Protein AF-0000000084335730 (afdb_homodimer)

Structure (mmCIF, N/CA/C/O backbone):
data_AF-0000000084335730-model_v1
#
loop_
_entity.id
_entity.type
_entity.pdbx_description
1 polymer 'Outer membrane protein beta-barrel domain-containing protein'
#
loop_
_atom_site.group_PDB
_atom_site.id
_atom_site.type_symbol
_atom_site.label_atom_id
_atom_site.label_alt_id
_atom_site.label_comp_id
_atom_site.label_asym_id
_atom_site.label_entity_id
_atom_site.label_seq_id
_atom_site.pdbx_PDB_ins_code
_atom_site.Cartn_x
_atom_site.Cartn_y
_atom_site.Cartn_z
_atom_site.occupancy
_atom_site.B_iso_or_equiv
_atom_site.auth_seq_id
_atom_site.auth_comp_id
_atom_site.auth_asym_id
_atom_site.auth_atom_id
_atom_site.pdbx_PDB_model_num
ATOM 1 N N . MET A 1 1 ? -25.422 23.359 -17.438 1 23.25 1 MET A N 1
ATOM 2 C CA . MET A 1 1 ? -24.594 24.031 -16.438 1 23.25 1 MET A CA 1
ATOM 3 C C . MET A 1 1 ? -23.891 23.031 -15.531 1 23.25 1 MET A C 1
ATOM 5 O O . MET A 1 1 ? -23.109 23.406 -14.672 1 23.25 1 MET A O 1
ATOM 9 N N . LYS A 1 2 ? -24.469 21.953 -15.359 1 28.05 2 LYS A N 1
ATOM 10 C CA . LYS A 1 2 ? -24.516 21 -14.266 1 28.05 2 LYS A CA 1
ATOM 11 C C . LYS A 1 2 ? -23.312 20.047 -14.312 1 28.05 2 LYS A C 1
ATOM 13 O O . LYS A 1 2 ? -23.297 19.031 -13.617 1 28.05 2 LYS A O 1
ATOM 18 N N . LYS A 1 3 ? -22.594 20.156 -15.352 1 28.02 3 LYS A N 1
ATOM 19 C CA . LYS A 1 3 ? -21.766 19.109 -15.922 1 28.02 3 LYS A CA 1
ATOM 20 C C . LYS A 1 3 ? -20.625 18.719 -14.977 1 28.02 3 LYS A C 1
ATOM 22 O O . LYS A 1 3 ? -20.031 17.656 -15.125 1 28.02 3 LYS A O 1
ATOM 27 N N . TYR A 1 4 ? -19.938 19.844 -14.398 1 32.12 4 TYR A N 1
ATOM 28 C CA . TYR A 1 4 ? -18.531 19.875 -13.969 1 32.12 4 TYR A CA 1
ATOM 29 C C . TYR A 1 4 ? -18.359 19.172 -12.633 1 32.12 4 TYR A C 1
ATOM 31 O O . TYR A 1 4 ? -17.312 19.281 -12 1 32.12 4 TYR A O 1
ATOM 39 N N . LEU A 1 5 ? -19.359 18.594 -12.062 1 28.55 5 LEU A N 1
ATOM 40 C CA . LEU A 1 5 ? -19.484 18.25 -10.648 1 28.55 5 LEU A CA 1
ATOM 41 C C . LEU A 1 5 ? -18.5 17.156 -10.273 1 28.55 5 LEU A C 1
ATOM 43 O O . LEU A 1 5 ? -18.141 17.016 -9.102 1 28.55 5 LEU A O 1
ATOM 47 N N . ILE A 1 6 ? -18.312 16.266 -11.156 1 31.94 6 ILE A N 1
ATOM 48 C CA . ILE A 1 6 ? -17.891 14.953 -10.688 1 31.94 6 ILE A CA 1
ATOM 49 C C . ILE A 1 6 ? -16.453 15.047 -10.141 1 31.94 6 ILE A C 1
ATOM 51 O O . ILE A 1 6 ? -16.094 14.32 -9.219 1 31.94 6 ILE A O 1
ATOM 55 N N . PHE A 1 7 ? -15.586 15.672 -10.914 1 32.69 7 PHE A N 1
ATOM 56 C CA . PHE A 1 7 ? -14.141 15.516 -10.766 1 32.69 7 PHE A CA 1
ATOM 57 C C . PHE A 1 7 ? -13.641 16.25 -9.539 1 32.69 7 PHE A C 1
ATOM 59 O O . PHE A 1 7 ? -12.43 16.391 -9.344 1 32.69 7 PHE A O 1
ATOM 66 N N . SER A 1 8 ? -14.43 17.047 -8.844 1 30.47 8 SER A N 1
ATOM 67 C CA . SER A 1 8 ? -14.031 18.172 -7.992 1 30.47 8 SER A CA 1
ATOM 68 C C . SER A 1 8 ? -13.43 17.672 -6.68 1 30.47 8 SER A C 1
ATOM 70 O O . SER A 1 8 ? -13.211 18.453 -5.758 1 30.47 8 SER A O 1
ATOM 72 N N . ILE A 1 9 ? -13.609 16.453 -6.391 1 32.69 9 ILE A N 1
ATOM 73 C CA . ILE A 1 9 ? -13.484 16.047 -4.992 1 32.69 9 ILE A CA 1
ATOM 74 C C . ILE A 1 9 ? -12.031 16.172 -4.551 1 32.69 9 ILE A C 1
ATOM 76 O O . ILE A 1 9 ? -11.719 16.031 -3.365 1 32.69 9 ILE A O 1
ATOM 80 N N . MET A 1 10 ? -11.094 15.945 -5.422 1 32.59 10 MET A N 1
ATOM 81 C CA . MET A 1 10 ? -9.734 15.883 -4.902 1 32.59 10 MET A CA 1
ATOM 82 C C . MET A 1 10 ? -9.266 17.25 -4.41 1 32.59 10 MET A C 1
ATOM 84 O O . MET A 1 10 ? -8.625 18 -5.152 1 32.59 10 MET A O 1
ATOM 88 N N . GLY A 1 11 ? -10.117 18.109 -3.977 1 31.58 11 GLY A N 1
ATOM 89 C CA . GLY A 1 11 ? -9.734 19.484 -3.727 1 31.58 11 GLY A CA 1
ATOM 90 C C . GLY A 1 11 ? -8.562 19.609 -2.766 1 31.58 11 GLY A C 1
ATOM 91 O O . GLY A 1 11 ? -8.609 19.078 -1.656 1 31.58 11 GLY A O 1
ATOM 92 N N . LEU A 1 12 ? -7.312 19.875 -3.254 1 33.28 12 LEU A N 1
ATOM 93 C CA . LEU A 1 12 ? -5.977 20.156 -2.746 1 33.28 12 LEU A CA 1
ATOM 94 C C . LEU A 1 12 ? -6.02 21.312 -1.737 1 33.28 12 LEU A C 1
ATOM 96 O O . LEU A 1 12 ? -6.352 22.438 -2.09 1 33.28 12 LEU A O 1
ATOM 100 N N . ILE A 1 13 ? -6.66 21.312 -0.661 1 31.61 13 ILE A N 1
ATOM 101 C CA . ILE A 1 13 ? -6.418 22.312 0.378 1 31.61 13 ILE A CA 1
ATOM 102 C C . ILE A 1 13 ? -4.938 22.688 0.398 1 31.61 13 ILE A C 1
ATOM 104 O O . ILE A 1 13 ? -4.09 21.859 0.761 1 31.61 13 ILE A O 1
ATOM 108 N N . VAL A 1 14 ? -4.508 23.516 -0.573 1 32.84 14 VAL A N 1
ATOM 109 C CA . VAL A 1 14 ? -3.172 24.094 -0.65 1 32.84 14 VAL A CA 1
ATOM 110 C C . VAL A 1 14 ? -2.898 24.938 0.593 1 32.84 14 VAL A C 1
ATOM 112 O O . VAL A 1 14 ? -3.43 26.047 0.73 1 32.84 14 VAL A O 1
ATOM 115 N N . LEU A 1 15 ? -3.023 24.516 1.845 1 35.03 15 LEU A N 1
ATOM 116 C CA . LEU A 1 15 ? -2.232 25.312 2.781 1 35.03 15 LEU A CA 1
ATOM 117 C C . LEU A 1 15 ? -0.916 25.75 2.146 1 35.03 15 LEU A C 1
ATOM 119 O O . LEU A 1 15 ? -0.239 24.953 1.497 1 35.03 15 LEU A O 1
ATOM 123 N N . SER A 1 16 ? -0.871 27 1.642 1 40.34 16 SER A N 1
ATOM 124 C CA . SER A 1 16 ? 0.352 27.625 1.132 1 40.34 16 SER A CA 1
ATOM 125 C C . SER A 1 16 ? 1.579 27.109 1.884 1 40.34 16 SER A C 1
ATOM 127 O O . SER A 1 16 ? 2.16 27.844 2.693 1 40.34 16 SER A O 1
ATOM 129 N N . PHE A 1 17 ? 1.467 26.016 2.455 1 44.09 17 PHE A N 1
ATOM 130 C CA . PHE A 1 17 ? 2.764 25.609 2.992 1 44.09 17 PHE A CA 1
ATOM 131 C C . PHE A 1 17 ? 3.758 25.359 1.869 1 44.09 17 PHE A C 1
ATOM 133 O O . PHE A 1 17 ? 3.381 24.875 0.798 1 44.09 17 PHE A O 1
ATOM 140 N N . SER A 1 18 ? 4.688 26.281 1.75 1 47.75 18 SER A N 1
ATOM 141 C CA . SER A 1 18 ? 5.793 26 0.841 1 47.75 18 SER A CA 1
ATOM 142 C C . SER A 1 18 ? 6.301 24.578 1.001 1 47.75 18 SER A C 1
ATOM 144 O O . SER A 1 18 ? 6.496 24.109 2.123 1 47.75 18 SER A O 1
ATOM 146 N N . ALA A 1 19 ? 6.027 23.75 0.053 1 54.81 19 ALA A N 1
ATOM 147 C CA . ALA A 1 19 ? 6.609 22.422 -0.008 1 54.81 19 ALA A CA 1
ATOM 148 C C . ALA A 1 19 ? 8.031 22.406 0.544 1 54.81 19 ALA A C 1
ATOM 150 O O . ALA A 1 19 ? 8.602 21.344 0.801 1 54.81 19 ALA A O 1
ATOM 151 N N . LYS A 1 20 ? 8.609 23.594 0.973 1 59.34 20 LYS A N 1
ATOM 152 C CA . LYS A 1 20 ? 9.992 23.719 1.434 1 59.34 20 LYS A CA 1
ATOM 153 C C . LYS A 1 20 ? 10.141 23.188 2.857 1 59.34 20 LYS A C 1
ATOM 155 O O . LYS A 1 20 ? 11.172 22.594 3.197 1 59.34 20 LYS A O 1
ATOM 160 N N . ALA A 1 21 ? 9.078 23.188 3.537 1 66.31 21 ALA A N 1
ATOM 161 C CA . ALA A 1 21 ? 9.242 22.875 4.953 1 66.31 21 ALA A CA 1
ATOM 162 C C . ALA A 1 21 ? 9.266 21.375 5.188 1 66.31 21 ALA A C 1
ATOM 164 O O . ALA A 1 21 ? 9.938 20.891 6.105 1 66.31 21 ALA A O 1
ATOM 165 N N . GLN A 1 22 ? 8.836 20.609 4.215 1 75.5 22 GLN A N 1
ATOM 166 C CA . GLN A 1 22 ? 8.664 19.172 4.441 1 75.5 22 GLN A CA 1
ATOM 167 C C . GLN A 1 22 ? 9.969 18.422 4.223 1 75.5 22 GLN A C 1
ATOM 169 O O . GLN A 1 22 ? 10.188 17.359 4.801 1 75.5 22 GLN A O 1
ATOM 174 N N . ILE A 1 23 ? 10.75 19.047 3.434 1 86.44 23 ILE A N 1
ATOM 175 C CA . ILE A 1 23 ? 11.969 18.328 3.066 1 86.44 23 ILE A CA 1
ATOM 176 C C . ILE A 1 23 ? 13.188 19.047 3.643 1 86.44 23 ILE A C 1
ATOM 178 O O . ILE A 1 23 ? 14.227 19.125 2.99 1 86.44 23 ILE A O 1
ATOM 182 N N . GLN A 1 24 ? 12.961 19.672 4.789 1 85.12 24 GLN A N 1
ATOM 183 C CA . GLN A 1 24 ? 14.039 20.359 5.492 1 85.12 24 GLN A CA 1
ATOM 184 C C . GLN A 1 24 ? 14.789 19.406 6.422 1 85.12 24 GLN A C 1
ATOM 186 O O . GLN A 1 24 ? 14.234 18.391 6.855 1 85.12 24 GLN A O 1
ATOM 191 N N . GLN A 1 25 ? 16.031 19.875 6.633 1 91.44 25 GLN A N 1
ATOM 192 C CA . GLN A 1 25 ? 16.859 19.109 7.559 1 91.44 25 GLN A CA 1
ATOM 193 C C . GLN A 1 25 ? 16.141 18.875 8.883 1 91.44 25 GLN A C 1
ATOM 195 O O . GLN A 1 25 ? 15.531 19.797 9.438 1 91.44 25 GLN A O 1
ATOM 200 N N . GLY A 1 26 ? 16.203 17.594 9.344 1 88.5 26 GLY A N 1
ATOM 201 C CA . GLY A 1 26 ? 15.609 17.25 10.625 1 88.5 26 GLY A CA 1
ATOM 202 C C . GLY A 1 26 ? 14.266 16.562 10.492 1 88.5 26 GLY A C 1
ATOM 203 O O . GLY A 1 26 ? 13.82 15.883 11.414 1 88.5 26 GLY A O 1
ATOM 204 N N . ASN A 1 27 ? 13.656 16.719 9.359 1 88.06 27 ASN A N 1
ATOM 205 C CA . ASN A 1 27 ? 12.367 16.078 9.125 1 88.06 27 ASN A CA 1
ATOM 206 C C . ASN A 1 27 ? 12.539 14.586 8.836 1 88.06 27 ASN A C 1
ATOM 208 O O . ASN A 1 27 ? 13.648 14.125 8.562 1 88.06 27 ASN A O 1
ATOM 212 N N . VAL A 1 28 ? 11.422 13.898 9.023 1 89.81 28 VAL A N 1
ATOM 213 C CA . VAL A 1 28 ? 11.43 12.453 8.828 1 89.81 28 VAL A CA 1
ATOM 214 C C . VAL A 1 28 ? 10.367 12.062 7.801 1 89.81 28 VAL A C 1
ATOM 216 O O . VAL A 1 28 ? 9.25 12.586 7.82 1 89.81 28 VAL A O 1
ATOM 219 N N . LEU A 1 29 ? 10.828 11.289 6.945 1 90.94 29 LEU A N 1
ATOM 220 C CA . LEU A 1 29 ? 9.922 10.68 5.977 1 90.94 29 LEU A CA 1
ATOM 221 C C . LEU A 1 29 ? 9.562 9.258 6.395 1 90.94 29 LEU A C 1
ATOM 223 O O . LEU A 1 29 ? 10.438 8.469 6.742 1 90.94 29 LEU A O 1
ATOM 227 N N . VAL A 1 30 ? 8.312 9.047 6.488 1 85.44 30 VAL A N 1
ATOM 228 C CA . VAL A 1 30 ? 7.812 7.695 6.734 1 85.44 30 VAL A CA 1
ATOM 229 C C . VAL A 1 30 ? 6.844 7.289 5.625 1 85.44 30 VAL A C 1
ATOM 231 O O . VAL A 1 30 ? 5.965 8.062 5.246 1 85.44 30 VAL A O 1
ATOM 234 N N . GLY A 1 31 ? 7.164 6.348 5.09 1 75 31 GLY A N 1
ATOM 235 C CA . GLY A 1 31 ? 6.266 5.895 4.043 1 75 31 GLY A CA 1
ATOM 236 C C . GLY A 1 31 ? 6.215 4.383 3.914 1 75 31 GLY A C 1
ATOM 237 O O . GLY A 1 31 ? 6.863 3.666 4.68 1 75 31 GLY A O 1
ATOM 238 N N . GLY A 1 32 ? 5.406 3.996 2.916 1 59.84 32 GLY A N 1
ATOM 239 C CA . GLY A 1 32 ? 5.254 2.607 2.516 1 59.84 32 GLY A CA 1
ATOM 240 C C . GLY A 1 32 ? 3.916 2.016 2.92 1 59.84 32 GLY A C 1
ATOM 241 O O . GLY A 1 32 ? 3.16 2.631 3.674 1 59.84 32 GLY A O 1
ATOM 242 N N . ASN A 1 33 ? 3.324 1.213 2.041 1 59.75 33 ASN A N 1
ATOM 243 C CA . ASN A 1 33 ? 2.324 0.251 2.492 1 59.75 33 ASN A CA 1
ATOM 244 C C . ASN A 1 33 ? 2.9 -0.717 3.521 1 59.75 33 ASN A C 1
ATOM 246 O O . ASN A 1 33 ? 3.686 -1.601 3.178 1 59.75 33 ASN A O 1
ATOM 250 N N . PHE A 1 34 ? 2.551 -0.462 4.84 1 70.56 34 PHE A N 1
ATOM 251 C CA . PHE A 1 34 ? 3.271 -1.183 5.883 1 70.56 34 PHE A CA 1
ATOM 252 C C . PHE A 1 34 ? 3.068 -2.686 5.742 1 70.56 34 PHE A C 1
ATOM 254 O O . PHE A 1 34 ? 4.035 -3.438 5.586 1 70.56 34 PHE A O 1
ATOM 261 N N . ALA A 1 35 ? 1.869 -3.125 5.789 1 77.56 35 ALA A N 1
ATOM 262 C CA . ALA A 1 35 ? 1.69 -4.574 5.734 1 77.56 35 ALA A CA 1
ATOM 263 C C . ALA A 1 35 ? 0.317 -4.938 5.176 1 77.56 35 ALA A C 1
ATOM 265 O O . ALA A 1 35 ? -0.681 -4.285 5.496 1 77.56 35 ALA A O 1
ATOM 266 N N . ASN A 1 36 ? 0.379 -5.852 4.168 1 82.19 36 ASN A N 1
ATOM 267 C CA . ASN A 1 36 ? -0.853 -6.453 3.668 1 82.19 36 ASN A CA 1
ATOM 268 C C . ASN A 1 36 ? -0.751 -7.973 3.615 1 82.19 36 ASN A C 1
ATOM 270 O O . ASN A 1 36 ? 0.206 -8.516 3.061 1 82.19 36 ASN A O 1
ATOM 274 N N . LEU A 1 37 ? -1.679 -8.523 4.297 1 86.75 37 LEU A N 1
ATOM 275 C CA . LEU A 1 37 ? -1.823 -9.969 4.254 1 86.75 37 LEU A CA 1
ATOM 276 C C . LEU A 1 37 ? -3.174 -10.367 3.666 1 86.75 37 LEU A C 1
ATOM 278 O O . LEU A 1 37 ? -4.195 -9.742 3.969 1 86.75 37 LEU A O 1
ATOM 282 N N . SER A 1 38 ? -3.148 -11.305 2.789 1 85.31 38 SER A N 1
ATOM 283 C CA . SER A 1 38 ? -4.387 -11.773 2.178 1 85.31 38 SER A CA 1
ATOM 284 C C . SER A 1 38 ? -4.422 -13.297 2.094 1 85.31 38 SER A C 1
ATOM 286 O O . SER A 1 38 ? -3.42 -13.922 1.743 1 85.31 38 SER A O 1
ATOM 288 N N . LEU A 1 39 ? -5.539 -13.836 2.484 1 84.5 39 LEU A N 1
ATOM 289 C CA . LEU A 1 39 ? -5.758 -15.273 2.422 1 84.5 39 LEU A CA 1
ATOM 290 C C . LEU A 1 39 ? -7.055 -15.594 1.681 1 84.5 39 LEU A C 1
ATOM 292 O O . LEU A 1 39 ? -8.141 -15.258 2.152 1 84.5 39 LEU A O 1
ATOM 296 N N . GLY A 1 40 ? -6.883 -16.219 0.566 1 78.44 40 GLY A N 1
ATOM 297 C CA . GLY A 1 40 ? -8.062 -16.734 -0.12 1 78.44 40 GLY A CA 1
ATOM 298 C C . GLY A 1 40 ? -8.703 -17.906 0.588 1 78.44 40 GLY A C 1
ATOM 299 O O . GLY A 1 40 ? -8.008 -18.844 0.997 1 78.44 40 GLY A O 1
ATOM 300 N N . LEU A 1 41 ? -9.977 -17.812 0.757 1 78.69 41 LEU A N 1
ATOM 301 C CA . LEU A 1 41 ? -10.664 -18.859 1.514 1 78.69 41 LEU A CA 1
ATOM 302 C C . LEU A 1 41 ? -11.25 -19.906 0.58 1 78.69 41 LEU A C 1
ATOM 304 O O . LEU A 1 41 ? -11.836 -20.891 1.038 1 78.69 41 LEU A O 1
ATOM 308 N N . ASP A 1 42 ? -11.062 -19.719 -0.659 1 78.31 42 ASP A N 1
ATOM 309 C CA . ASP A 1 42 ? -11.555 -20.688 -1.635 1 78.31 42 ASP A CA 1
ATOM 310 C C . ASP A 1 42 ? -10.5 -21.75 -1.945 1 78.31 42 ASP A C 1
ATOM 312 O O . ASP A 1 42 ? -9.469 -21.812 -1.269 1 78.31 42 ASP A O 1
ATOM 316 N N . ASN A 1 43 ? -10.797 -22.625 -2.928 1 68.81 43 ASN A N 1
ATOM 317 C CA . ASN A 1 43 ? -9.953 -23.781 -3.238 1 68.81 43 ASN A CA 1
ATOM 318 C C . ASN A 1 43 ? -8.539 -23.359 -3.629 1 68.81 43 ASN A C 1
ATOM 320 O O . ASN A 1 43 ? -7.574 -24.062 -3.346 1 68.81 43 ASN A O 1
ATOM 324 N N . SER A 1 44 ? -8.453 -22.281 -4.121 1 64.81 44 SER A N 1
ATOM 325 C CA . SER A 1 44 ? -7.137 -21.875 -4.594 1 64.81 44 SER A CA 1
ATOM 326 C C . SER A 1 44 ? -6.258 -21.406 -3.439 1 64.81 44 SER A C 1
ATOM 328 O O . SER A 1 44 ? -5.035 -21.359 -3.561 1 64.81 44 SER A O 1
ATOM 330 N N . LYS A 1 45 ? -6.703 -21.266 -2.283 1 71.44 45 LYS A N 1
ATOM 331 C CA . LYS A 1 45 ? -6.02 -20.859 -1.057 1 71.44 45 LYS A CA 1
ATOM 332 C C . LYS A 1 45 ? -4.844 -19.938 -1.36 1 71.44 45 LYS A C 1
ATOM 334 O O . LYS A 1 45 ? -3.73 -20.172 -0.885 1 71.44 4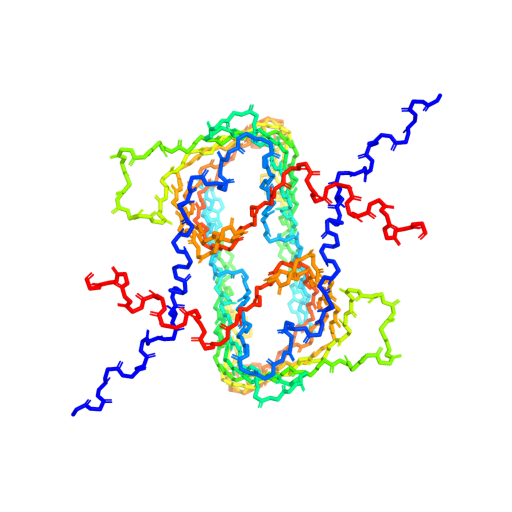5 LYS A O 1
ATOM 339 N N . VAL A 1 46 ? -5.164 -18.969 -2.137 1 72.44 46 VAL A N 1
ATOM 340 C CA . VAL A 1 46 ? -4.121 -18 -2.461 1 72.44 46 VAL A CA 1
ATOM 341 C C . VAL A 1 46 ? -3.756 -17.203 -1.217 1 72.44 46 VAL A C 1
ATOM 343 O O . VAL A 1 46 ? -4.637 -16.672 -0.535 1 72.44 46 VAL A O 1
ATOM 346 N N . PHE A 1 47 ? -2.457 -17.281 -0.922 1 82.69 47 PHE A N 1
ATOM 347 C CA . PHE A 1 47 ? -1.95 -16.562 0.24 1 82.69 47 PHE A CA 1
ATOM 348 C C . PHE A 1 47 ? -0.877 -15.555 -0.169 1 82.69 47 PHE A C 1
ATOM 350 O O . PHE A 1 47 ? -0.009 -15.867 -0.986 1 82.69 47 PHE A O 1
ATOM 357 N N . SER A 1 48 ? -1.016 -14.367 0.323 1 85.81 48 SER A N 1
ATOM 358 C CA . SER A 1 48 ? -0.001 -13.375 -0.005 1 85.81 48 SER A CA 1
ATOM 359 C C . SER A 1 48 ? 0.305 -12.484 1.192 1 85.81 48 SER A C 1
ATOM 361 O O . SER A 1 48 ? -0.588 -12.164 1.982 1 85.81 48 SER A O 1
ATOM 363 N N . VAL A 1 49 ? 1.603 -12.133 1.324 1 87.25 49 VAL A N 1
ATOM 364 C CA . VAL A 1 49 ? 2.1 -11.188 2.312 1 87.25 49 VAL A CA 1
ATOM 365 C C . VAL A 1 49 ? 2.953 -10.125 1.625 1 87.25 49 VAL A C 1
ATOM 367 O O . VAL A 1 49 ? 3.75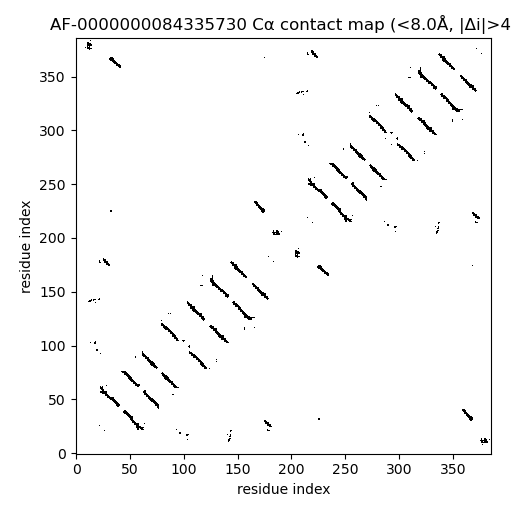6 -10.438 0.742 1 87.25 49 VAL A O 1
ATOM 370 N N . ASP A 1 50 ? 2.766 -8.922 1.957 1 87 50 ASP A N 1
ATOM 371 C CA . ASP A 1 50 ? 3.576 -7.805 1.474 1 87 50 ASP A CA 1
ATOM 372 C C . ASP A 1 50 ? 3.881 -6.82 2.6 1 87 50 ASP A C 1
ATOM 374 O O . ASP A 1 50 ? 2.969 -6.223 3.174 1 87 50 ASP A O 1
ATOM 378 N N . LEU A 1 51 ? 5.113 -6.688 3.021 1 87.5 51 LEU A N 1
ATOM 379 C CA . LEU A 1 51 ? 5.617 -5.77 4.035 1 87.5 51 LEU A CA 1
ATOM 380 C C . LEU A 1 51 ? 6.699 -4.859 3.459 1 87.5 51 LEU A C 1
ATOM 382 O O . LEU A 1 51 ? 7.73 -5.34 2.986 1 87.5 51 LEU A O 1
ATOM 386 N N . THR A 1 52 ? 6.496 -3.525 3.469 1 88.94 52 THR A N 1
ATOM 387 C CA . THR A 1 52 ? 7.484 -2.643 2.857 1 88.94 52 THR A CA 1
ATOM 388 C C . THR A 1 52 ? 7.637 -1.357 3.666 1 88.94 52 THR A C 1
ATOM 390 O O . THR A 1 52 ? 7.59 -0.259 3.109 1 88.94 52 THR A O 1
ATOM 393 N N . PRO A 1 53 ? 7.844 -1.429 4.902 1 87.69 53 PRO A N 1
ATOM 394 C CA . PRO A 1 53 ? 8.078 -0.217 5.691 1 87.69 53 PRO A CA 1
ATOM 395 C C . PRO A 1 53 ? 9.391 0.475 5.34 1 87.69 53 PRO A C 1
ATOM 397 O O . PRO A 1 53 ? 10.383 -0.194 5.031 1 87.69 53 PRO A O 1
ATOM 400 N N . LYS A 1 54 ? 9.367 1.804 5.359 1 91.19 54 LYS A N 1
ATOM 401 C CA . LYS A 1 54 ? 10.594 2.584 5.176 1 91.19 54 LYS A CA 1
ATOM 402 C C . LYS A 1 54 ? 10.539 3.877 5.984 1 91.19 54 LYS A C 1
ATOM 404 O O . LYS A 1 54 ? 9.461 4.395 6.277 1 91.19 54 LYS A O 1
ATOM 409 N N . ALA A 1 55 ? 11.688 4.297 6.375 1 91.5 55 ALA A N 1
ATOM 410 C CA . ALA A 1 55 ? 11.852 5.562 7.082 1 91.5 55 ALA A CA 1
ATOM 411 C C . ALA A 1 55 ? 13.172 6.23 6.711 1 91.5 55 ALA A C 1
ATOM 413 O O . ALA A 1 55 ? 14.18 5.555 6.5 1 91.5 55 ALA A O 1
ATOM 414 N N . ALA A 1 56 ? 13.086 7.527 6.637 1 95 56 ALA A N 1
ATOM 415 C CA . ALA A 1 56 ? 14.281 8.281 6.262 1 95 56 ALA A CA 1
ATOM 416 C C . ALA A 1 56 ? 14.32 9.625 6.973 1 95 56 ALA A C 1
ATOM 418 O O . ALA A 1 56 ? 13.281 10.25 7.207 1 95 56 ALA A O 1
ATOM 419 N N . TRP A 1 57 ? 15.562 9.969 7.227 1 95.12 57 TRP A N 1
ATOM 420 C CA . TRP A 1 57 ? 15.805 11.258 7.863 1 95.12 57 TRP A CA 1
ATOM 421 C C . TRP A 1 57 ? 16.453 12.234 6.887 1 95.12 57 TRP A C 1
ATOM 423 O O . TRP A 1 57 ? 17.391 11.875 6.172 1 95.12 57 TRP A O 1
ATOM 433 N N . PHE A 1 58 ? 15.867 13.398 6.953 1 94.62 58 PHE A N 1
ATOM 434 C CA . PHE A 1 58 ? 16.484 14.43 6.137 1 94.62 58 PHE A CA 1
ATOM 435 C C . PHE A 1 58 ? 17.75 14.953 6.805 1 94.62 58 PHE A C 1
ATOM 437 O O . PHE A 1 58 ? 17.688 15.758 7.738 1 94.62 58 PHE A O 1
ATOM 444 N N . ILE A 1 59 ? 18.859 14.555 6.289 1 95.62 59 ILE A N 1
ATOM 445 C CA . ILE A 1 59 ? 20.141 14.906 6.895 1 95.62 59 ILE A CA 1
ATOM 446 C C . ILE A 1 59 ? 20.547 16.312 6.445 1 95.62 59 ILE A C 1
ATOM 448 O O . ILE A 1 59 ? 21.375 16.953 7.098 1 95.62 59 ILE A O 1
ATOM 452 N N . GLN A 1 60 ? 20.047 16.797 5.328 1 93.94 60 GLN A N 1
ATOM 453 C CA . GLN A 1 60 ? 20.125 18.156 4.797 1 93.94 60 GLN A CA 1
ATOM 454 C C . GLN A 1 60 ? 18.891 18.484 3.971 1 93.94 60 GLN A C 1
ATOM 456 O O . GLN A 1 60 ? 18.094 17.609 3.643 1 93.94 60 GLN A O 1
ATOM 461 N N . ASP A 1 61 ? 18.766 19.719 3.777 1 90.62 61 ASP A N 1
ATOM 462 C CA . ASP A 1 61 ? 17.625 20.078 2.932 1 90.62 61 ASP A CA 1
ATOM 463 C C . ASP A 1 61 ? 17.625 19.25 1.646 1 90.62 61 ASP A C 1
ATOM 465 O O . ASP A 1 61 ? 18.656 19.109 0.99 1 90.62 61 ASP A O 1
ATOM 469 N N . ASN A 1 62 ? 16.609 18.594 1.369 1 92.94 62 ASN A N 1
ATOM 470 C CA . ASN A 1 62 ? 16.328 17.922 0.107 1 92.94 62 ASN A CA 1
ATOM 471 C C . ASN A 1 62 ? 17.047 16.578 0.015 1 92.94 62 ASN A C 1
ATOM 473 O O . ASN A 1 62 ? 17.031 15.922 -1.032 1 92.94 62 ASN A O 1
ATOM 477 N N . VAL A 1 63 ? 17.75 16.234 1.016 1 95.06 63 VAL A N 1
ATOM 478 C CA . VAL A 1 63 ? 18.438 14.953 1.011 1 95.06 63 VAL A CA 1
ATOM 479 C C . VAL A 1 63 ? 18.031 14.133 2.232 1 95.06 63 VAL A C 1
ATOM 481 O O . VAL A 1 63 ? 18.188 14.586 3.369 1 95.06 63 VAL A O 1
ATOM 484 N N . ALA A 1 64 ? 17.594 12.961 1.944 1 96.5 64 ALA A N 1
ATOM 485 C CA . ALA A 1 64 ? 17.172 12.086 3.037 1 96.5 64 ALA A CA 1
ATOM 486 C C . ALA A 1 64 ? 17.922 10.758 2.988 1 96.5 64 ALA A C 1
ATOM 488 O O . ALA A 1 64 ? 18.219 10.242 1.906 1 96.5 64 ALA A O 1
ATOM 489 N N . LEU A 1 65 ? 18.234 10.273 4.148 1 97.19 65 LEU A N 1
ATOM 490 C CA . LEU A 1 65 ? 18.859 8.961 4.344 1 97.19 65 LEU A CA 1
ATOM 491 C C . LEU A 1 65 ? 18.047 8.125 5.332 1 97.19 65 LEU A C 1
ATOM 493 O O . LEU A 1 65 ? 17.562 8.641 6.34 1 97.19 65 LEU A O 1
ATOM 497 N N . GLY A 1 66 ? 17.922 6.848 4.922 1 96.62 66 GLY A N 1
ATOM 498 C CA . GLY A 1 66 ? 17.125 5.996 5.793 1 96.62 66 GLY A CA 1
ATOM 499 C C . GLY A 1 66 ? 17.297 4.52 5.504 1 96.62 66 GLY A C 1
ATOM 500 O O . GLY A 1 66 ? 18.359 4.09 5.066 1 96.62 66 GLY A O 1
ATOM 501 N N . GLY A 1 67 ? 16.25 3.809 6.023 1 95.5 67 GLY A N 1
ATOM 502 C CA . GLY A 1 67 ? 16.234 2.367 5.836 1 95.5 67 GLY A CA 1
ATOM 503 C C . GLY A 1 67 ? 14.906 1.833 5.352 1 95.5 67 GLY A C 1
ATOM 504 O O . GLY A 1 67 ? 13.891 2.535 5.402 1 95.5 67 GLY A O 1
ATOM 505 N N . TYR A 1 68 ? 15.086 0.685 4.797 1 93.81 68 TYR A N 1
ATOM 506 C CA . TYR A 1 68 ? 13.883 0.007 4.32 1 93.81 68 TYR A CA 1
ATOM 507 C C . TYR A 1 68 ? 13.93 -1.479 4.656 1 93.81 68 TYR A C 1
ATOM 509 O O . TYR A 1 68 ? 15.008 -2.045 4.863 1 93.81 68 TYR 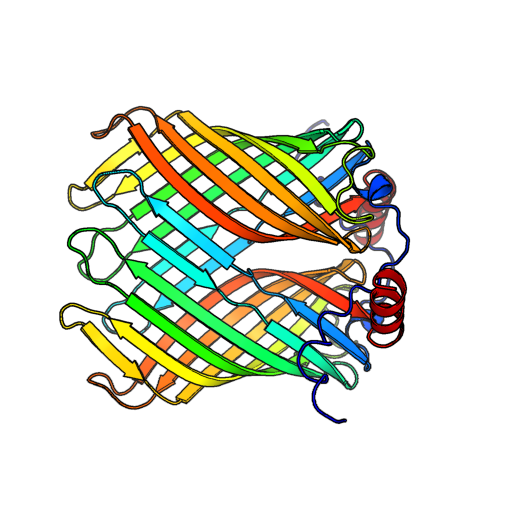A O 1
ATOM 517 N N . VAL A 1 69 ? 12.781 -2.086 4.793 1 92.88 69 VAL A N 1
ATOM 518 C CA . VAL A 1 69 ? 12.562 -3.525 4.875 1 92.88 69 VAL A CA 1
ATOM 519 C C . VAL A 1 69 ? 11.477 -3.939 3.889 1 92.88 69 VAL A C 1
ATOM 521 O O . VAL A 1 69 ? 10.469 -3.244 3.738 1 92.88 69 VAL A O 1
ATOM 524 N N . ASN A 1 70 ? 11.82 -4.961 3.223 1 91.94 70 ASN A N 1
ATOM 525 C CA . ASN A 1 70 ? 10.82 -5.531 2.326 1 91.94 70 ASN A CA 1
ATOM 526 C C . ASN A 1 70 ? 10.648 -7.031 2.561 1 91.94 70 ASN A C 1
ATOM 528 O O . ASN A 1 70 ? 11.625 -7.738 2.828 1 91.94 70 ASN A O 1
ATOM 532 N N . PHE A 1 71 ? 9.453 -7.426 2.506 1 92.06 71 PHE A N 1
ATOM 533 C CA . PHE A 1 71 ? 9.117 -8.844 2.539 1 92.06 71 PHE A CA 1
ATOM 534 C C . PHE A 1 71 ? 7.855 -9.117 1.733 1 92.06 71 PHE A C 1
ATOM 536 O O . PHE A 1 71 ? 6.844 -8.43 1.898 1 92.06 71 PHE A O 1
ATOM 543 N N . GLY A 1 72 ? 8.016 -10.078 0.93 1 88.88 72 GLY A N 1
ATOM 544 C CA . GLY A 1 72 ? 6.891 -10.508 0.119 1 88.88 72 GLY A CA 1
ATOM 545 C C . GLY A 1 72 ? 6.785 -12.016 -0.001 1 88.88 72 GLY A C 1
ATOM 546 O O . GLY A 1 72 ? 7.801 -12.703 -0.146 1 88.88 72 GLY A O 1
ATOM 547 N N . LEU A 1 73 ? 5.547 -12.477 0.103 1 88.06 73 LEU A N 1
ATOM 548 C CA . LEU A 1 73 ? 5.242 -13.891 -0.063 1 88.06 73 LEU A CA 1
ATOM 549 C C . LEU A 1 73 ? 3.971 -14.078 -0.881 1 88.06 73 LEU A C 1
ATOM 551 O O . LEU A 1 73 ? 2.975 -13.391 -0.657 1 88.06 73 LEU A O 1
ATOM 555 N N . GLN A 1 74 ? 4.043 -14.859 -1.894 1 82.06 74 GLN A N 1
ATOM 556 C CA . GLN A 1 74 ? 2.883 -15.227 -2.697 1 82.06 74 GLN A CA 1
ATOM 557 C C . GLN A 1 74 ? 2.818 -16.734 -2.916 1 82.06 74 GLN A C 1
ATOM 559 O O . GLN A 1 74 ? 3.773 -17.344 -3.416 1 82.06 74 GLN A O 1
ATOM 564 N N . SER A 1 75 ? 1.731 -17.297 -2.463 1 81 75 SER A N 1
ATOM 565 C CA . SER A 1 75 ? 1.555 -18.75 -2.598 1 81 75 SER A CA 1
ATOM 566 C C . SER A 1 75 ? 0.122 -19.094 -2.99 1 81 75 SER A C 1
ATOM 568 O O . SER A 1 75 ? -0.802 -18.312 -2.732 1 81 75 SER A O 1
ATOM 570 N N . ALA A 1 76 ? -0.05 -20.156 -3.779 1 72.88 76 ALA A N 1
ATOM 571 C CA . ALA A 1 76 ? -1.358 -20.703 -4.121 1 72.88 76 ALA A CA 1
ATOM 572 C C . ALA A 1 76 ? -1.323 -22.234 -4.125 1 72.88 76 ALA A C 1
ATOM 574 O O . ALA A 1 76 ? -0.249 -22.828 -4.176 1 72.88 76 ALA A O 1
ATOM 575 N N . HIS A 1 77 ? -2.545 -22.688 -3.955 1 74.5 77 HIS A N 1
ATOM 576 C CA . HIS A 1 77 ? -2.623 -24.141 -4 1 74.5 77 HIS A CA 1
ATOM 577 C C . HIS A 1 77 ? -2.062 -24.688 -5.312 1 74.5 77 HIS A C 1
ATOM 579 O O . HIS A 1 77 ? -2.432 -24.219 -6.391 1 74.5 77 HIS A O 1
ATOM 585 N N . ASN A 1 78 ? -1.157 -25.625 -5.262 1 69.25 78 ASN A N 1
ATOM 586 C CA . ASN A 1 78 ? -0.544 -26.328 -6.383 1 69.25 78 ASN A CA 1
ATOM 587 C C . ASN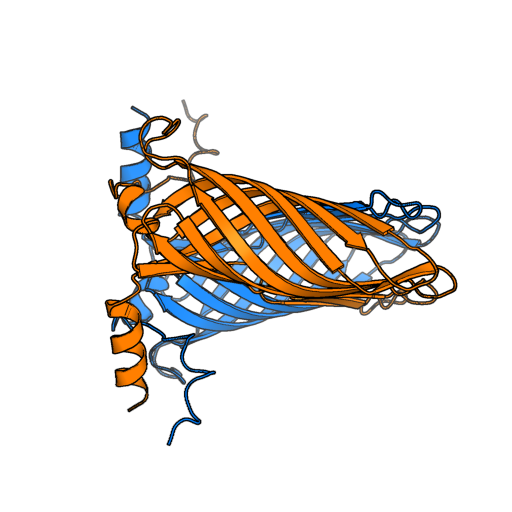 A 1 78 ? 0.221 -25.375 -7.297 1 69.25 78 ASN A C 1
ATOM 589 O O . ASN A 1 78 ? 0.216 -25.531 -8.516 1 69.25 78 ASN A O 1
ATOM 593 N N . SER A 1 79 ? 0.522 -24.234 -6.84 1 69.81 79 SER A N 1
ATOM 594 C CA . SER A 1 79 ? 1.321 -23.297 -7.617 1 69.81 79 SER A CA 1
ATOM 595 C C . SER A 1 79 ? 2.631 -22.969 -6.91 1 69.81 79 SER A C 1
ATOM 597 O O . SER A 1 79 ? 2.795 -23.281 -5.727 1 69.81 79 SER A O 1
ATOM 599 N N . SER A 1 80 ? 3.547 -22.453 -7.621 1 73.06 80 SER A N 1
ATOM 600 C CA . SER A 1 80 ? 4.836 -22.062 -7.051 1 73.06 80 SER A CA 1
ATOM 601 C C . SER A 1 80 ? 4.684 -20.922 -6.051 1 73.06 80 SER A C 1
ATOM 603 O O . SER A 1 80 ? 3.777 -20.094 -6.176 1 73.06 80 SER A O 1
ATOM 605 N N . THR A 1 81 ? 5.539 -21.062 -4.996 1 79.31 81 THR A N 1
ATOM 606 C CA . THR A 1 81 ? 5.621 -20.016 -3.982 1 79.31 81 THR A CA 1
ATOM 607 C C . THR A 1 81 ? 6.762 -19.047 -4.289 1 79.31 81 THR A C 1
ATOM 609 O O . THR A 1 81 ? 7.875 -19.469 -4.598 1 79.31 81 THR A O 1
ATOM 612 N N . THR A 1 82 ? 6.461 -17.812 -4.359 1 80.44 82 THR A N 1
ATOM 613 C CA . THR A 1 82 ? 7.48 -16.781 -4.547 1 80.44 82 THR A CA 1
ATOM 614 C C . THR A 1 82 ? 7.676 -15.977 -3.268 1 80.44 82 THR A C 1
ATOM 616 O O . THR A 1 82 ? 6.711 -15.492 -2.68 1 80.44 82 THR A O 1
ATOM 619 N N . THR A 1 83 ? 8.922 -15.914 -2.859 1 86.88 83 THR A N 1
ATOM 620 C CA . THR A 1 83 ? 9.281 -15.133 -1.681 1 86.88 83 THR A CA 1
ATOM 621 C C . THR A 1 83 ? 10.336 -14.086 -2.027 1 86.88 83 THR A C 1
ATOM 623 O O . THR A 1 83 ? 11.312 -14.383 -2.729 1 86.88 83 THR A O 1
ATOM 626 N N . ASN A 1 84 ? 10.133 -12.914 -1.666 1 89.56 84 ASN A N 1
ATOM 627 C CA . ASN A 1 84 ? 11.133 -11.859 -1.78 1 89.56 84 ASN A CA 1
ATOM 628 C C . ASN A 1 84 ? 11.367 -11.156 -0.444 1 89.56 84 ASN A C 1
ATOM 630 O O . ASN A 1 84 ? 10.438 -11.016 0.357 1 89.56 84 ASN A O 1
ATOM 634 N N . TYR A 1 85 ? 12.555 -10.836 -0.164 1 93.19 85 TYR A N 1
ATOM 635 C CA . TYR A 1 85 ? 12.906 -10.109 1.051 1 93.19 85 TYR A CA 1
ATOM 636 C C . TYR A 1 85 ? 14.07 -9.156 0.797 1 93.19 85 TYR A C 1
ATOM 638 O O . TYR A 1 85 ? 14.82 -9.328 -0.171 1 93.19 85 TYR A O 1
ATOM 646 N N . GLY A 1 86 ? 14.164 -8.164 1.646 1 95.38 86 GLY A N 1
ATOM 647 C CA . GLY A 1 86 ? 15.258 -7.207 1.543 1 95.38 86 GLY A CA 1
ATOM 648 C C . GLY A 1 86 ? 15.312 -6.23 2.703 1 95.38 86 GLY A C 1
ATOM 649 O O . GLY A 1 86 ? 14.266 -5.828 3.229 1 95.38 86 GLY A O 1
ATOM 650 N N . VAL A 1 87 ? 16.5 -5.914 3.088 1 96.44 87 VAL A N 1
ATOM 651 C CA . VAL A 1 87 ? 16.734 -4.898 4.109 1 96.44 87 VAL A CA 1
ATOM 652 C C . VAL A 1 87 ? 17.969 -4.086 3.754 1 96.44 87 VAL A C 1
ATOM 654 O O . VAL A 1 87 ? 18.953 -4.637 3.256 1 96.44 87 VAL A O 1
ATOM 657 N N . GLY A 1 88 ? 17.797 -2.766 3.984 1 97.69 88 GLY A N 1
ATOM 658 C CA . GLY A 1 88 ? 18.953 -1.953 3.639 1 97.69 88 GLY A CA 1
ATOM 659 C C . GLY A 1 88 ? 18.734 -0.471 3.871 1 97.69 88 GLY A C 1
ATOM 660 O O . GLY A 1 88 ? 17.875 -0.083 4.668 1 97.69 88 GLY A O 1
ATOM 661 N N . ALA A 1 89 ? 19.609 0.226 3.182 1 97.94 89 ALA A N 1
ATOM 662 C CA . ALA A 1 89 ? 19.594 1.681 3.311 1 97.94 89 ALA A CA 1
ATOM 663 C C . ALA A 1 89 ? 18.969 2.33 2.078 1 97.94 89 ALA A C 1
ATOM 665 O O . ALA A 1 89 ? 18.969 1.746 0.993 1 97.94 89 ALA A O 1
ATOM 666 N N . LEU A 1 90 ? 18.453 3.471 2.359 1 97.12 90 LEU A N 1
ATOM 667 C CA . LEU A 1 90 ? 17.891 4.227 1.245 1 97.12 90 LEU A CA 1
ATOM 668 C C . LEU A 1 90 ? 18.359 5.676 1.277 1 97.12 90 LEU A C 1
ATOM 670 O O . LEU A 1 90 ? 18.656 6.219 2.348 1 97.12 90 LEU A O 1
ATOM 674 N N . GLY A 1 91 ? 18.531 6.207 0.07 1 97.5 91 GLY A N 1
ATOM 675 C CA . GLY A 1 91 ? 18.828 7.617 -0.144 1 97.5 91 GLY A CA 1
ATOM 676 C C . GLY A 1 91 ? 17.875 8.281 -1.134 1 97.5 91 GLY A C 1
ATOM 677 O O . GLY A 1 91 ? 17.531 7.688 -2.158 1 97.5 91 GLY A O 1
ATOM 678 N N . ARG A 1 92 ? 17.516 9.43 -0.684 1 96.38 92 ARG A N 1
ATOM 679 C CA . ARG A 1 92 ? 16.594 10.195 -1.52 1 96.38 92 ARG A CA 1
ATOM 680 C C . ARG A 1 92 ? 17.078 11.633 -1.688 1 96.38 92 ARG A C 1
ATOM 682 O O . ARG A 1 92 ? 17.562 12.242 -0.733 1 96.38 92 ARG A O 1
ATOM 689 N N . TYR A 1 93 ? 17 12.109 -2.955 1 96.69 93 TYR A N 1
ATOM 690 C CA . TYR A 1 93 ? 17.344 13.492 -3.27 1 96.69 93 TYR A CA 1
ATOM 691 C C . TYR A 1 93 ? 16.203 14.188 -3.992 1 96.69 93 TYR A C 1
ATOM 693 O O . TYR A 1 93 ? 15.695 13.688 -5 1 96.69 93 TYR A O 1
ATOM 701 N N . TYR A 1 94 ? 15.789 15.25 -3.467 1 93.88 94 TYR A N 1
ATOM 702 C CA . TYR A 1 94 ? 14.734 16.062 -4.062 1 93.88 94 TYR A CA 1
ATOM 703 C C . TYR A 1 94 ? 15.32 17.266 -4.797 1 93.88 94 TYR A C 1
ATOM 705 O O . TYR A 1 94 ? 16.281 17.891 -4.324 1 93.88 94 TYR A O 1
ATOM 713 N N . THR A 1 95 ? 14.617 17.469 -5.957 1 87.69 95 THR A N 1
ATOM 714 C CA . THR A 1 95 ? 15.07 18.625 -6.723 1 87.69 95 THR A CA 1
ATOM 715 C C . THR A 1 95 ? 14.664 19.922 -6.039 1 87.69 95 THR A C 1
ATOM 717 O O . THR A 1 95 ? 13.641 19.969 -5.344 1 87.69 95 THR A O 1
ATOM 720 N N . GLY A 1 96 ? 15.531 20.938 -6.02 1 68.69 96 GLY A N 1
ATOM 721 C CA . GLY A 1 96 ? 15.297 22.219 -5.387 1 68.69 96 GLY A CA 1
ATOM 722 C C . GLY A 1 96 ? 14.18 23.016 -6.043 1 68.69 96 GLY A C 1
ATOM 723 O O . GLY A 1 96 ? 13.461 22.5 -6.895 1 68.69 96 GLY A O 1
ATOM 724 N N . LYS A 1 97 ? 13.891 24.312 -5.527 1 60.31 97 LYS A N 1
ATOM 725 C CA . LYS A 1 97 ? 12.852 25.297 -5.852 1 60.31 97 LYS A CA 1
ATOM 726 C C . LYS A 1 97 ? 12.781 25.547 -7.352 1 60.31 97 LYS A C 1
ATOM 728 O O . LYS A 1 97 ? 11.711 25.797 -7.895 1 60.31 97 LYS A O 1
ATOM 733 N N . ASP A 1 98 ? 13.891 25.5 -7.977 1 52.66 98 ASP A N 1
ATOM 734 C CA . ASP A 1 98 ? 13.938 26.094 -9.312 1 52.66 98 ASP A CA 1
ATOM 735 C C . ASP A 1 98 ? 13.18 25.234 -10.32 1 52.66 98 ASP A C 1
ATOM 737 O O . ASP A 1 98 ? 12.867 25.688 -11.422 1 52.66 98 ASP A O 1
ATOM 741 N N . VAL A 1 99 ? 12.984 24.078 -9.992 1 51.16 99 VAL A N 1
ATOM 742 C CA . VAL A 1 99 ? 12.328 23.266 -11.008 1 51.16 99 VAL A CA 1
ATOM 743 C C . VAL A 1 99 ? 10.898 22.953 -10.578 1 51.16 99 VAL A C 1
ATOM 745 O O . VAL A 1 99 ? 10.445 21.812 -10.695 1 51.16 99 VAL A O 1
ATOM 748 N N . GLU A 1 100 ? 10.422 23.781 -9.828 1 50.12 100 GLU A N 1
ATOM 749 C CA . GLU A 1 100 ? 9.109 23.609 -9.211 1 50.12 100 GLU A CA 1
ATOM 750 C C . GLU A 1 100 ? 8.008 23.547 -10.258 1 50.12 100 GLU A C 1
ATOM 752 O O . GLU A 1 100 ? 7.617 24.562 -10.828 1 50.12 100 GLU A O 1
ATOM 757 N N . VAL A 1 101 ? 8.031 22.578 -11.039 1 50.12 101 VAL A N 1
ATOM 758 C CA . VAL A 1 101 ? 6.93 22.531 -11.992 1 50.12 101 VAL A CA 1
ATOM 759 C C . VAL A 1 101 ? 5.645 23 -11.32 1 50.12 101 VAL A C 1
ATOM 761 O O . VAL A 1 101 ? 4.867 23.766 -11.914 1 50.12 101 VAL A O 1
ATOM 764 N N . LEU A 1 102 ? 5.285 22.438 -10.109 1 55.5 102 LEU A N 1
ATOM 765 C CA . LEU A 1 102 ? 4.078 22.844 -9.406 1 55.5 102 LEU A CA 1
ATOM 766 C C . LEU A 1 102 ? 4.402 23.266 -7.977 1 55.5 102 LEU A C 1
ATOM 768 O O . LEU A 1 102 ? 5.344 22.75 -7.371 1 55.5 102 LEU A O 1
ATOM 772 N N . ARG A 1 103 ? 4.082 24.5 -7.543 1 61.41 103 ARG A N 1
ATOM 773 C CA . ARG A 1 103 ? 4.285 25.125 -6.238 1 61.41 103 ARG A CA 1
ATOM 774 C C . ARG A 1 103 ? 4.254 24.078 -5.125 1 61.41 103 ARG A C 1
ATOM 776 O O . ARG A 1 103 ? 4.926 24.234 -4.105 1 61.41 103 ARG A O 1
ATOM 783 N N . HIS A 1 104 ? 3.709 22.906 -5.395 1 77.25 104 HIS A N 1
ATOM 784 C CA . HIS A 1 104 ? 3.57 21.938 -4.32 1 77.25 104 HIS A CA 1
ATOM 785 C C . HIS A 1 104 ? 4.055 20.562 -4.762 1 77.25 104 HIS A C 1
ATOM 787 O O . HIS A 1 104 ? 3.658 19.547 -4.184 1 77.25 104 HIS A O 1
ATOM 793 N N . GLY A 1 105 ? 4.957 20.656 -5.773 1 83.88 105 GLY A N 1
ATOM 794 C CA . GLY A 1 105 ? 5.457 19.391 -6.281 1 83.88 105 GLY A CA 1
ATOM 795 C C . GLY A 1 105 ? 6.969 19.344 -6.395 1 83.88 105 GLY A C 1
ATOM 796 O O . GLY A 1 105 ? 7.609 20.375 -6.633 1 83.88 105 GLY A O 1
ATOM 797 N N . ARG A 1 106 ? 7.535 18.188 -6.172 1 89.12 106 ARG A N 1
ATOM 798 C CA . ARG A 1 106 ? 8.977 18 -6.297 1 89.12 106 ARG A CA 1
ATOM 799 C C . ARG A 1 106 ? 9.297 16.656 -6.945 1 89.12 106 ARG A C 1
ATOM 801 O O . ARG A 1 106 ? 8.648 15.641 -6.652 1 89.12 106 ARG A O 1
ATOM 808 N N . PHE A 1 107 ? 10.258 16.812 -7.871 1 92.56 107 PHE A N 1
ATOM 809 C CA . PHE A 1 107 ? 10.828 15.562 -8.367 1 92.56 107 PHE A CA 1
ATOM 810 C C . PHE A 1 107 ? 11.859 15.016 -7.391 1 92.56 107 PHE A C 1
ATOM 812 O O . PHE A 1 107 ? 12.523 15.781 -6.684 1 92.56 107 PHE A O 1
ATOM 819 N N . PHE A 1 108 ? 11.977 13.734 -7.367 1 94.88 108 PHE A N 1
ATOM 820 C CA . PHE A 1 108 ? 13.023 13.156 -6.531 1 94.88 108 PHE A CA 1
ATOM 821 C C . PHE A 1 108 ? 13.602 11.906 -7.172 1 94.88 108 PHE A C 1
ATOM 823 O O . PHE A 1 108 ? 13.008 11.336 -8.094 1 94.88 108 PHE A O 1
ATOM 830 N N . GLY A 1 109 ? 14.828 11.617 -6.719 1 96.5 109 GLY A N 1
ATOM 831 C CA . GLY A 1 109 ? 15.469 10.344 -7 1 96.5 109 GLY A CA 1
ATOM 832 C C . GLY A 1 109 ? 15.742 9.523 -5.754 1 96.5 109 GLY A C 1
ATOM 833 O O . GLY A 1 109 ? 16.125 10.07 -4.715 1 96.5 109 GLY A O 1
ATOM 834 N N . GLU A 1 110 ? 15.461 8.203 -5.883 1 97.31 110 GLU A N 1
ATOM 835 C CA . GLU A 1 110 ? 15.711 7.312 -4.758 1 97.31 110 GLU A CA 1
ATOM 836 C C . GLU A 1 110 ? 16.641 6.172 -5.156 1 97.31 110 GLU A C 1
ATOM 838 O O . GLU A 1 110 ? 16.547 5.637 -6.262 1 97.31 110 GLU A O 1
ATOM 843 N N . ALA A 1 111 ? 17.578 5.91 -4.289 1 98 111 ALA A N 1
ATOM 844 C CA . ALA A 1 111 ? 18.453 4.742 -4.422 1 98 111 ALA A CA 1
ATOM 845 C C . ALA A 1 111 ? 18.5 3.943 -3.123 1 98 111 ALA A C 1
ATOM 847 O O . ALA A 1 111 ? 18.516 4.52 -2.033 1 98 111 ALA A O 1
ATOM 848 N N . THR A 1 112 ? 18.453 2.625 -3.324 1 97.69 112 THR A N 1
ATOM 849 C CA . THR A 1 112 ? 18.578 1.757 -2.158 1 97.69 112 THR A CA 1
ATOM 850 C C . THR A 1 112 ? 19.672 0.713 -2.367 1 97.69 112 THR A C 1
ATOM 852 O O . THR A 1 112 ? 19.984 0.352 -3.504 1 97.69 112 THR A O 1
ATOM 855 N N . VAL A 1 113 ? 20.266 0.336 -1.281 1 97.88 113 VAL A N 1
ATOM 856 C CA . VAL A 1 113 ? 21.25 -0.734 -1.277 1 97.88 113 VAL A CA 1
ATOM 857 C C . VAL A 1 113 ? 21.125 -1.558 0.001 1 97.88 113 VAL A C 1
ATOM 859 O O . VAL A 1 113 ? 20.906 -1.006 1.083 1 97.88 113 VAL A O 1
ATOM 862 N N . GLY A 1 114 ? 21.172 -2.85 -0.249 1 97.88 114 GLY A N 1
ATOM 863 C CA . GLY A 1 114 ? 21.047 -3.744 0.891 1 97.88 114 GLY A CA 1
ATOM 864 C C . GLY A 1 114 ? 21.25 -5.203 0.526 1 97.88 114 GLY A C 1
ATOM 865 O O . GLY A 1 114 ? 21.953 -5.52 -0.432 1 97.88 114 GLY A O 1
ATOM 866 N N . VAL A 1 115 ? 20.781 -6.023 1.462 1 97.06 115 VAL A N 1
ATOM 867 C CA . VAL A 1 115 ? 20.781 -7.465 1.246 1 97.06 115 VAL A CA 1
ATOM 868 C C . VAL A 1 115 ? 19.359 -7.973 1.079 1 97.06 115 VAL A C 1
ATOM 870 O O . VAL A 1 115 ? 18.438 -7.504 1.76 1 97.06 115 VAL A O 1
ATOM 873 N N . GLY A 1 116 ? 19.312 -8.828 0.129 1 95.38 116 GLY A N 1
ATOM 874 C CA . GLY A 1 116 ? 18 -9.383 -0.116 1 95.38 116 GLY A CA 1
ATOM 875 C C . GLY A 1 116 ? 18.016 -10.594 -1.021 1 95.38 116 GLY A C 1
ATOM 876 O O . GLY A 1 116 ? 19.078 -11.18 -1.261 1 95.38 116 GLY A O 1
ATOM 877 N N . GLY A 1 117 ? 16.703 -11.008 -1.371 1 92.62 117 GLY A N 1
ATOM 878 C CA . GLY A 1 117 ? 16.594 -12.203 -2.197 1 92.62 117 GLY A CA 1
ATOM 879 C C . GLY A 1 117 ? 15.234 -12.344 -2.852 1 92.62 117 GLY A C 1
ATOM 880 O O . GLY A 1 117 ? 14.258 -11.734 -2.412 1 92.62 117 GLY A O 1
ATOM 881 N N . ILE A 1 118 ? 15.336 -13.031 -3.969 1 86.12 118 ILE A N 1
ATOM 882 C CA . ILE A 1 118 ? 14.141 -13.484 -4.672 1 86.12 118 ILE A CA 1
ATOM 883 C C . ILE A 1 118 ? 14.195 -15 -4.863 1 86.12 118 ILE A C 1
ATOM 885 O O . ILE A 1 118 ? 15.109 -15.516 -5.516 1 86.12 118 ILE A O 1
ATOM 889 N N . ASN A 1 119 ? 13.172 -15.727 -4.277 1 86.12 119 ASN A N 1
ATOM 890 C CA . ASN A 1 119 ? 13.156 -17.188 -4.344 1 86.12 119 ASN A CA 1
ATOM 891 C C . ASN A 1 119 ? 11.82 -17.719 -4.852 1 86.12 119 ASN A C 1
ATOM 893 O O . ASN A 1 119 ? 10.766 -17.391 -4.297 1 86.12 119 ASN A O 1
ATOM 897 N N . VAL A 1 120 ? 11.914 -18.484 -5.871 1 79.88 120 VAL A N 1
ATOM 898 C CA . VAL A 1 120 ? 10.734 -19.125 -6.449 1 79.88 120 VAL A CA 1
ATOM 899 C C . VAL A 1 120 ? 10.812 -20.625 -6.258 1 79.88 120 VAL A C 1
ATOM 901 O O . VAL A 1 120 ? 11.812 -21.266 -6.629 1 79.88 120 VAL A O 1
ATOM 904 N N . SER A 1 121 ? 9.797 -21.156 -5.691 1 81.06 121 SER A N 1
ATOM 905 C CA . SER A 1 121 ? 9.805 -22.594 -5.414 1 81.06 121 SER A CA 1
ATOM 906 C C . SER A 1 121 ? 9.555 -23.406 -6.684 1 81.06 121 SER A C 1
ATOM 908 O O . SER A 1 121 ? 9.43 -22.828 -7.773 1 81.06 121 SER A O 1
ATOM 910 N N . ASP A 1 122 ? 9.523 -24.766 -6.434 1 77.12 122 ASP A N 1
ATOM 911 C CA . ASP A 1 122 ? 9.195 -25.734 -7.469 1 77.12 122 ASP A CA 1
ATOM 912 C C . ASP A 1 122 ? 10.055 -25.531 -8.711 1 77.12 122 ASP A C 1
ATOM 914 O O . ASP A 1 122 ? 9.539 -25.422 -9.82 1 77.12 122 ASP A O 1
ATOM 918 N N . GLY A 1 123 ? 11.398 -25.344 -8.477 1 68.69 123 GLY A N 1
ATOM 919 C CA . GLY A 1 123 ? 12.344 -25.297 -9.586 1 68.69 123 GLY A CA 1
ATOM 920 C C . GLY A 1 123 ? 12.539 -23.906 -10.148 1 68.69 123 GLY A C 1
ATOM 921 O O . GLY A 1 123 ? 13.195 -23.734 -11.172 1 68.69 123 GLY A O 1
ATOM 922 N N . GLY A 1 124 ? 11.906 -23.031 -9.461 1 71.19 124 GLY A N 1
ATOM 923 C CA . GLY A 1 124 ? 12.07 -21.672 -9.945 1 71.19 124 GLY A CA 1
ATOM 924 C C . GLY A 1 124 ? 13.398 -21.047 -9.539 1 71.19 124 GLY A C 1
ATOM 925 O O . GLY A 1 124 ? 14.266 -21.734 -8.992 1 71.19 124 GLY A O 1
ATOM 926 N N . GLY A 1 125 ? 13.719 -19.844 -9.914 1 77.06 125 GLY A N 1
ATOM 927 C CA . GLY A 1 125 ? 14.969 -19.156 -9.648 1 77.06 125 GLY A CA 1
ATOM 928 C C . GLY A 1 125 ? 15.117 -18.703 -8.211 1 77.06 125 GLY A C 1
ATOM 929 O O . GLY A 1 125 ? 14.141 -18.297 -7.574 1 77.06 125 GLY A O 1
ATOM 930 N N . HIS A 1 126 ? 16.328 -18.938 -7.703 1 84.44 126 HIS A N 1
ATOM 931 C CA . HIS A 1 126 ? 16.703 -18.484 -6.371 1 84.44 126 HIS A CA 1
ATOM 932 C C . HIS A 1 126 ? 17.906 -17.562 -6.426 1 84.44 126 HIS A C 1
ATOM 934 O O . HIS A 1 126 ? 18.922 -17.891 -7.059 1 84.44 126 HIS A O 1
ATOM 940 N N . THR A 1 127 ? 17.734 -16.359 -5.973 1 88 127 THR A N 1
ATOM 941 C CA . THR A 1 127 ? 18.828 -15.398 -5.887 1 88 127 THR A CA 1
ATOM 942 C C . THR A 1 127 ? 18.844 -14.727 -4.516 1 88 127 THR A C 1
ATOM 944 O O . THR A 1 127 ? 17.844 -14.18 -4.066 1 88 127 THR A O 1
ATOM 947 N N . ASN A 1 128 ? 19.906 -14.859 -3.822 1 92.56 128 ASN A N 1
ATOM 948 C CA . ASN A 1 128 ? 20.125 -14.203 -2.537 1 92.56 128 ASN A CA 1
ATOM 949 C C . ASN A 1 128 ? 21.453 -13.453 -2.504 1 92.56 128 ASN A C 1
ATOM 951 O O . ASN A 1 128 ? 22.484 -14.008 -2.861 1 92.56 128 ASN A O 1
ATOM 955 N N . GLY A 1 129 ? 21.359 -12.125 -2.242 1 95.12 129 GLY A N 1
ATOM 956 C CA . GLY A 1 129 ? 22.609 -11.367 -2.203 1 95.12 129 GLY A CA 1
ATOM 957 C C . GLY A 1 129 ? 22.375 -9.867 -2.096 1 95.12 129 GLY A C 1
ATOM 958 O O . GLY A 1 129 ? 21.641 -9.406 -1.22 1 95.12 129 GLY A O 1
ATOM 959 N N . LEU A 1 130 ? 23.094 -9.203 -3.023 1 95.38 130 LEU A N 1
ATOM 960 C CA . LEU A 1 130 ? 23.016 -7.746 -3.035 1 95.38 130 LEU A CA 1
ATOM 961 C C . LEU A 1 130 ? 21.703 -7.273 -3.627 1 95.38 130 LEU A C 1
ATOM 963 O O . LEU A 1 130 ? 21.312 -7.703 -4.719 1 95.38 130 LEU A O 1
ATOM 967 N N . ASP A 1 131 ? 21.047 -6.516 -2.854 1 96.25 131 ASP A N 1
ATOM 968 C CA . ASP A 1 131 ? 19.797 -5.895 -3.271 1 96.25 131 ASP A CA 1
ATOM 969 C C . ASP A 1 131 ? 19.984 -4.398 -3.514 1 96.25 131 ASP A C 1
ATOM 971 O O . ASP A 1 131 ? 20.531 -3.688 -2.668 1 96.25 131 ASP A O 1
ATOM 975 N N . PHE A 1 132 ? 19.609 -3.998 -4.707 1 96.75 132 PHE A N 1
ATOM 976 C CA . PHE A 1 132 ? 19.719 -2.574 -4.996 1 96.75 132 PHE A CA 1
ATOM 977 C C . PHE A 1 132 ? 18.547 -2.096 -5.836 1 96.75 132 PHE A C 1
ATOM 979 O O . PHE A 1 132 ? 17.922 -2.883 -6.559 1 96.75 132 PHE A O 1
ATOM 986 N N . SER A 1 133 ? 18.219 -0.806 -5.691 1 96.75 133 SER A N 1
ATOM 987 C CA . SER A 1 133 ? 17.172 -0.207 -6.516 1 96.75 133 SER A CA 1
ATOM 988 C C . SER A 1 133 ? 17.438 1.276 -6.754 1 96.75 133 SER A C 1
ATOM 990 O O . SER A 1 133 ? 18.234 1.891 -6.043 1 96.75 133 SER A O 1
ATOM 992 N N . PHE A 1 134 ? 16.828 1.745 -7.82 1 97.62 134 PHE A N 1
ATOM 993 C CA . PHE A 1 134 ? 16.906 3.172 -8.117 1 97.62 134 PHE A CA 1
ATOM 994 C C . PHE A 1 134 ? 15.75 3.594 -9.023 1 97.62 134 PHE A C 1
ATOM 996 O O . PHE A 1 134 ? 15.219 2.775 -9.773 1 97.62 134 PHE A O 1
ATOM 1003 N N . GLY A 1 135 ? 15.391 4.871 -8.883 1 96.88 135 GLY A N 1
ATOM 1004 C CA . GLY A 1 135 ? 14.328 5.363 -9.742 1 96.88 135 GLY A CA 1
ATOM 1005 C C . GLY A 1 135 ? 13.914 6.789 -9.43 1 96.88 135 GLY A C 1
ATOM 1006 O O . GLY A 1 135 ? 14.195 7.297 -8.344 1 96.88 135 GLY A O 1
ATOM 1007 N N . PRO A 1 136 ? 13.289 7.352 -10.383 1 96.56 136 PRO A N 1
ATOM 1008 C CA . PRO A 1 136 ? 12.719 8.688 -10.211 1 96.56 136 PRO A CA 1
ATOM 1009 C C . PRO A 1 136 ? 11.312 8.656 -9.617 1 96.56 136 PRO A C 1
ATOM 1011 O O . PRO A 1 136 ? 10.641 7.621 -9.672 1 96.56 136 PRO A O 1
ATOM 1014 N N . GLY A 1 137 ? 11.031 9.789 -9.031 1 95.81 137 GLY A N 1
ATOM 1015 C CA . GLY A 1 137 ? 9.688 9.969 -8.508 1 95.81 137 GLY A CA 1
ATOM 1016 C C . GLY A 1 137 ? 9.25 11.422 -8.461 1 95.81 137 GLY A C 1
ATOM 1017 O O . GLY A 1 137 ? 10.039 12.32 -8.758 1 95.81 137 GLY A O 1
ATOM 1018 N N . PHE A 1 138 ? 7.996 11.516 -8.281 1 92.56 138 PHE A N 1
ATOM 1019 C CA . PHE A 1 138 ? 7.383 12.836 -8.141 1 92.56 138 PHE A CA 1
ATOM 1020 C C . PHE A 1 138 ? 6.492 12.883 -6.906 1 92.56 138 PHE A C 1
ATOM 1022 O O . PHE A 1 138 ? 5.672 11.984 -6.688 1 92.56 138 PHE A O 1
ATOM 1029 N N . ALA A 1 139 ? 6.727 13.93 -6.125 1 90.5 139 ALA A N 1
ATOM 1030 C CA . ALA A 1 139 ? 5.918 14.125 -4.926 1 90.5 139 ALA A CA 1
ATOM 1031 C C . ALA A 1 139 ? 5.078 15.391 -5.027 1 90.5 139 ALA A C 1
ATOM 1033 O O . ALA A 1 139 ? 5.602 16.469 -5.316 1 90.5 139 ALA A O 1
ATOM 1034 N N . TYR A 1 140 ? 3.836 15.227 -4.824 1 86.94 140 TYR A N 1
ATOM 1035 C CA . TYR A 1 140 ? 2.906 16.344 -4.668 1 86.94 140 TYR A CA 1
ATOM 1036 C C . TYR A 1 140 ? 2.451 16.469 -3.219 1 86.94 140 TYR A C 1
ATOM 1038 O O . TYR A 1 140 ? 1.75 15.602 -2.699 1 86.94 140 TYR A O 1
ATOM 1046 N N . PHE A 1 141 ? 2.809 17.531 -2.631 1 84.06 141 PHE A N 1
ATOM 1047 C CA . PHE A 1 141 ? 2.514 17.703 -1.213 1 84.06 141 PHE A CA 1
ATOM 1048 C C . PHE A 1 141 ? 1.114 18.266 -1.016 1 84.06 141 PHE A C 1
ATOM 1050 O O . PHE A 1 141 ? 0.912 19.484 -1.123 1 84.06 141 PHE A O 1
ATOM 1057 N N . VAL A 1 142 ? 0.208 17.375 -0.616 1 76.62 142 VAL A N 1
ATOM 1058 C CA . VAL A 1 142 ? -1.181 17.75 -0.363 1 76.62 142 VAL A CA 1
ATOM 1059 C C . VAL A 1 142 ? -1.265 18.609 0.894 1 76.62 142 VAL A C 1
ATOM 1061 O O . VAL A 1 142 ? -2.045 19.562 0.949 1 76.62 142 VAL A O 1
ATOM 1064 N N . THR A 1 143 ? -0.569 18.203 1.926 1 75.56 143 THR A N 1
ATOM 1065 C CA . THR A 1 143 ? -0.381 18.969 3.16 1 75.56 143 THR A CA 1
ATOM 1066 C C . THR A 1 143 ? 1.096 19.016 3.541 1 75.56 143 THR A C 1
ATOM 1068 O O . THR A 1 143 ? 1.92 18.312 2.955 1 75.56 143 THR A O 1
ATOM 1071 N N . PRO A 1 144 ? 1.393 19.781 4.461 1 74.19 144 PRO A N 1
ATOM 1072 C CA . PRO A 1 144 ? 2.803 19.844 4.852 1 74.19 144 PRO A CA 1
ATOM 1073 C C . PRO A 1 144 ? 3.34 18.5 5.352 1 74.19 144 PRO A C 1
ATOM 1075 O O . PRO A 1 144 ? 4.555 18.312 5.418 1 74.19 144 PRO A O 1
ATOM 1078 N N . SER A 1 145 ? 2.404 17.672 5.609 1 79 145 SER A N 1
ATOM 1079 C CA . SER A 1 145 ? 2.893 16.422 6.18 1 79 145 SER A CA 1
ATOM 1080 C C . SER A 1 145 ? 2.512 15.227 5.301 1 79 145 SER A C 1
ATOM 1082 O O . SER A 1 145 ? 2.82 14.078 5.633 1 79 145 SER A O 1
ATOM 1084 N N . ILE A 1 146 ? 1.874 15.594 4.273 1 81.62 146 ILE A N 1
ATOM 1085 C CA . ILE A 1 146 ? 1.388 14.492 3.457 1 81.62 146 ILE A CA 1
ATOM 1086 C C . ILE A 1 146 ? 1.749 14.734 1.992 1 81.62 146 ILE A C 1
ATOM 1088 O O . ILE A 1 146 ? 1.419 15.781 1.43 1 81.62 146 ILE A O 1
ATOM 1092 N N . GLY A 1 147 ? 2.359 13.797 1.428 1 84.25 147 GLY A N 1
ATOM 1093 C CA . GLY A 1 147 ? 2.67 13.836 0.008 1 84.25 147 GLY A CA 1
ATOM 1094 C C . GLY A 1 147 ? 2.066 12.68 -0.769 1 84.25 147 GLY A C 1
ATOM 1095 O O . GLY A 1 147 ? 2.027 11.547 -0.28 1 84.25 147 GLY A O 1
ATOM 1096 N N . LEU A 1 148 ? 1.541 13.039 -1.928 1 85.75 148 LEU A N 1
ATOM 1097 C CA . LEU A 1 148 ? 1.209 12.039 -2.941 1 85.75 148 LEU A CA 1
ATOM 1098 C C . LEU A 1 148 ? 2.391 11.805 -3.873 1 85.75 148 LEU A C 1
ATOM 1100 O O . LEU A 1 148 ? 2.898 12.734 -4.496 1 85.75 148 LEU A O 1
ATOM 1104 N N . GLU A 1 149 ? 2.725 10.539 -3.943 1 90.5 149 GLU A N 1
ATOM 1105 C CA . GLU A 1 149 ? 3.955 10.273 -4.68 1 90.5 149 GLU A CA 1
ATOM 1106 C C . GLU A 1 149 ? 3.734 9.227 -5.766 1 90.5 149 GLU A C 1
ATOM 1108 O O . GLU A 1 149 ? 2.996 8.258 -5.562 1 90.5 149 GLU A O 1
ATOM 1113 N N . THR A 1 150 ? 4.336 9.508 -6.848 1 92.5 150 THR A N 1
ATOM 1114 C CA . THR A 1 150 ? 4.516 8.516 -7.898 1 92.5 150 THR A CA 1
ATOM 1115 C C . THR A 1 150 ? 5.992 8.164 -8.062 1 92.5 150 THR A C 1
ATOM 1117 O O . THR A 1 150 ? 6.848 9.055 -8.078 1 92.5 150 THR A O 1
ATOM 1120 N N . MET A 1 151 ? 6.273 6.855 -8.195 1 94.62 151 MET A N 1
ATOM 1121 C CA . MET A 1 151 ? 7.672 6.441 -8.266 1 94.62 151 MET A CA 1
ATOM 1122 C C . MET A 1 151 ? 7.848 5.289 -9.25 1 94.62 151 MET A C 1
ATOM 1124 O O . MET A 1 151 ? 7.121 4.297 -9.188 1 94.62 151 MET A O 1
ATOM 1128 N N . LEU A 1 152 ? 8.734 5.512 -10.195 1 95.94 152 LEU A N 1
ATOM 1129 C CA . LEU A 1 152 ? 9.234 4.434 -11.047 1 95.94 152 LEU A CA 1
ATOM 1130 C C . LEU A 1 152 ? 10.539 3.871 -10.5 1 95.94 152 LEU A C 1
ATOM 1132 O O . LEU A 1 152 ? 11.508 4.609 -10.32 1 95.94 152 LEU A O 1
ATOM 1136 N N . LYS A 1 153 ? 10.562 2.545 -10.305 1 95.38 153 LYS A N 1
ATOM 1137 C CA . LYS A 1 153 ? 11.711 1.993 -9.594 1 95.38 153 LYS A CA 1
ATOM 1138 C C . LYS A 1 153 ? 12.211 0.715 -10.258 1 95.38 153 LYS A C 1
ATOM 1140 O O . LYS A 1 153 ? 11.422 -0.189 -10.555 1 95.38 153 LYS A O 1
ATOM 1145 N N . TYR A 1 154 ? 13.492 0.709 -10.555 1 96.12 154 TYR A N 1
ATOM 1146 C CA . TYR A 1 154 ? 14.172 -0.515 -10.953 1 96.12 154 TYR A CA 1
ATOM 1147 C C . TYR A 1 154 ? 14.797 -1.213 -9.758 1 96.12 154 TYR A C 1
ATOM 1149 O O . TYR A 1 154 ? 15.547 -0.599 -8.992 1 96.12 154 TYR A O 1
ATOM 1157 N N . ASN A 1 155 ? 14.516 -2.422 -9.602 1 93.75 155 ASN A N 1
ATOM 1158 C CA . ASN A 1 155 ? 15.078 -3.221 -8.516 1 93.75 155 ASN A CA 1
ATOM 1159 C C . ASN A 1 155 ? 15.867 -4.41 -9.055 1 93.75 155 ASN A C 1
ATOM 1161 O O . ASN A 1 155 ? 15.398 -5.121 -9.945 1 93.75 155 ASN A O 1
ATOM 1165 N N . GLY A 1 156 ? 17.062 -4.602 -8.469 1 93.25 156 GLY A N 1
ATOM 1166 C CA . GLY A 1 156 ? 17.891 -5.742 -8.828 1 93.25 156 GLY A CA 1
ATOM 1167 C C . GLY A 1 156 ? 18.453 -6.473 -7.625 1 93.25 156 GLY A C 1
ATOM 1168 O O . GLY A 1 156 ? 18.828 -5.848 -6.629 1 93.25 156 GLY A O 1
ATOM 1169 N N . VAL A 1 157 ? 18.469 -7.781 -7.824 1 92.06 157 VAL A N 1
ATOM 1170 C CA . VAL A 1 157 ? 19.094 -8.633 -6.824 1 92.06 157 VAL A CA 1
ATOM 1171 C C . VAL A 1 157 ? 20.156 -9.516 -7.488 1 92.06 157 VAL A C 1
ATOM 1173 O O . VAL A 1 157 ? 19.844 -10.219 -8.461 1 92.06 157 VAL A O 1
ATOM 1176 N N . GLY A 1 158 ? 21.328 -9.398 -6.941 1 93 158 GLY A N 1
ATOM 1177 C CA . GLY A 1 158 ? 22.406 -10.234 -7.426 1 93 158 GLY A CA 1
ATOM 1178 C C . GLY A 1 158 ? 23.094 -11.023 -6.324 1 93 158 GLY A C 1
ATOM 1179 O O . GLY A 1 158 ? 23.281 -10.516 -5.219 1 93 158 GLY A O 1
ATOM 1180 N N . GLY A 1 159 ? 23.359 -12.234 -6.711 1 90.38 159 GLY A N 1
ATOM 1181 C CA . GLY A 1 159 ? 24.078 -12.992 -5.703 1 90.38 159 GLY A CA 1
ATOM 1182 C C . GLY A 1 159 ? 24.047 -14.492 -5.938 1 90.38 159 GLY A C 1
ATOM 1183 O O . GLY A 1 159 ? 24.188 -14.945 -7.074 1 90.38 159 GLY A O 1
ATOM 1184 N N . PHE A 1 160 ? 23.875 -15.172 -4.836 1 86.31 160 PHE A N 1
ATOM 1185 C CA . PHE A 1 160 ? 24 -16.625 -4.832 1 86.31 160 PHE A CA 1
ATOM 1186 C C . PHE A 1 160 ? 22.641 -17.281 -5.117 1 86.31 160 PHE A C 1
ATOM 1188 O O . PHE A 1 160 ? 21.594 -16.719 -4.789 1 86.31 160 PHE A O 1
ATOM 1195 N N . GLY A 1 161 ? 22.656 -18.344 -5.805 1 81.5 161 GLY A N 1
ATOM 1196 C CA . GLY A 1 161 ? 21.516 -19.156 -6.184 1 81.5 161 GLY A CA 1
ATOM 1197 C C . GLY A 1 161 ? 21.625 -19.734 -7.582 1 81.5 161 GLY A C 1
ATOM 1198 O O . GLY A 1 161 ? 22.734 -19.859 -8.117 1 81.5 161 GLY A O 1
ATOM 1199 N N . ASN A 1 162 ? 20.5 -20.281 -8.008 1 81.81 162 ASN A N 1
ATOM 1200 C CA . ASN A 1 162 ? 20.516 -20.875 -9.344 1 81.81 162 ASN A CA 1
ATOM 1201 C C . ASN A 1 162 ? 20.359 -19.797 -10.43 1 81.81 162 ASN A C 1
ATOM 1203 O O . ASN A 1 162 ? 20.547 -20.078 -11.609 1 81.81 162 ASN A O 1
ATOM 1207 N N . ALA A 1 163 ? 19.891 -18.656 -9.977 1 73.5 163 ALA A N 1
ATOM 1208 C CA . ALA A 1 163 ? 19.844 -17.469 -10.844 1 73.5 163 ALA A CA 1
ATOM 1209 C C . ALA A 1 163 ? 20.766 -16.375 -10.328 1 73.5 163 ALA A C 1
ATOM 1211 O O . ALA A 1 163 ? 20.578 -15.867 -9.219 1 73.5 163 ALA A O 1
ATOM 1212 N N . GLY A 1 164 ? 21.672 -16.016 -10.984 1 82.44 164 GLY A N 1
ATOM 1213 C CA . GLY A 1 164 ? 22.672 -15.07 -10.539 1 82.44 164 GLY A CA 1
ATOM 1214 C C . GLY A 1 164 ? 22.141 -13.664 -10.367 1 82.44 164 GLY A C 1
ATOM 1215 O O . GLY A 1 164 ? 22.703 -12.859 -9.625 1 82.44 164 GLY A O 1
ATOM 1216 N N . TYR A 1 165 ? 21.125 -13.297 -11.18 1 87.88 165 TYR A N 1
ATOM 1217 C CA . TYR A 1 165 ? 20.578 -11.945 -11.164 1 87.88 165 TYR A CA 1
ATOM 1218 C C . TYR A 1 165 ? 19.109 -11.945 -11.523 1 87.88 165 TYR A C 1
ATOM 1220 O O . TYR A 1 165 ? 18.688 -12.625 -12.469 1 87.88 165 TYR A O 1
ATOM 1228 N N . GLN A 1 166 ? 18.391 -11.234 -10.734 1 86.62 166 GLN A N 1
ATOM 1229 C CA . GLN A 1 166 ? 16.969 -11 -11.023 1 86.62 166 GLN A CA 1
ATOM 1230 C C . GLN A 1 166 ? 16.625 -9.523 -10.844 1 86.62 166 GLN A C 1
ATOM 1232 O O . GLN A 1 166 ? 17.219 -8.828 -10.023 1 86.62 166 GLN A O 1
ATOM 1237 N N . SER A 1 167 ? 15.719 -9.086 -11.703 1 89.56 167 SER A N 1
ATOM 1238 C CA . SER A 1 167 ? 15.359 -7.672 -11.609 1 89.56 167 SER A CA 1
ATOM 1239 C C . SER A 1 167 ? 13.859 -7.469 -11.812 1 89.56 167 SER A C 1
ATOM 1241 O O . SER A 1 167 ? 13.18 -8.336 -12.359 1 89.56 167 SER A O 1
ATOM 1243 N N . THR A 1 168 ? 13.391 -6.398 -11.32 1 89.12 168 THR A N 1
ATOM 1244 C CA . THR A 1 168 ? 11.992 -6.016 -11.43 1 89.12 168 THR A CA 1
ATOM 1245 C C . THR A 1 168 ? 11.859 -4.52 -11.703 1 89.12 168 THR A C 1
ATOM 1247 O O . THR A 1 168 ? 12.703 -3.73 -11.273 1 89.12 168 THR A O 1
ATOM 1250 N N . LEU A 1 169 ? 10.805 -4.211 -12.477 1 92.38 169 LEU A N 1
ATOM 1251 C CA . LEU A 1 169 ? 10.391 -2.826 -12.672 1 92.38 169 LEU A CA 1
ATOM 1252 C C . LEU A 1 169 ? 9.055 -2.555 -11.984 1 92.38 169 LEU A C 1
ATOM 1254 O O . LEU A 1 169 ? 8.109 -3.326 -12.141 1 92.38 169 LEU A O 1
ATOM 1258 N N . GLY A 1 170 ? 9.109 -1.444 -11.242 1 92.75 170 GLY A N 1
ATOM 1259 C CA . GLY A 1 170 ? 7.898 -1.132 -10.508 1 92.75 170 GLY A CA 1
ATOM 1260 C C . GLY A 1 170 ? 7.461 0.313 -10.664 1 92.75 170 GLY A C 1
ATOM 1261 O O . GLY A 1 170 ? 8.297 1.213 -10.766 1 92.75 170 GLY A O 1
ATOM 1262 N N . LEU A 1 171 ? 6.125 0.459 -10.648 1 92.19 171 LEU A N 1
ATOM 1263 C CA . LEU A 1 171 ? 5.48 1.767 -10.578 1 92.19 171 LEU A CA 1
ATOM 1264 C C . LEU A 1 171 ? 4.539 1.845 -9.383 1 92.19 171 LEU A C 1
ATOM 1266 O O . LEU A 1 171 ? 3.66 0.997 -9.219 1 92.19 171 LEU A O 1
ATOM 1270 N N . SER A 1 172 ? 4.816 2.816 -8.625 1 90.62 172 SER A N 1
ATOM 1271 C CA . SER A 1 172 ? 3.973 2.939 -7.441 1 90.62 172 SER A CA 1
ATOM 1272 C C . SER A 1 172 ? 3.398 4.348 -7.316 1 90.62 172 SER A C 1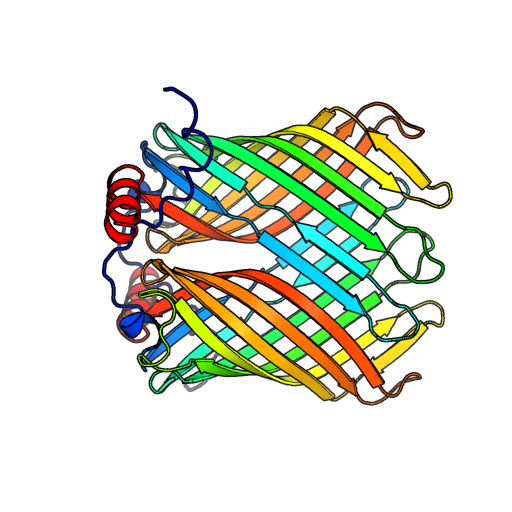
ATOM 1274 O O . SER A 1 172 ? 4.043 5.324 -7.707 1 90.62 172 SER A O 1
ATOM 1276 N N . PHE A 1 173 ? 2.176 4.391 -6.859 1 88.56 173 PHE A N 1
ATOM 1277 C CA . PHE A 1 173 ? 1.451 5.609 -6.527 1 88.56 173 PHE A CA 1
ATOM 1278 C C . PHE A 1 173 ? 0.809 5.496 -5.148 1 88.56 173 PHE A C 1
ATOM 1280 O O . PHE A 1 173 ? 0.03 4.574 -4.895 1 88.56 173 PHE A O 1
ATOM 1287 N N . GLY A 1 174 ? 1.235 6.562 -4.254 1 84.94 174 GLY A N 1
ATOM 1288 C CA . GLY A 1 174 ? 0.678 6.453 -2.916 1 84.94 174 GLY A CA 1
ATOM 1289 C C . GLY A 1 174 ? 1.001 7.645 -2.035 1 84.94 174 GLY A C 1
ATOM 1290 O O . GLY A 1 174 ? 1.612 8.617 -2.49 1 84.94 174 GLY A O 1
ATOM 1291 N N . LEU A 1 175 ? 0.561 7.465 -0.792 1 84.38 175 LEU A N 1
ATOM 1292 C CA . LEU A 1 175 ? 0.741 8.547 0.175 1 84.38 175 LEU A CA 1
ATOM 1293 C C . LEU A 1 175 ? 2.016 8.336 0.986 1 84.38 175 LEU A C 1
ATOM 1295 O O . LEU A 1 175 ? 2.354 7.207 1.346 1 84.38 175 LEU A O 1
ATOM 1299 N N . GLN A 1 176 ? 2.686 9.375 1.193 1 87.31 176 GLN A N 1
ATOM 1300 C CA . GLN A 1 176 ? 3.824 9.398 2.105 1 87.31 176 GLN A CA 1
ATOM 1301 C C . GLN A 1 176 ? 3.654 10.492 3.16 1 87.31 176 GLN A C 1
ATOM 1303 O O . GLN A 1 176 ? 3.039 11.523 2.898 1 87.31 176 GLN A O 1
ATOM 1308 N N . VAL A 1 177 ? 4.32 10.203 4.285 1 87 177 VAL A N 1
ATOM 1309 C CA . VAL A 1 177 ? 4.184 11.148 5.387 1 87 177 VAL A CA 1
ATOM 1310 C C . VAL A 1 177 ? 5.531 11.812 5.672 1 87 177 VAL A C 1
ATOM 1312 O O . VAL A 1 177 ? 6.566 11.141 5.688 1 87 177 VAL A O 1
ATOM 1315 N N . TYR A 1 178 ? 5.465 13.047 5.84 1 88.12 178 TYR A N 1
ATOM 1316 C CA . TYR A 1 178 ? 6.609 13.875 6.199 1 88.12 178 TYR A CA 1
ATOM 1317 C C . TYR A 1 178 ? 6.406 14.523 7.562 1 88.12 178 TYR A C 1
ATOM 1319 O O . TYR A 1 178 ? 5.535 15.383 7.727 1 88.12 178 TYR A O 1
ATOM 1327 N N . LEU A 1 179 ? 7.227 14.148 8.492 1 83.12 179 LEU A N 1
ATOM 1328 C CA . LEU A 1 179 ? 7.051 14.617 9.859 1 83.12 179 LEU A CA 1
ATOM 1329 C C . LEU A 1 179 ? 8.211 15.516 10.281 1 83.12 179 LEU A C 1
ATOM 1331 O O . LEU A 1 179 ? 9.359 15.273 9.906 1 83.12 179 LEU A O 1
ATOM 1335 N N . PRO A 1 180 ? 7.859 16.609 11.164 1 78.5 180 PRO A N 1
ATOM 1336 C CA . PRO A 1 180 ? 8.945 17.438 11.695 1 78.5 180 PRO A CA 1
ATOM 1337 C C . PRO A 1 180 ? 9.82 16.688 12.695 1 78.5 180 PRO A C 1
ATOM 1339 O O . PRO A 1 180 ? 9.32 15.867 13.469 1 78.5 180 PRO A O 1
ATOM 1342 N N . GLY A 1 181 ? 11.164 16.641 12.656 1 64.88 181 GLY A N 1
ATOM 1343 C CA . GLY A 1 181 ? 12.117 15.945 13.508 1 64.88 181 GLY A CA 1
ATOM 1344 C C . GLY A 1 181 ? 11.992 16.328 14.969 1 64.88 181 GLY A C 1
ATOM 1345 O O . GLY A 1 181 ? 12.039 15.469 15.852 1 64.88 181 GLY A O 1
ATOM 1346 N N . LYS A 1 182 ? 12.344 17.734 15.461 1 53.28 182 LYS A N 1
ATOM 1347 C CA . LYS A 1 182 ? 12.469 18.156 16.859 1 53.28 182 LYS A CA 1
ATOM 1348 C C . LYS A 1 182 ? 11.164 17.922 17.609 1 53.28 182 LYS A C 1
ATOM 1350 O O . LYS A 1 182 ? 11.188 17.578 18.797 1 53.28 182 LYS A O 1
ATOM 1355 N N . GLY A 1 183 ? 10.078 18.391 17.219 1 45.47 183 GLY A N 1
ATOM 1356 C CA . GLY A 1 183 ? 8.867 18.469 18.016 1 45.47 183 GLY A CA 1
ATOM 1357 C C . GLY A 1 183 ? 8.164 17.125 18.172 1 45.47 183 GLY A C 1
ATOM 1358 O O . GLY A 1 183 ? 7.512 16.875 19.188 1 45.47 183 GLY A O 1
ATOM 1359 N N . THR A 1 184 ? 8.164 16.375 17.219 1 46.59 184 THR A N 1
ATOM 1360 C CA . THR A 1 184 ? 7.355 15.156 17.234 1 46.59 184 THR A CA 1
ATOM 1361 C C . THR A 1 184 ? 7.945 14.133 18.203 1 46.59 184 THR A C 1
ATOM 1363 O O . THR A 1 184 ? 7.211 13.406 18.875 1 46.59 184 THR A O 1
ATOM 1366 N N . ALA A 1 185 ? 9.375 14.148 18.453 1 41.91 185 ALA A N 1
ATOM 1367 C CA . ALA A 1 185 ? 10.055 13.281 19.422 1 41.91 185 ALA A CA 1
ATOM 1368 C C . ALA A 1 185 ? 9.742 13.688 20.844 1 41.91 185 ALA A C 1
ATOM 1370 O O . ALA A 1 185 ? 9.547 12.836 21.719 1 41.91 185 ALA A O 1
ATOM 1371 N N . ARG A 1 186 ? 9.656 14.836 21.141 1 41.78 186 ARG A N 1
ATOM 1372 C CA . ARG A 1 186 ? 9.406 15.328 22.484 1 41.78 186 ARG A CA 1
ATOM 1373 C C . ARG A 1 186 ? 7.984 15.008 22.938 1 41.78 186 ARG A C 1
ATOM 1375 O O . ARG A 1 186 ? 7.75 14.695 24.109 1 41.78 186 ARG A O 1
ATOM 1382 N N . LYS A 1 187 ? 7.113 14.961 22.078 1 42.62 187 LYS A N 1
ATOM 1383 C CA . LYS A 1 187 ? 5.711 14.805 22.453 1 42.62 187 LYS A CA 1
ATOM 1384 C C . LYS A 1 187 ? 5.363 13.344 22.703 1 42.62 187 LYS A C 1
ATOM 1386 O O . LYS A 1 187 ? 4.668 13.031 23.672 1 42.62 187 LYS A O 1
ATOM 1391 N N . ILE A 1 188 ? 5.828 12.375 21.953 1 42.69 188 ILE A N 1
ATOM 1392 C CA . ILE A 1 188 ? 5.59 10.953 22.188 1 42.69 188 ILE A CA 1
ATOM 1393 C C . ILE A 1 188 ? 6.172 10.555 23.547 1 42.69 188 ILE A C 1
ATOM 1395 O O . ILE A 1 188 ? 5.539 9.82 24.312 1 42.69 188 ILE A O 1
ATOM 1399 N N . LYS A 1 189 ? 7.312 11.07 24.016 1 41.34 189 LYS A N 1
ATOM 1400 C CA . LYS A 1 189 ? 7.941 10.836 25.312 1 41.34 189 LYS A CA 1
ATOM 1401 C C . LYS A 1 189 ? 7.039 11.297 26.453 1 41.34 189 LYS A C 1
ATOM 1403 O O . LYS A 1 189 ? 6.938 10.617 27.484 1 41.34 189 LYS A O 1
ATOM 1408 N N . ASN A 1 190 ? 6.352 12.242 26.297 1 45.22 190 ASN A N 1
ATOM 1409 C CA . ASN A 1 190 ? 5.582 12.773 27.422 1 45.22 190 ASN A CA 1
ATOM 1410 C C . ASN A 1 190 ? 4.27 12.023 27.594 1 45.22 190 ASN A C 1
ATOM 1412 O O . ASN A 1 190 ? 3.74 11.945 28.703 1 45.22 190 ASN A O 1
ATOM 1416 N N . ASP A 1 191 ? 3.754 11.445 26.594 1 41.75 191 ASP A N 1
ATOM 1417 C CA . ASP A 1 191 ? 2.465 10.789 26.766 1 41.75 191 ASP A CA 1
ATOM 1418 C C . ASP A 1 191 ? 2.641 9.383 27.344 1 41.75 191 ASP A C 1
ATOM 1420 O O . ASP A 1 191 ? 1.698 8.812 27.906 1 41.75 191 ASP A O 1
ATOM 1424 N N . ILE A 1 192 ? 3.75 8.75 27.234 1 37.47 192 ILE A N 1
ATOM 1425 C CA . ILE A 1 192 ? 4.016 7.469 27.875 1 37.47 192 ILE A CA 1
ATOM 1426 C C . ILE A 1 192 ? 4.32 7.695 29.359 1 37.47 192 ILE A C 1
ATOM 1428 O O . ILE A 1 192 ? 4.266 6.758 30.156 1 37.47 192 ILE A O 1
ATOM 1432 N N . ARG A 1 193 ? 4.625 8.766 29.859 1 35.88 193 ARG A N 1
ATOM 1433 C CA . ARG A 1 193 ? 4.762 8.922 31.312 1 35.88 193 ARG A CA 1
ATOM 1434 C C . ARG A 1 193 ? 3.402 9.156 31.969 1 35.88 193 ARG A C 1
ATOM 1436 O O . ARG A 1 193 ? 2.58 9.914 31.453 1 35.88 193 ARG A O 1
ATOM 1443 N N . MET B 1 1 ? 24.547 1.035 30.344 1 23.12 1 MET B N 1
ATOM 1444 C CA . MET B 1 1 ? 23.594 2.143 30.344 1 23.12 1 MET B CA 1
ATOM 1445 C C . MET B 1 1 ? 22.906 2.277 28.984 1 23.12 1 MET B C 1
ATOM 1447 O O . MET B 1 1 ? 22.031 3.125 28.797 1 23.12 1 MET B O 1
ATOM 1451 N N . LYS B 1 2 ? 23.531 1.879 28 1 28.11 2 LYS B N 1
ATOM 1452 C CA . LYS B 1 2 ? 23.578 2.27 26.594 1 28.11 2 LYS B CA 1
ATOM 1453 C C . LYS B 1 2 ? 22.453 1.611 25.812 1 28.11 2 LYS B C 1
ATOM 1455 O O . LYS B 1 2 ? 22.469 1.597 24.578 1 28.11 2 LYS B O 1
ATOM 1460 N N . LYS B 1 3 ? 21.766 0.79 26.453 1 27.72 3 LYS B N 1
ATOM 1461 C CA . LYS B 1 3 ? 21.031 -0.361 25.922 1 27.72 3 LYS B CA 1
ATOM 1462 C C . LYS B 1 3 ? 19.906 0.08 25 1 27.72 3 LYS B C 1
ATOM 1464 O O . LYS B 1 3 ? 19.469 -0.685 24.141 1 27.72 3 LYS B O 1
ATOM 1469 N N . TYR B 1 4 ? 19.016 1.092 25.547 1 32.03 4 TYR B N 1
ATOM 1470 C CA . TYR B 1 4 ? 17.594 1.29 25.266 1 32.03 4 TYR B CA 1
ATOM 1471 C C . TYR B 1 4 ? 17.406 1.99 23.922 1 32.03 4 TYR B C 1
ATOM 1473 O O . TYR B 1 4 ? 16.297 2.457 23.609 1 32.03 4 TYR B O 1
ATOM 1481 N N . LEU B 1 5 ? 18.406 2.238 23.141 1 28.34 5 LEU B N 1
ATOM 1482 C CA . LEU B 1 5 ? 18.484 3.236 22.078 1 28.34 5 LEU B CA 1
ATOM 1483 C C . LEU B 1 5 ? 17.578 2.861 20.922 1 28.34 5 LEU B C 1
ATOM 1485 O O . LEU B 1 5 ? 17.203 3.721 20.125 1 28.34 5 LEU B O 1
ATOM 1489 N N . ILE B 1 6 ? 17.5 1.626 20.672 1 32.06 6 ILE B N 1
ATOM 1490 C CA . ILE B 1 6 ? 17.172 1.247 19.312 1 32.06 6 ILE B CA 1
ATOM 1491 C C . ILE B 1 6 ? 15.719 1.602 19 1 32.06 6 ILE B C 1
ATOM 1493 O O . ILE B 1 6 ? 15.359 1.851 17.859 1 32.06 6 ILE B O 1
ATOM 1497 N N . PHE B 1 7 ? 14.836 1.28 19.922 1 32.81 7 PHE B N 1
ATOM 1498 C CA . PHE B 1 7 ? 13.406 1.176 19.641 1 32.81 7 PHE B CA 1
ATOM 1499 C C . PHE B 1 7 ? 12.781 2.557 19.484 1 32.81 7 PHE B C 1
ATOM 1501 O O . PHE B 1 7 ? 11.562 2.688 19.422 1 32.81 7 PHE B O 1
ATOM 1508 N N . SER B 1 8 ? 13.469 3.656 19.75 1 30.48 8 SER B N 1
ATOM 1509 C CA . SER B 1 8 ? 12.938 4.957 20.141 1 30.48 8 SER B CA 1
ATOM 1510 C C . SER B 1 8 ? 12.297 5.676 18.953 1 30.48 8 SER B C 1
ATOM 1512 O O . SER B 1 8 ? 11.945 6.855 19.062 1 30.48 8 SER B O 1
ATOM 1514 N N . ILE B 1 9 ? 12.57 5.234 17.797 1 32.81 9 ILE B N 1
ATOM 1515 C CA . ILE B 1 9 ? 12.43 6.145 16.656 1 32.81 9 ILE B CA 1
ATOM 1516 C C . ILE B 1 9 ? 10.945 6.43 16.422 1 32.81 9 ILE B C 1
ATOM 1518 O O . ILE B 1 9 ? 10.602 7.285 15.602 1 32.81 9 ILE B O 1
ATOM 1522 N N . MET B 1 10 ? 10.086 5.488 16.656 1 32.81 10 MET B N 1
ATOM 1523 C CA . MET B 1 10 ? 8.727 5.762 16.203 1 32.81 10 MET B CA 1
ATOM 1524 C C . MET B 1 10 ? 8.094 6.875 17.031 1 32.81 10 MET B C 1
ATOM 1526 O O . MET B 1 10 ? 7.32 6.609 17.953 1 32.81 10 MET B O 1
ATOM 1530 N N . GLY B 1 11 ? 8.797 7.789 17.547 1 31.69 11 GLY B N 1
ATOM 1531 C CA . GLY B 1 11 ? 8.266 8.719 18.531 1 31.69 11 GLY B CA 1
ATOM 1532 C C . GLY B 1 11 ? 7.059 9.492 18.031 1 31.69 11 GLY B C 1
ATOM 1533 O O . GLY B 1 11 ? 7.105 10.102 16.969 1 31.69 11 GLY B O 1
ATOM 1534 N N . LEU B 1 12 ? 5.82 9.141 18.453 1 33.75 12 LEU B N 1
ATOM 1535 C CA . LEU B 1 12 ? 4.449 9.617 18.328 1 33.75 12 LEU B CA 1
ATOM 1536 C C . LEU B 1 12 ? 4.352 11.094 18.703 1 33.75 12 LEU B C 1
ATOM 1538 O O . LEU B 1 12 ? 4.574 11.461 19.859 1 33.75 12 LEU B O 1
ATOM 1542 N N . ILE B 1 13 ? 4.953 12.039 18.156 1 31.89 13 ILE B N 1
ATOM 1543 C CA . ILE B 1 13 ? 4.598 13.438 18.391 1 31.89 13 ILE B CA 1
ATOM 1544 C C . ILE B 1 13 ? 3.092 13.562 18.594 1 31.89 13 ILE B C 1
ATOM 1546 O O . ILE B 1 13 ? 2.307 13.336 17.672 1 31.89 13 ILE B O 1
ATOM 1550 N N . VAL B 1 14 ? 2.619 13.219 19.797 1 32.97 14 VAL B N 1
ATOM 1551 C CA . VAL B 1 14 ? 1.242 13.391 20.25 1 32.97 14 VAL B CA 1
ATOM 1552 C C . VAL B 1 14 ? 0.865 14.867 20.219 1 32.97 14 VAL B C 1
ATOM 1554 O O . VAL B 1 14 ? 1.297 15.648 21.062 1 32.97 14 VAL B O 1
ATOM 1557 N N . LEU B 1 15 ? 0.988 15.672 19.172 1 35 15 LEU B N 1
ATOM 1558 C CA . LEU B 1 15 ? 0.099 16.828 19.25 1 35 15 LEU B CA 1
ATOM 1559 C C . LEU B 1 15 ? -1.224 16.453 19.906 1 35 15 LEU B C 1
ATOM 1561 O O . LEU B 1 15 ? -1.805 15.406 19.594 1 35 15 LEU B O 1
ATOM 1565 N N . SER B 1 16 ? -1.35 16.75 21.219 1 40.75 16 SER B N 1
ATOM 1566 C CA . SER B 1 16 ? -2.596 16.578 21.969 1 40.75 16 SER B CA 1
ATOM 1567 C C . SER B 1 16 ? -3.807 16.812 21.062 1 40.75 16 SER B C 1
ATOM 1569 O O . SER B 1 16 ? -4.48 17.844 21.188 1 40.75 16 SER B O 1
ATOM 1571 N N . PHE B 1 17 ? -3.607 16.672 19.844 1 44.47 17 PHE B N 1
ATOM 1572 C CA . PHE B 1 17 ? -4.891 16.781 19.156 1 44.47 17 PHE B CA 1
ATOM 1573 C C . PHE B 1 17 ? -5.812 15.625 19.531 1 44.47 17 PHE B C 1
ATOM 1575 O O . PHE B 1 17 ? -5.352 14.508 19.75 1 44.47 17 PHE B O 1
ATOM 1582 N N . SER B 1 18 ? -6.801 15.984 20.328 1 48.25 18 SER B N 1
ATOM 1583 C CA . SER B 1 18 ? -7.84 14.984 20.562 1 48.25 18 SER B CA 1
ATOM 1584 C C . SER B 1 18 ? -8.234 14.273 19.281 1 48.25 18 SER B C 1
ATOM 1586 O O . SER B 1 18 ? -8.438 14.914 18.234 1 48.25 18 SER B O 1
ATOM 1588 N N . ALA B 1 19 ? -7.84 13.055 19.156 1 54.94 19 ALA B N 1
ATOM 1589 C CA . ALA B 1 19 ? -8.312 12.203 18.062 1 54.94 19 ALA B CA 1
ATOM 1590 C C . ALA B 1 19 ? -9.742 12.547 17.672 1 54.94 19 ALA B C 1
ATOM 1592 O O . ALA B 1 19 ? -10.234 12.109 16.625 1 54.94 19 ALA B O 1
ATOM 1593 N N . LYS B 1 20 ? -10.445 13.516 18.375 1 59.62 20 LYS B N 1
ATOM 1594 C CA . LYS B 1 20 ? -11.844 13.859 18.156 1 59.62 20 LYS B CA 1
ATOM 1595 C C . LYS B 1 20 ? -12.016 14.711 16.906 1 59.62 20 LYS B C 1
ATOM 1597 O O . LYS B 1 20 ? -13.008 14.578 16.188 1 59.62 20 LYS B O 1
ATOM 1602 N N . ALA B 1 21 ? -10.992 15.352 16.562 1 66.56 21 ALA B N 1
ATOM 1603 C CA . ALA B 1 21 ? -11.195 16.328 15.492 1 66.56 21 ALA B CA 1
ATOM 1604 C C . ALA B 1 21 ? -11.109 15.664 14.117 1 66.56 21 ALA B C 1
ATOM 1606 O O . ALA B 1 21 ? -11.773 16.094 13.172 1 66.56 21 ALA B O 1
ATOM 1607 N N . GLN B 1 22 ? -10.57 14.469 14.062 1 75.69 22 GLN B N 1
ATOM 1608 C CA . GLN B 1 22 ? -10.297 13.859 12.766 1 75.69 22 GLN B CA 1
ATOM 1609 C C . GLN B 1 22 ? -11.531 13.148 12.219 1 75.69 22 GLN B C 1
ATOM 1611 O O . GLN B 1 22 ? -11.672 12.992 11.008 1 75.69 22 GLN B O 1
ATOM 1616 N N . ILE B 1 23 ? -12.328 12.789 13.148 1 86.56 23 ILE B N 1
ATOM 1617 C CA . ILE B 1 23 ? -13.461 11.984 12.711 1 86.56 23 ILE B CA 1
ATOM 1618 C C . ILE B 1 23 ? -14.758 12.766 12.922 1 86.56 23 ILE B C 1
ATOM 1620 O O . ILE B 1 23 ? -15.773 12.195 13.336 1 86.56 23 ILE B O 1
ATOM 1624 N N . GLN B 1 24 ? -14.641 14.078 12.781 1 85.06 24 GLN B N 1
ATOM 1625 C CA . GLN B 1 24 ? -15.797 14.961 12.898 1 85.06 24 GLN B CA 1
ATOM 1626 C C . GLN B 1 24 ? -16.5 15.117 11.562 1 85.06 24 GLN B C 1
ATOM 1628 O O . GLN B 1 24 ? -15.898 14.945 10.5 1 85.06 24 GLN B O 1
ATOM 1633 N N . GLN B 1 25 ? -17.797 15.469 11.773 1 91.5 25 GLN B N 1
ATOM 1634 C CA . GLN B 1 25 ? -18.594 15.727 10.586 1 91.5 25 GLN B CA 1
ATOM 1635 C C . GLN B 1 25 ? -17.922 16.734 9.664 1 91.5 25 GLN B C 1
ATOM 1637 O O . GLN B 1 25 ? -17.406 17.75 10.117 1 91.5 25 GLN B O 1
ATOM 1642 N N . GLY B 1 26 ? -17.906 16.375 8.344 1 88.56 26 GLY B N 1
ATOM 1643 C CA . GLY B 1 26 ? -17.328 17.281 7.363 1 88.56 26 GLY B CA 1
ATOM 1644 C C . GLY B 1 26 ? -15.938 16.891 6.926 1 88.56 26 GLY B C 1
ATOM 1645 O O . GLY B 1 26 ? -15.484 17.281 5.852 1 88.56 26 GLY B O 1
ATOM 1646 N N . ASN B 1 27 ? -15.289 16.094 7.727 1 88.19 27 ASN B N 1
ATOM 1647 C CA . ASN B 1 27 ? -13.953 15.648 7.379 1 88.19 27 ASN B CA 1
ATOM 1648 C C . ASN B 1 27 ? -13.984 14.547 6.32 1 88.19 27 ASN B C 1
ATOM 1650 O O . ASN B 1 27 ? -15.047 13.977 6.051 1 88.19 27 ASN B O 1
ATOM 1654 N N . VAL B 1 28 ? -12.828 14.398 5.699 1 89.81 28 VAL B N 1
ATOM 1655 C CA . VAL B 1 28 ? -12.719 13.414 4.625 1 89.81 28 VAL B CA 1
ATOM 1656 C C . VAL B 1 28 ? -11.586 12.438 4.938 1 89.81 28 VAL B C 1
ATOM 1658 O O . VAL B 1 28 ? -10.516 12.836 5.395 1 89.81 28 VAL B O 1
ATOM 1661 N N . LEU B 1 29 ? -11.945 11.258 4.801 1 90.94 29 LEU B N 1
ATOM 1662 C CA . LEU B 1 29 ? -10.953 10.195 4.887 1 90.94 29 LEU B CA 1
ATOM 1663 C C . LEU B 1 29 ? -10.5 9.758 3.498 1 90.94 29 LEU B C 1
ATOM 1665 O O . LEU B 1 29 ? -11.328 9.523 2.615 1 90.94 29 LEU B O 1
ATOM 1669 N N . VAL B 1 30 ? -9.234 9.812 3.316 1 85.56 30 VAL B N 1
ATOM 1670 C CA . VAL B 1 30 ? -8.641 9.289 2.088 1 85.56 30 VAL B CA 1
ATOM 1671 C C . VAL B 1 30 ? -7.602 8.227 2.428 1 85.56 30 VAL B C 1
ATOM 1673 O O . VAL B 1 30 ? -6.766 8.422 3.311 1 85.56 30 VAL B O 1
ATOM 1676 N N . GLY B 1 31 ? -7.809 7.23 1.948 1 75.19 31 GLY B N 1
ATOM 1677 C CA . GLY B 1 31 ? -6.832 6.188 2.211 1 75.19 31 GLY B CA 1
ATOM 1678 C C . GLY B 1 31 ? -6.668 5.223 1.053 1 75.19 31 GLY B C 1
ATOM 1679 O O . GLY B 1 31 ? -7.297 5.383 0.006 1 75.19 31 GLY B O 1
ATOM 1680 N N . GLY B 1 32 ? -5.805 4.254 1.327 1 60.09 32 GLY B N 1
ATOM 1681 C CA . GLY B 1 32 ? -5.52 3.146 0.427 1 60.09 32 GLY B CA 1
ATOM 1682 C C . GLY B 1 32 ? -4.148 3.238 -0.217 1 60.09 32 GLY B C 1
ATOM 1683 O O . GLY B 1 32 ? -3.463 4.254 -0.086 1 60.09 32 GLY B O 1
ATOM 1684 N N . ASN B 1 33 ? -3.475 2.102 -0.355 1 59.62 33 ASN B N 1
ATOM 1685 C CA . ASN B 1 33 ? -2.408 2.002 -1.346 1 59.62 33 ASN B CA 1
ATOM 1686 C C . ASN B 1 33 ? -2.928 2.262 -2.758 1 59.62 33 ASN B C 1
ATOM 1688 O O . ASN B 1 33 ? -3.621 1.42 -3.332 1 59.62 33 ASN B O 1
ATOM 1692 N N . PHE B 1 34 ? -2.682 3.52 -3.268 1 71 34 PHE B N 1
ATOM 1693 C CA . PHE B 1 34 ? -3.369 3.918 -4.488 1 71 34 PHE B CA 1
ATOM 1694 C C . PHE B 1 34 ? -3.041 2.965 -5.633 1 71 34 PHE B C 1
ATOM 1696 O O . PHE B 1 34 ? -3.936 2.344 -6.207 1 71 34 PHE B O 1
ATOM 1703 N N . ALA B 1 35 ? -1.825 2.838 -5.98 1 78 35 ALA B N 1
ATOM 1704 C CA . ALA B 1 35 ? -1.531 1.987 -7.129 1 78 35 ALA B CA 1
ATOM 1705 C C . ALA B 1 35 ? -0.109 1.439 -7.059 1 78 35 ALA B C 1
ATOM 1707 O O . ALA B 1 35 ? 0.818 2.152 -6.668 1 78 35 ALA B O 1
ATOM 1708 N N . ASN B 1 36 ? -0.053 0.087 -7.227 1 82.62 36 ASN B N 1
ATOM 1709 C CA . ASN B 1 36 ? 1.244 -0.562 -7.387 1 82.62 36 ASN B CA 1
ATOM 1710 C C . ASN B 1 36 ? 1.267 -1.479 -8.609 1 82.62 36 ASN B C 1
ATOM 1712 O O . ASN B 1 36 ? 0.389 -2.33 -8.766 1 82.62 36 ASN B O 1
ATOM 1716 N N . LEU B 1 37 ? 2.207 -1.152 -9.422 1 87.25 37 LEU B N 1
ATOM 1717 C CA . LEU B 1 37 ? 2.469 -2 -10.578 1 87.25 37 LEU B CA 1
ATOM 1718 C C . LEU B 1 37 ? 3.869 -2.598 -10.508 1 87.25 37 LEU B C 1
ATOM 1720 O O . LEU B 1 37 ? 4.824 -1.914 -10.125 1 87.25 37 LEU B O 1
ATOM 1724 N N . SER B 1 38 ? 3.961 -3.854 -10.766 1 85.5 38 SER B N 1
ATOM 1725 C CA . SER B 1 38 ? 5.258 -4.52 -10.75 1 85.5 38 SER B CA 1
ATOM 1726 C C . SER B 1 38 ? 5.418 -5.453 -11.945 1 85.5 38 SER B C 1
ATOM 1728 O O . SER B 1 38 ? 4.488 -6.18 -12.297 1 85.5 38 SER B O 1
ATOM 1730 N N . LEU B 1 39 ? 6.555 -5.348 -12.562 1 84.94 39 LEU B N 1
ATOM 1731 C CA . LEU B 1 39 ? 6.895 -6.203 -13.695 1 84.94 39 LEU B CA 1
ATOM 1732 C C . LEU B 1 39 ? 8.242 -6.887 -13.477 1 84.94 39 LEU B C 1
ATOM 1734 O O . LEU B 1 39 ? 9.281 -6.223 -13.422 1 84.94 39 LEU B O 1
ATOM 1738 N N . GLY B 1 40 ? 8.172 -8.172 -13.367 1 78.81 40 GLY B N 1
ATOM 1739 C CA . GLY B 1 40 ? 9.414 -8.93 -13.344 1 78.81 40 GLY B CA 1
ATOM 1740 C C . GLY B 1 40 ? 10.117 -8.969 -14.688 1 78.81 40 GLY B C 1
ATOM 1741 O O . GLY B 1 40 ? 9.484 -9.227 -15.719 1 78.81 40 GLY B O 1
ATOM 1742 N N . LEU B 1 41 ? 11.375 -8.672 -14.648 1 78.69 41 LEU B N 1
ATOM 1743 C CA . LEU B 1 41 ? 12.109 -8.594 -15.906 1 78.69 41 LEU B CA 1
ATOM 1744 C C . LEU B 1 41 ? 12.812 -9.906 -16.203 1 78.69 41 LEU B C 1
ATOM 1746 O O . LEU B 1 41 ? 13.438 -10.055 -17.266 1 78.69 41 LEU B O 1
ATOM 1750 N N . ASP B 1 42 ? 12.672 -10.828 -15.352 1 78.5 42 ASP B N 1
ATOM 1751 C CA . ASP B 1 42 ? 13.281 -12.141 -15.562 1 78.5 42 ASP B CA 1
ATOM 1752 C C . ASP B 1 42 ? 12.328 -13.078 -16.297 1 78.5 42 ASP B C 1
ATOM 1754 O O . ASP B 1 42 ? 11.273 -12.641 -16.781 1 78.5 42 ASP B O 1
ATOM 1758 N N . ASN B 1 43 ? 12.727 -14.352 -16.453 1 69 43 ASN B N 1
ATOM 1759 C CA . ASN B 1 43 ? 11.992 -15.328 -17.266 1 69 43 ASN B CA 1
ATOM 1760 C C . ASN B 1 43 ? 10.57 -15.516 -16.75 1 69 43 ASN B C 1
ATOM 1762 O O . ASN B 1 43 ? 9.648 -15.758 -17.531 1 69 43 ASN B O 1
ATOM 1766 N N . SER B 1 44 ? 10.414 -15.328 -15.586 1 64.94 44 SER B N 1
ATOM 1767 C CA . SER B 1 44 ? 9.086 -15.586 -15.047 1 64.94 44 SER B CA 1
ATOM 1768 C C . SER B 1 44 ? 8.125 -14.438 -15.352 1 64.94 44 SER B C 1
ATOM 1770 O O . SER B 1 44 ? 6.91 -14.617 -15.312 1 64.94 44 SER B O 1
ATOM 1772 N N . LYS B 1 45 ? 8.516 -13.383 -15.891 1 72 45 LYS B N 1
ATOM 1773 C CA . LYS B 1 45 ? 7.754 -12.203 -16.297 1 72 45 LYS B CA 1
ATOM 1774 C C . LYS B 1 45 ? 6.52 -12.016 -15.414 1 72 45 LYS B C 1
ATOM 1776 O O . LYS B 1 45 ? 5.41 -11.844 -15.922 1 72 45 LYS B O 1
ATOM 1781 N N . VAL B 1 46 ? 6.789 -12.086 -14.164 1 72.75 46 VAL B N 1
ATOM 1782 C CA . VAL B 1 46 ? 5.684 -11.891 -13.227 1 72.75 46 VAL B CA 1
ATOM 1783 C C . VAL B 1 46 ? 5.203 -10.445 -13.289 1 72.75 46 VAL B C 1
ATOM 1785 O O . VAL B 1 46 ? 6.008 -9.516 -13.211 1 72.75 46 VAL B O 1
ATOM 1788 N N . PHE B 1 47 ? 3.902 -10.359 -13.57 1 82.75 47 PHE B N 1
ATOM 1789 C CA . PHE B 1 47 ? 3.291 -9.039 -13.664 1 82.75 47 PHE B CA 1
ATOM 1790 C C . PHE B 1 47 ? 2.162 -8.891 -12.648 1 82.75 47 PHE B C 1
ATOM 1792 O O . PHE B 1 47 ? 1.361 -9.805 -12.469 1 82.75 47 PHE B O 1
ATOM 1799 N N . SER B 1 48 ? 2.18 -7.793 -11.953 1 86 48 SER B N 1
ATOM 1800 C CA . SER B 1 48 ? 1.105 -7.574 -10.984 1 86 48 SER B CA 1
ATOM 1801 C C . SER B 1 48 ? 0.681 -6.113 -10.953 1 86 48 SER B C 1
ATOM 1803 O O . SER B 1 48 ? 1.513 -5.215 -11.109 1 86 48 SER B O 1
ATOM 1805 N N . VAL B 1 49 ? -0.642 -5.91 -10.797 1 87.31 49 VAL B N 1
ATOM 1806 C CA . VAL B 1 49 ? -1.252 -4.598 -10.602 1 87.31 49 VAL B CA 1
ATOM 1807 C C . VAL B 1 49 ? -2.16 -4.625 -9.375 1 87.31 49 VAL B C 1
ATOM 1809 O O . VAL B 1 49 ? -2.9 -5.59 -9.164 1 87.31 49 VAL B O 1
ATOM 1812 N N . ASP B 1 50 ? -2.082 -3.658 -8.578 1 87.06 50 ASP B N 1
ATOM 1813 C CA . ASP B 1 50 ? -2.961 -3.482 -7.426 1 87.06 50 ASP B CA 1
ATOM 1814 C C . ASP B 1 50 ? -3.391 -2.023 -7.281 1 87.06 50 ASP B C 1
ATOM 1816 O O . ASP B 1 50 ? -2.553 -1.142 -7.086 1 87.06 50 ASP B O 1
ATOM 1820 N N . LEU B 1 51 ? -4.641 -1.703 -7.461 1 87.56 51 LEU B N 1
ATOM 1821 C CA . LEU B 1 51 ? -5.258 -0.39 -7.316 1 87.56 51 LEU B CA 1
ATOM 1822 C C . LEU B 1 51 ? -6.383 -0.43 -6.285 1 87.56 51 LEU B C 1
ATOM 1824 O O . LEU B 1 51 ? -7.355 -1.17 -6.453 1 87.56 51 LEU B O 1
ATOM 1828 N N . THR B 1 52 ? -6.289 0.353 -5.184 1 89 52 THR B N 1
ATOM 1829 C CA . THR B 1 52 ? -7.32 0.276 -4.156 1 89 52 THR B CA 1
ATOM 1830 C C . THR B 1 52 ? -7.605 1.655 -3.568 1 89 52 THR B C 1
ATOM 1832 O O . THR B 1 52 ? -7.621 1.825 -2.348 1 89 52 THR B O 1
ATOM 1835 N N . PRO B 1 53 ? -7.859 2.615 -4.34 1 87.62 53 PRO B N 1
ATOM 1836 C CA . PRO B 1 53 ? -8.219 3.932 -3.805 1 87.62 53 PRO B CA 1
ATOM 1837 C C . PRO B 1 53 ? -9.57 3.93 -3.094 1 87.62 53 PRO B C 1
ATOM 1839 O O . PRO B 1 53 ? -10.484 3.217 -3.506 1 87.62 53 PRO B O 1
ATOM 1842 N N . LYS B 1 54 ? -9.656 4.703 -2.012 1 91.19 54 LYS B N 1
ATOM 1843 C CA . LYS B 1 54 ? -10.93 4.898 -1.32 1 91.19 54 LYS B CA 1
ATOM 1844 C C . LYS B 1 54 ? -11.016 6.297 -0.718 1 91.19 54 LYS B C 1
ATOM 1846 O O . LYS B 1 54 ? -9.992 6.914 -0.413 1 91.19 54 LYS B O 1
ATOM 1851 N N . ALA B 1 55 ? -12.211 6.766 -0.648 1 91.44 55 ALA B N 1
ATOM 1852 C CA . ALA B 1 55 ? -12.508 8.047 -0.02 1 91.44 55 ALA B CA 1
ATOM 1853 C C . ALA B 1 55 ? -13.859 8.016 0.685 1 91.44 55 ALA B C 1
ATOM 1855 O O . ALA B 1 55 ? -14.805 7.383 0.203 1 91.44 55 ALA B O 1
ATOM 1856 N N . ALA B 1 56 ? -13.875 8.695 1.797 1 95 56 ALA B N 1
ATOM 1857 C CA . ALA B 1 56 ? -15.109 8.711 2.578 1 95 56 ALA B CA 1
ATOM 1858 C C . ALA B 1 56 ? -15.289 10.055 3.275 1 95 56 ALA B C 1
ATOM 1860 O O . ALA B 1 56 ? -14.32 10.68 3.701 1 95 56 ALA B O 1
ATOM 1861 N N . TRP B 1 57 ? -16.562 10.367 3.342 1 95.12 57 TRP B N 1
ATOM 1862 C CA . TRP B 1 57 ? -16.938 11.602 4.027 1 95.12 57 TRP B CA 1
ATOM 1863 C C . TRP B 1 57 ? -17.609 11.305 5.359 1 95.12 57 TRP B C 1
ATOM 1865 O O . TRP B 1 57 ? -18.5 10.445 5.43 1 95.12 57 TRP B O 1
ATOM 1875 N N . PHE B 1 58 ? -17.109 12.07 6.305 1 94.69 58 PHE B N 1
ATOM 1876 C CA . PHE B 1 58 ? -17.781 11.938 7.59 1 94.69 58 PHE B CA 1
ATOM 1877 C C . PHE B 1 58 ? -19.125 12.68 7.582 1 94.69 58 PHE B C 1
ATOM 1879 O O . PHE B 1 58 ? -19.141 13.906 7.691 1 94.69 58 PHE B O 1
ATOM 1886 N N . ILE B 1 59 ? -20.156 11.938 7.508 1 95.62 59 ILE B N 1
ATOM 1887 C CA . ILE B 1 59 ? -21.484 12.531 7.398 1 95.62 59 ILE B CA 1
ATOM 1888 C C . ILE B 1 59 ? -22 12.922 8.789 1 95.62 59 ILE B C 1
ATOM 1890 O O . ILE B 1 59 ? -22.891 13.758 8.914 1 95.62 59 ILE B O 1
ATOM 1894 N N . GLN B 1 60 ? -21.5 12.32 9.844 1 93.88 60 GLN B N 1
ATOM 1895 C CA . GLN B 1 60 ? -21.656 12.648 11.258 1 93.88 60 GLN B CA 1
ATOM 1896 C C . GLN B 1 60 ? -20.422 12.266 12.062 1 93.88 60 GLN B C 1
ATOM 1898 O O . GLN B 1 60 ? -19.547 11.555 11.555 1 93.88 60 GLN B O 1
ATOM 1903 N N . ASP B 1 61 ? -20.391 12.828 13.18 1 90.44 61 ASP B N 1
ATOM 1904 C CA . ASP B 1 61 ? -19.25 12.422 14 1 90.44 61 ASP B CA 1
ATOM 1905 C C . ASP B 1 61 ? -19.141 10.906 14.062 1 90.44 61 ASP B C 1
ATOM 1907 O O . ASP B 1 61 ? -20.125 10.203 14.273 1 90.44 61 ASP B O 1
ATOM 1911 N N . ASN B 1 62 ? -18.047 10.375 13.719 1 92.94 62 ASN B N 1
ATOM 1912 C CA . ASN B 1 62 ? -17.656 8.984 13.898 1 92.94 62 ASN B CA 1
ATOM 1913 C C . ASN B 1 62 ? -18.266 8.086 12.82 1 92.94 62 ASN B C 1
ATOM 1915 O O . ASN B 1 62 ? -18.156 6.863 12.891 1 92.94 62 ASN B O 1
ATOM 1919 N N . VAL B 1 63 ? -18.984 8.664 11.938 1 95 63 VAL B N 1
ATOM 1920 C CA . VAL B 1 63 ? -19.578 7.875 10.859 1 95 63 VAL B CA 1
ATOM 1921 C C . VAL B 1 63 ? -19.141 8.445 9.508 1 95 63 VAL B C 1
ATOM 1923 O O . VAL B 1 63 ? -19.375 9.617 9.219 1 95 63 VAL B O 1
ATOM 1926 N N . ALA B 1 64 ? -18.594 7.578 8.734 1 96.44 64 ALA B N 1
ATOM 1927 C CA . ALA B 1 64 ? -18.156 8.008 7.406 1 96.44 64 ALA B CA 1
ATOM 1928 C C . ALA B 1 64 ? -18.797 7.152 6.316 1 96.44 64 ALA B C 1
ATOM 1930 O O . ALA B 1 64 ? -19.016 5.949 6.504 1 96.44 64 ALA B O 1
ATOM 1931 N N . LEU B 1 65 ? -19.125 7.789 5.234 1 97.12 65 LEU B N 1
ATOM 1932 C CA . LEU B 1 65 ? -19.656 7.16 4.027 1 97.12 65 LEU B CA 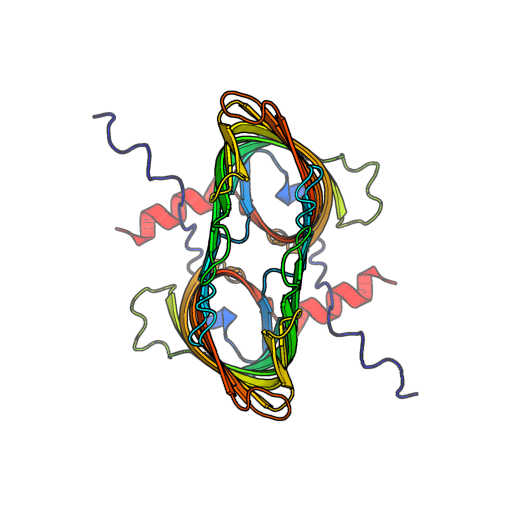1
ATOM 1933 C C . LEU B 1 65 ? -18.828 7.559 2.809 1 97.12 65 LEU B C 1
ATOM 1935 O O . LEU B 1 65 ? -18.422 8.719 2.676 1 97.12 65 LEU B O 1
ATOM 1939 N N . GLY B 1 66 ? -18.562 6.512 2.002 1 96.56 66 GLY B N 1
ATOM 1940 C CA . GLY B 1 66 ? -17.75 6.809 0.838 1 96.56 66 GLY B CA 1
ATOM 1941 C C . GLY B 1 66 ? -17.781 5.719 -0.215 1 96.56 66 GLY B C 1
ATOM 1942 O O . GLY B 1 66 ? -18.797 5.02 -0.356 1 96.56 66 GLY B O 1
ATOM 1943 N N . GLY B 1 67 ? -16.703 5.824 -1.054 1 95.5 67 GLY B N 1
ATOM 1944 C CA . GLY B 1 67 ? -16.578 4.855 -2.131 1 95.5 67 GLY B CA 1
ATOM 1945 C C . GLY B 1 67 ? -15.188 4.258 -2.232 1 95.5 67 GLY B C 1
ATOM 1946 O O . GLY B 1 67 ? -14.242 4.781 -1.645 1 95.5 67 GLY B O 1
ATOM 1947 N N . TYR B 1 68 ? -15.25 3.139 -2.857 1 93.88 68 TYR B N 1
ATOM 1948 C CA . TYR B 1 68 ? -13.977 2.461 -3.088 1 93.88 68 TYR B CA 1
ATOM 1949 C C . TYR B 1 68 ? -13.914 1.891 -4.5 1 93.88 68 TYR B C 1
ATOM 1951 O O . TYR B 1 68 ? -14.945 1.65 -5.125 1 93.88 68 TYR B O 1
ATOM 1959 N N . VAL B 1 69 ? -12.727 1.75 -5.023 1 92.81 69 VAL B N 1
ATOM 1960 C CA . VAL B 1 69 ? -12.391 1.02 -6.242 1 92.81 69 VAL B CA 1
ATOM 1961 C C . VAL B 1 69 ? -11.242 0.058 -5.969 1 92.81 69 VAL B C 1
ATOM 1963 O O . VAL B 1 69 ? -10.289 0.407 -5.266 1 92.81 69 VAL B O 1
ATOM 1966 N N . ASN B 1 70 ? -11.492 -1.101 -6.434 1 92 70 ASN B N 1
ATOM 1967 C CA . ASN B 1 70 ? -10.414 -2.084 -6.344 1 92 70 ASN B CA 1
ATOM 1968 C C . ASN B 1 70 ? -10.133 -2.73 -7.699 1 92 70 ASN B C 1
ATOM 1970 O O . ASN B 1 70 ? -11.055 -2.99 -8.469 1 92 70 ASN B O 1
ATOM 1974 N N . PHE B 1 71 ? -8.883 -2.887 -7.961 1 92.06 71 PHE B N 1
ATOM 1975 C CA . PHE B 1 71 ? -8.438 -3.643 -9.125 1 92.06 71 PHE B CA 1
ATOM 1976 C C . PHE B 1 71 ? -7.125 -4.363 -8.836 1 92.06 71 PHE B C 1
ATOM 1978 O O . PHE B 1 71 ? -6.18 -3.758 -8.328 1 92.06 71 PHE B O 1
ATOM 1985 N N . GLY B 1 72 ? -7.188 -5.578 -9.148 1 88.81 72 GLY B N 1
ATOM 1986 C CA . GLY B 1 72 ? -6 -6.398 -8.992 1 88.81 72 GLY B CA 1
ATOM 1987 C C . GLY B 1 72 ? -5.766 -7.344 -10.156 1 88.81 72 GLY B C 1
ATOM 1988 O O . GLY B 1 72 ? -6.711 -7.938 -10.68 1 88.81 72 GLY B O 1
ATOM 1989 N N . LEU B 1 73 ? -4.5 -7.418 -10.555 1 88.06 73 LEU B N 1
ATOM 1990 C CA . LEU B 1 73 ? -4.078 -8.328 -11.609 1 88.06 73 LEU B CA 1
ATOM 1991 C C . LEU B 1 73 ? -2.76 -9.008 -11.25 1 88.06 73 LEU B C 1
ATOM 1993 O O . LEU B 1 73 ? -1.828 -8.352 -10.781 1 88.06 73 LEU B O 1
ATOM 1997 N N . GLN B 1 74 ? -2.73 -10.289 -11.305 1 82.12 74 GLN B N 1
ATOM 1998 C CA . GLN B 1 74 ? -1.511 -11.062 -11.102 1 82.12 74 GLN B CA 1
ATOM 1999 C C . GLN B 1 74 ? -1.322 -12.094 -12.211 1 82.12 74 GLN B C 1
ATOM 2001 O O . GLN B 1 74 ? -2.205 -12.914 -12.453 1 82.12 74 GLN B O 1
ATOM 2006 N N . SER B 1 75 ? -0.207 -11.953 -12.891 1 81.12 75 SER B N 1
ATOM 2007 C CA . SER B 1 75 ? 0.087 -12.875 -13.984 1 81.12 75 SER B CA 1
ATOM 2008 C C . SER B 1 75 ? 1.557 -13.281 -13.992 1 81.12 75 SER B C 1
ATOM 2010 O O . SER B 1 75 ? 2.406 -12.555 -13.461 1 81.12 75 SER B O 1
ATOM 2012 N N . ALA B 1 76 ? 1.849 -14.516 -14.406 1 73.06 76 ALA B N 1
ATOM 2013 C CA . ALA B 1 76 ? 3.209 -15.008 -14.609 1 73.06 76 ALA B CA 1
ATOM 2014 C C . ALA B 1 76 ? 3.293 -15.875 -15.859 1 73.06 76 ALA B C 1
ATOM 2016 O O . ALA B 1 76 ? 2.271 -16.344 -16.359 1 73.06 76 ALA B O 1
ATOM 2017 N N . HIS B 1 77 ? 4.535 -15.906 -16.281 1 74.44 77 HIS B N 1
ATOM 2018 C CA . HIS B 1 77 ? 4.727 -16.75 -17.453 1 74.44 77 HIS B CA 1
ATOM 2019 C C . HIS B 1 77 ? 4.27 -18.188 -17.172 1 74.44 77 HIS B C 1
ATOM 2021 O O . HIS B 1 77 ? 4.645 -18.781 -16.172 1 74.44 77 HIS B O 1
ATOM 2027 N N . ASN B 1 78 ? 3.432 -18.734 -18.016 1 69.25 78 ASN B N 1
ATOM 2028 C CA . ASN B 1 78 ? 2.922 -20.094 -17.984 1 69.25 78 ASN B CA 1
ATOM 2029 C C . ASN B 1 78 ? 2.129 -20.375 -16.703 1 69.25 78 ASN B C 1
ATOM 2031 O O . ASN B 1 78 ? 2.197 -21.469 -16.156 1 69.25 78 ASN B O 1
ATOM 2035 N N . SER B 1 79 ? 1.722 -19.375 -16.062 1 70.06 79 SER B N 1
ATOM 2036 C CA . SER B 1 79 ? 0.887 -19.562 -14.875 1 70.06 79 SER B CA 1
ATOM 2037 C C . SER B 1 79 ? -0.472 -18.891 -15.055 1 70.06 79 SER B C 1
ATOM 2039 O O . SER B 1 79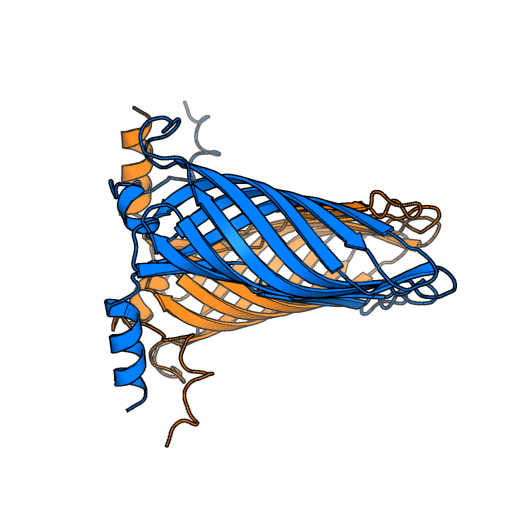 ? -0.667 -18.109 -15.984 1 70.06 79 SER B O 1
ATOM 2041 N N . SER B 1 80 ? -1.4 -19.25 -14.25 1 73.06 80 SER B N 1
ATOM 2042 C CA . SER B 1 80 ? -2.738 -18.672 -14.305 1 73.06 80 SER B CA 1
ATOM 2043 C C . SER B 1 80 ? -2.721 -17.188 -13.938 1 73.06 80 SER B C 1
ATOM 2045 O O . SER B 1 80 ? -1.882 -16.75 -13.148 1 73.06 80 SER B O 1
ATOM 2047 N N . THR B 1 81 ? -3.604 -16.469 -14.68 1 79.44 81 THR B N 1
ATOM 2048 C CA . THR B 1 81 ? -3.811 -15.047 -14.398 1 79.44 81 THR B CA 1
ATOM 2049 C C . THR B 1 81 ? -5.008 -14.852 -13.484 1 79.44 81 THR B C 1
ATOM 2051 O O . THR B 1 81 ? -6.07 -15.438 -13.703 1 79.44 81 THR B O 1
ATOM 2054 N N . THR B 1 82 ? -4.801 -14.172 -12.422 1 80.62 82 THR B N 1
ATOM 2055 C CA . THR B 1 82 ? -5.891 -13.828 -11.516 1 80.62 82 THR B CA 1
ATOM 2056 C C . THR B 1 82 ? -6.203 -12.336 -11.586 1 80.62 82 THR B C 1
ATOM 2058 O O . THR B 1 82 ? -5.301 -11.5 -11.477 1 80.62 82 THR B O 1
ATOM 2061 N N . THR B 1 83 ? -7.461 -12.062 -11.82 1 86.88 83 THR B N 1
ATOM 2062 C CA . THR B 1 83 ? -7.93 -10.68 -11.867 1 86.88 83 THR B CA 1
ATOM 2063 C C . THR B 1 83 ? -9.055 -10.461 -10.852 1 86.88 83 THR B C 1
ATOM 2065 O O . THR B 1 83 ? -9.961 -11.281 -10.734 1 86.88 83 THR B O 1
ATOM 2068 N N . ASN B 1 84 ? -8.953 -9.477 -10.102 1 89.62 84 ASN B N 1
ATOM 2069 C CA . ASN B 1 84 ? -10.031 -9.055 -9.219 1 89.62 84 ASN B CA 1
ATOM 2070 C C . ASN B 1 84 ? -10.375 -7.582 -9.414 1 89.62 84 ASN B C 1
ATOM 2072 O O . ASN B 1 84 ? -9.5 -6.77 -9.719 1 89.62 84 ASN B O 1
ATOM 2076 N N . TYR B 1 85 ? -11.594 -7.262 -9.352 1 93.19 85 TYR B N 1
ATOM 2077 C CA . TYR B 1 85 ? -12.055 -5.883 -9.461 1 93.19 85 TYR B CA 1
ATOM 2078 C C . TYR B 1 85 ? -13.281 -5.648 -8.586 1 93.19 85 TYR B C 1
ATOM 2080 O O . TYR B 1 85 ? -13.969 -6.594 -8.195 1 93.19 85 TYR B O 1
ATOM 2088 N N . GLY B 1 86 ? -13.484 -4.387 -8.258 1 95.31 86 GLY B N 1
ATOM 2089 C CA . GLY B 1 86 ? -14.648 -4.016 -7.465 1 95.31 86 GLY B CA 1
ATOM 2090 C C . GLY B 1 86 ? -14.82 -2.516 -7.328 1 95.31 86 GLY B C 1
ATOM 2091 O O . GLY B 1 86 ? -13.844 -1.773 -7.258 1 95.31 86 GLY B O 1
ATOM 2092 N N . VAL B 1 87 ? -16.047 -2.123 -7.344 1 96.38 87 VAL B N 1
ATOM 2093 C CA . VAL B 1 87 ? -16.406 -0.729 -7.105 1 96.38 87 VAL B CA 1
ATOM 2094 C C . VAL B 1 87 ? -17.703 -0.659 -6.289 1 96.38 87 VAL B C 1
ATOM 2096 O O . VAL B 1 87 ? -18.609 -1.459 -6.492 1 96.38 87 VAL B O 1
ATOM 2099 N N . GLY B 1 88 ? -17.641 0.297 -5.336 1 97.62 88 GLY B N 1
ATOM 2100 C CA . GLY B 1 88 ? -18.844 0.383 -4.523 1 97.62 88 GLY B CA 1
ATOM 2101 C C . GLY B 1 88 ? -18.75 1.435 -3.434 1 97.62 88 GLY B C 1
ATOM 2102 O O . GLY B 1 88 ? -17.953 2.375 -3.537 1 97.62 88 GLY B O 1
ATOM 2103 N N . ALA B 1 89 ? -19.641 1.194 -2.498 1 97.94 89 ALA B N 1
ATOM 2104 C CA . ALA B 1 89 ? -19.75 2.129 -1.381 1 97.94 89 ALA B CA 1
ATOM 2105 C C . ALA B 1 89 ? -19.125 1.538 -0.117 1 97.94 89 ALA B C 1
ATOM 2107 O O . ALA B 1 89 ? -19.031 0.316 0.023 1 97.94 89 ALA B O 1
ATOM 2108 N N . LEU B 1 90 ? -18.719 2.463 0.68 1 97.12 90 LEU B N 1
ATOM 2109 C CA . LEU B 1 90 ? -18.172 2.025 1.96 1 97.12 90 LEU B CA 1
ATOM 2110 C C . LEU B 1 90 ? -18.766 2.836 3.109 1 97.12 90 LEU B C 1
ATOM 2112 O O . LEU B 1 90 ? -19.141 3.998 2.928 1 97.12 90 LEU B O 1
ATOM 2116 N N . GLY B 1 91 ? -18.906 2.131 4.234 1 97.56 91 GLY B N 1
ATOM 2117 C CA . GLY B 1 91 ? -19.312 2.732 5.496 1 97.56 91 GLY B CA 1
ATOM 2118 C C . GLY B 1 91 ? -18.375 2.371 6.645 1 97.56 91 GLY B C 1
ATOM 2119 O O . GLY B 1 91 ? -17.938 1.225 6.758 1 97.56 91 GLY B O 1
ATOM 2120 N N . ARG B 1 92 ? -18.125 3.42 7.344 1 96.38 92 ARG B N 1
ATOM 2121 C CA . ARG B 1 92 ? -17.234 3.242 8.492 1 96.38 92 ARG B CA 1
ATOM 2122 C C . ARG B 1 92 ? -17.828 3.881 9.742 1 96.38 92 ARG B C 1
ATOM 2124 O O . ARG B 1 92 ? -18.391 4.973 9.68 1 96.38 92 ARG B O 1
ATOM 2131 N N . TYR B 1 93 ? -17.734 3.135 10.867 1 96.69 93 TYR B N 1
ATOM 2132 C CA . TYR B 1 93 ? -18.172 3.635 12.164 1 96.69 93 TYR B CA 1
ATOM 2133 C C . TYR B 1 93 ? -17.062 3.525 13.195 1 96.69 93 TYR B C 1
ATOM 2135 O O . TYR B 1 93 ? -16.469 2.453 13.383 1 96.69 93 TYR B O 1
ATOM 2143 N N . TYR B 1 94 ? -16.766 4.578 13.773 1 93.94 94 TYR B N 1
ATOM 2144 C CA . TYR B 1 94 ? -15.758 4.637 14.828 1 93.94 94 TYR B CA 1
ATOM 2145 C C . TYR B 1 94 ? -16.406 4.664 16.203 1 93.94 94 TYR B C 1
ATOM 2147 O O . TYR B 1 94 ? -17.422 5.332 16.406 1 93.94 94 TYR B O 1
ATOM 2155 N N . THR B 1 95 ? -15.664 3.895 17.062 1 87.81 95 THR B N 1
ATOM 2156 C CA . THR B 1 95 ? -16.172 3.883 18.422 1 87.81 95 THR B CA 1
ATOM 2157 C C . THR B 1 95 ? -15.914 5.219 19.109 1 87.81 95 THR B C 1
ATOM 2159 O O . THR B 1 95 ? -14.93 5.898 18.812 1 87.81 95 THR B O 1
ATOM 2162 N N . GLY B 1 96 ? -16.844 5.73 19.891 1 68.56 96 GLY B N 1
ATOM 2163 C CA . GLY B 1 96 ? -16.766 7.004 20.594 1 68.56 96 GLY B CA 1
ATOM 2164 C C . GLY B 1 96 ? -15.688 7.02 21.672 1 68.56 96 GLY B C 1
ATOM 2165 O O . GLY B 1 96 ? -14.875 6.098 21.75 1 68.56 96 GLY B O 1
ATOM 2166 N N . LYS B 1 97 ? -15.531 8.188 22.438 1 60.44 97 LYS B N 1
ATOM 2167 C CA . LYS B 1 97 ? -14.57 8.57 23.469 1 60.44 97 LYS B CA 1
ATOM 2168 C C . LYS B 1 97 ? -14.477 7.496 24.547 1 60.44 97 LYS B C 1
ATOM 2170 O O . LYS B 1 97 ? -13.406 7.266 25.109 1 60.44 97 LYS B O 1
ATOM 2175 N N . ASP B 1 98 ? -15.547 6.883 24.828 1 52.91 98 ASP B N 1
ATOM 2176 C CA . ASP B 1 98 ? -15.609 6.105 26.062 1 52.91 98 ASP B CA 1
ATOM 2177 C C . ASP B 1 98 ? -14.758 4.84 25.953 1 52.91 98 ASP B C 1
ATOM 2179 O O . ASP B 1 98 ? -14.422 4.223 26.969 1 52.91 98 ASP B O 1
ATOM 2183 N N . VAL B 1 99 ? -14.469 4.473 24.828 1 50.97 99 VAL B N 1
ATOM 2184 C CA . VAL B 1 99 ? -13.719 3.221 24.75 1 50.97 99 VAL B CA 1
ATOM 2185 C C . VAL B 1 99 ? -12.297 3.498 24.281 1 50.97 99 VAL B C 1
ATOM 2187 O O . VAL B 1 99 ? -11.648 2.635 23.672 1 50.97 99 VAL B O 1
ATOM 2190 N N . GLU B 1 100 ? -11.938 4.66 24.516 1 50.5 100 GLU B N 1
ATOM 2191 C CA . GLU B 1 100 ? -10.656 5.164 24.031 1 50.5 100 GLU B CA 1
ATOM 2192 C C . GLU B 1 100 ? -9.492 4.398 24.641 1 50.5 100 GLU B C 1
ATOM 2194 O O . GLU B 1 100 ? -9.172 4.586 25.828 1 50.5 100 GLU B O 1
ATOM 2199 N N . VAL B 1 101 ? -9.359 3.197 24.328 1 50.59 101 VAL B N 1
ATOM 2200 C CA . VAL B 1 101 ? -8.227 2.477 24.891 1 50.59 101 VAL B CA 1
ATOM 2201 C C . VAL B 1 101 ? -7.016 3.404 24.984 1 50.59 101 VAL B C 1
ATOM 2203 O O . VAL B 1 101 ? -6.309 3.414 26 1 50.59 101 VAL B O 1
ATOM 2206 N N . LEU B 1 102 ? -6.641 4.094 23.844 1 56.16 102 LEU B N 1
ATOM 2207 C CA . LEU B 1 102 ? -5.496 5 23.859 1 56.16 102 LEU B CA 1
ATOM 2208 C C . LEU B 1 102 ? -5.898 6.391 23.375 1 56.16 102 LEU B C 1
ATOM 2210 O O . LEU B 1 102 ? -6.805 6.535 22.562 1 56.16 102 LEU B O 1
ATOM 2214 N N . ARG B 1 103 ? -5.68 7.434 24.141 1 61.81 103 ARG B N 1
ATOM 2215 C CA . ARG B 1 103 ? -5.98 8.844 23.906 1 61.81 103 ARG B CA 1
ATOM 2216 C C . ARG B 1 103 ? -5.91 9.172 22.406 1 61.81 103 ARG B C 1
ATOM 2218 O O . ARG B 1 103 ? -6.637 10.047 21.938 1 61.81 103 ARG B O 1
ATOM 2225 N N . HIS B 1 104 ? -5.266 8.328 21.641 1 77.19 104 HIS B N 1
ATOM 2226 C CA . HIS B 1 104 ? -5.102 8.664 20.234 1 77.19 104 HIS B CA 1
ATOM 2227 C C . HIS B 1 104 ? -5.457 7.48 19.328 1 77.19 104 HIS B C 1
ATOM 2229 O O . HIS B 1 104 ? -5.008 7.402 18.188 1 77.19 104 HIS B O 1
ATOM 2235 N N . GLY B 1 105 ? -6.293 6.629 19.969 1 84.12 105 GLY B N 1
ATOM 2236 C CA . GLY B 1 105 ? -6.668 5.453 19.203 1 84.12 105 GLY B CA 1
ATOM 2237 C C . GLY B 1 105 ? -8.164 5.219 19.172 1 84.12 105 GLY B C 1
ATOM 2238 O O . GLY B 1 105 ? -8.883 5.57 20.109 1 84.12 105 GLY B O 1
ATOM 2239 N N . ARG B 1 106 ? -8.656 4.684 18.078 1 89.19 106 ARG B N 1
ATOM 2240 C CA . ARG B 1 106 ? -10.07 4.359 17.922 1 89.19 106 ARG B CA 1
ATOM 2241 C C . ARG B 1 106 ? -10.258 3.039 17.188 1 89.19 106 ARG B C 1
ATOM 2243 O O . ARG B 1 106 ? -9.547 2.76 16.219 1 89.19 106 ARG B O 1
ATOM 2250 N N . PHE B 1 107 ? -11.195 2.299 17.797 1 92.56 107 PHE B N 1
ATOM 2251 C CA . PHE B 1 107 ? -11.648 1.139 17.047 1 92.56 107 PHE B CA 1
ATOM 2252 C C . PHE B 1 107 ? -12.672 1.544 15.992 1 92.56 107 PHE B C 1
ATOM 2254 O O . PHE B 1 107 ? -13.43 2.502 16.188 1 92.56 107 PHE B O 1
ATOM 2261 N N . PHE B 1 108 ? -12.695 0.828 14.922 1 94.88 108 PHE B N 1
ATOM 2262 C CA . PHE B 1 108 ? -13.727 1.105 13.93 1 94.88 108 PHE B CA 1
ATOM 2263 C C . PHE B 1 108 ? -14.172 -0.179 13.242 1 94.88 108 PHE B C 1
ATOM 2265 O O . PHE B 1 108 ? -13.5 -1.205 13.328 1 94.88 108 PHE B O 1
ATOM 2272 N N . GLY B 1 109 ? -15.383 -0.083 12.695 1 96.5 109 GLY B N 1
ATOM 2273 C CA . GLY B 1 109 ? -15.914 -1.09 11.789 1 96.5 109 GLY B CA 1
ATOM 2274 C C . GLY B 1 109 ? -16.172 -0.555 10.391 1 96.5 109 GLY B C 1
ATOM 2275 O O . GLY B 1 109 ? -16.641 0.576 10.234 1 96.5 109 GLY B O 1
ATOM 2276 N N . GLU B 1 110 ? -15.781 -1.372 9.406 1 97.31 110 GLU B N 1
ATOM 2277 C CA . GLU B 1 110 ? -16 -0.973 8.023 1 97.31 110 GLU B CA 1
ATOM 2278 C C . GLU B 1 110 ? -16.828 -2.02 7.273 1 97.31 110 GLU B C 1
ATOM 2280 O O . GLU B 1 110 ? -16.641 -3.223 7.469 1 97.31 110 GLU B O 1
ATOM 2285 N N . ALA B 1 111 ? -17.766 -1.538 6.516 1 98 111 ALA B N 1
ATOM 2286 C CA . ALA B 1 111 ? -18.531 -2.377 5.602 1 98 111 ALA B CA 1
ATOM 2287 C C . ALA B 1 111 ? -18.578 -1.77 4.199 1 98 111 ALA B C 1
ATOM 2289 O O . ALA B 1 111 ? -18.688 -0.551 4.047 1 98 111 ALA B O 1
ATOM 2290 N N . THR B 1 112 ? -18.422 -2.674 3.236 1 97.69 112 THR B N 1
ATOM 2291 C CA . THR B 1 112 ? -18.516 -2.223 1.853 1 97.69 112 THR B CA 1
ATOM 2292 C C . THR B 1 112 ? -19.5 -3.074 1.071 1 97.69 112 THR B C 1
ATOM 2294 O O . THR B 1 112 ? -19.734 -4.238 1.411 1 97.69 112 THR B O 1
ATOM 2297 N N . VAL B 1 113 ? -20.109 -2.455 0.117 1 97.88 113 VAL B N 1
ATOM 2298 C CA . VAL B 1 113 ? -21.016 -3.141 -0.802 1 97.88 113 VAL B CA 1
ATOM 2299 C C . VAL B 1 113 ? -20.875 -2.549 -2.203 1 97.88 113 VAL B C 1
ATOM 2301 O O . VAL B 1 113 ? -20.75 -1.332 -2.361 1 97.88 113 VAL B O 1
ATOM 2304 N N . GLY B 1 114 ? -20.812 -3.484 -3.109 1 97.88 114 GLY B N 1
ATOM 2305 C CA . GLY B 1 114 ? -20.672 -3.047 -4.492 1 97.88 114 GLY B CA 1
ATOM 2306 C C . GLY B 1 114 ? -20.734 -4.191 -5.488 1 97.88 114 GLY B C 1
ATOM 2307 O O . GLY B 1 114 ? -21.375 -5.211 -5.227 1 97.88 114 GLY B O 1
ATOM 2308 N N . VAL B 1 115 ? -20.234 -3.859 -6.68 1 97 115 VAL B N 1
ATOM 2309 C CA . VAL B 1 115 ? -20.125 -4.855 -7.738 1 97 115 VAL B CA 1
ATOM 2310 C C . VAL B 1 115 ? -18.656 -5.164 -8 1 97 115 VAL B C 1
ATOM 2312 O O . VAL B 1 115 ? -17.812 -4.27 -7.973 1 97 115 VAL B O 1
ATOM 2315 N N . GLY B 1 116 ? -18.5 -6.422 -8.148 1 95.44 116 GLY B N 1
ATOM 2316 C CA . GLY B 1 116 ? -17.125 -6.832 -8.414 1 95.44 116 GLY B CA 1
ATOM 2317 C C . GLY B 1 116 ? -17.016 -8.266 -8.891 1 95.44 116 GLY B C 1
ATOM 2318 O O . GLY B 1 116 ? -18.016 -8.875 -9.281 1 95.44 116 GLY B O 1
ATOM 2319 N N . GLY B 1 117 ? -15.68 -8.688 -8.969 1 92.5 117 GLY B N 1
ATOM 2320 C CA . GLY B 1 117 ? -15.438 -10.031 -9.469 1 92.5 117 GLY B CA 1
ATOM 2321 C C . GLY B 1 117 ? -14.039 -10.539 -9.148 1 92.5 117 GLY B C 1
ATOM 2322 O O . GLY B 1 117 ? -13.141 -9.75 -8.867 1 92.5 117 GLY B O 1
ATOM 2323 N N . ILE B 1 118 ? -14.031 -11.852 -9.086 1 86.25 118 ILE B N 1
ATOM 2324 C CA . ILE B 1 118 ? -12.781 -12.586 -9 1 86.25 118 ILE B CA 1
ATOM 2325 C C . ILE B 1 118 ? -12.703 -13.609 -10.133 1 86.25 118 ILE B C 1
ATOM 2327 O O . ILE B 1 118 ? -13.547 -14.508 -10.227 1 86.25 118 ILE B O 1
ATOM 2331 N N . ASN B 1 119 ? -11.641 -13.469 -11.031 1 86.12 119 ASN B N 1
ATOM 2332 C CA . ASN B 1 119 ? -11.508 -14.344 -12.188 1 86.12 119 ASN B CA 1
ATOM 2333 C C . ASN B 1 119 ? -10.117 -14.953 -12.266 1 86.12 119 ASN B C 1
ATOM 2335 O O . ASN B 1 119 ? -9.117 -14.234 -12.281 1 86.12 119 ASN B O 1
ATOM 2339 N N . VAL B 1 120 ? -10.102 -16.234 -12.312 1 79.81 120 VAL B N 1
ATOM 2340 C CA . VAL B 1 120 ? -8.852 -16.969 -12.453 1 79.81 120 VAL B CA 1
ATOM 2341 C C . VAL B 1 120 ? -8.82 -17.688 -13.805 1 79.81 120 VAL B C 1
ATOM 2343 O O . VAL B 1 120 ? -9.742 -18.422 -14.148 1 79.81 120 VAL B O 1
ATOM 2346 N N . SER B 1 121 ? -7.805 -17.438 -14.531 1 81.06 121 SER B N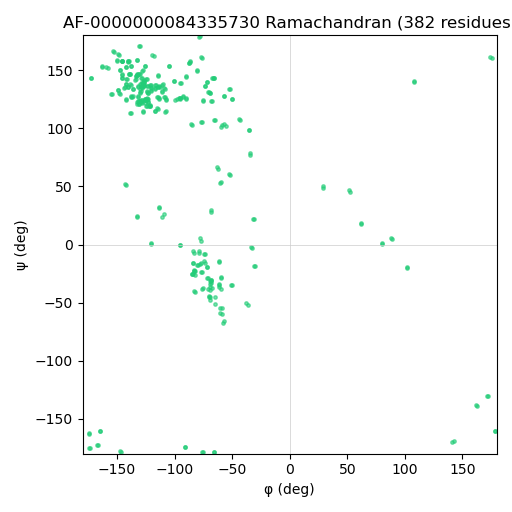 1
ATOM 2347 C CA . SER B 1 121 ? -7.715 -18.031 -15.859 1 81.06 121 SER B CA 1
ATOM 2348 C C . SER B 1 121 ? -7.344 -19.5 -15.789 1 81.06 121 SER B C 1
ATOM 2350 O O . SER B 1 121 ? -7.215 -20.062 -14.703 1 81.06 121 SER B O 1
ATOM 2352 N N . ASP B 1 122 ? -7.219 -20.062 -17.047 1 77.44 122 ASP B N 1
ATOM 2353 C CA . ASP B 1 122 ? -6.777 -21.438 -17.25 1 77.44 122 ASP B CA 1
ATOM 2354 C C . ASP B 1 122 ? -7.594 -22.406 -16.391 1 77.44 122 ASP B C 1
ATOM 2356 O O . ASP B 1 122 ? -7.035 -23.219 -15.656 1 77.44 122 ASP B O 1
ATOM 2360 N N . GLY B 1 123 ? -8.945 -22.219 -16.438 1 68.94 123 GLY B N 1
ATOM 2361 C CA . GLY B 1 123 ? -9.844 -23.172 -15.805 1 68.94 123 GLY B CA 1
ATOM 2362 C C . GLY B 1 123 ? -10.117 -22.859 -14.352 1 68.94 123 GLY B C 1
ATOM 2363 O O . GLY B 1 123 ? -10.742 -23.656 -13.648 1 68.94 123 GLY B O 1
ATOM 2364 N N . GLY B 1 124 ? -9.586 -21.75 -13.984 1 71.44 124 GLY B N 1
ATOM 2365 C CA . GLY B 1 124 ? -9.836 -21.391 -12.594 1 71.44 124 GLY B CA 1
ATOM 2366 C C . GLY B 1 124 ? -11.227 -20.812 -12.375 1 71.44 124 GLY B C 1
ATOM 2367 O O . GLY B 1 124 ? -12.055 -20.812 -13.281 1 71.44 124 GLY B O 1
ATOM 2368 N N . GLY B 1 125 ? -11.617 -20.453 -11.188 1 77.31 125 GLY B N 1
ATOM 2369 C CA . GLY B 1 125 ? -12.938 -19.953 -10.82 1 77.31 125 GLY B CA 1
ATOM 2370 C C . GLY B 1 125 ? -13.18 -18.531 -11.289 1 77.31 125 GLY B C 1
ATOM 2371 O O . GLY B 1 125 ? -12.266 -17.703 -11.273 1 77.31 125 GLY B O 1
ATOM 2372 N N . HIS B 1 126 ? -14.367 -18.344 -11.82 1 84.38 126 HIS B N 1
ATOM 2373 C CA . HIS B 1 126 ? -14.844 -17.031 -12.227 1 84.38 126 HIS B CA 1
ATOM 2374 C C . HIS B 1 126 ? -16.125 -16.656 -11.492 1 84.38 126 HIS B C 1
ATOM 2376 O O . HIS B 1 126 ? -17.062 -17.438 -11.438 1 84.38 126 HIS B O 1
ATOM 2382 N N . THR B 1 127 ? -16.047 -15.57 -10.758 1 88.19 127 THR B N 1
ATOM 2383 C CA . THR B 1 127 ? -17.234 -15.039 -10.078 1 88.19 127 THR B CA 1
ATOM 2384 C C . THR B 1 127 ? -17.359 -13.539 -10.312 1 88.19 127 THR B C 1
ATOM 2386 O O . THR B 1 127 ? -16.422 -12.781 -10.086 1 88.19 127 THR B O 1
ATOM 2389 N N . ASN B 1 128 ? -18.438 -13.133 -10.852 1 92.62 128 ASN B N 1
ATOM 2390 C CA . ASN B 1 128 ? -18.75 -11.719 -11.055 1 92.62 128 ASN B CA 1
ATOM 2391 C C . ASN B 1 128 ? -20.141 -11.375 -10.516 1 92.62 128 ASN B C 1
ATOM 2393 O O . ASN B 1 128 ? -21.125 -12.07 -10.812 1 92.62 128 ASN B O 1
ATOM 2397 N N . GLY B 1 129 ? -20.188 -10.398 -9.586 1 95.19 129 GLY B N 1
ATOM 2398 C CA . GLY B 1 129 ? -21.469 -10.031 -9.039 1 95.19 129 GLY B CA 1
ATOM 2399 C C . GLY B 1 129 ? -21.375 -9.078 -7.859 1 95.19 129 GLY B C 1
ATOM 2400 O O . GLY B 1 129 ? -20.703 -8.039 -7.949 1 95.19 129 GLY B O 1
ATOM 2401 N N . LEU B 1 130 ? -22.109 -9.523 -6.816 1 95.44 130 LEU B N 1
ATOM 2402 C CA . LEU B 1 130 ? -22.141 -8.703 -5.613 1 95.44 130 LEU B CA 1
ATOM 2403 C C . LEU B 1 130 ? -20.844 -8.812 -4.832 1 95.44 130 LEU B C 1
ATOM 2405 O O . LEU B 1 130 ? -20.375 -9.914 -4.539 1 95.44 130 LEU B O 1
ATOM 2409 N N . ASP B 1 131 ? -20.297 -7.691 -4.629 1 96.25 131 ASP B N 1
ATOM 2410 C CA . ASP B 1 131 ? -19.078 -7.578 -3.832 1 96.25 131 ASP B CA 1
ATOM 2411 C C . ASP B 1 131 ? -19.359 -6.941 -2.475 1 96.25 131 ASP B C 1
ATOM 2413 O O . ASP B 1 131 ? -20 -5.887 -2.4 1 96.25 131 ASP B O 1
ATOM 2417 N N . PHE B 1 132 ? -18.969 -7.66 -1.454 1 96.75 132 PHE B N 1
ATOM 2418 C CA . PHE B 1 132 ? -19.188 -7.098 -0.126 1 96.75 132 PHE B CA 1
ATOM 2419 C C . PHE B 1 132 ? -18.016 -7.418 0.795 1 96.75 132 PHE B C 1
ATOM 2421 O O . PHE B 1 132 ? -17.328 -8.414 0.595 1 96.75 132 PHE B O 1
ATOM 2428 N N . SER B 1 133 ? -17.812 -6.547 1.778 1 96.75 133 SER B N 1
ATOM 2429 C CA . SER B 1 133 ? -16.781 -6.801 2.783 1 96.75 133 SER B CA 1
ATOM 2430 C C . SER B 1 133 ? -17.156 -6.176 4.121 1 96.75 133 SER B C 1
ATOM 2432 O O . SER B 1 133 ? -18.031 -5.309 4.188 1 96.75 133 SER B O 1
ATOM 2434 N N . PHE B 1 134 ? -16.531 -6.727 5.148 1 97.69 134 PHE B N 1
ATOM 2435 C CA . PHE B 1 134 ? -16.703 -6.164 6.484 1 97.69 134 PHE B CA 1
ATOM 2436 C C . PHE B 1 134 ? -15.562 -6.582 7.398 1 97.69 134 PHE B C 1
ATOM 2438 O O . PHE B 1 134 ? -14.938 -7.625 7.184 1 97.69 134 PHE B O 1
ATOM 2445 N N . GLY B 1 135 ? -15.32 -5.707 8.391 1 96.94 135 GLY B N 1
ATOM 2446 C CA . GLY B 1 135 ? -14.273 -6.059 9.336 1 96.94 135 GLY B CA 1
ATOM 2447 C C . GLY B 1 135 ? -13.977 -4.957 10.336 1 96.94 135 GLY B C 1
ATOM 2448 O O . GLY B 1 135 ? -14.344 -3.799 10.117 1 96.94 135 GLY B O 1
ATOM 2449 N N . PRO B 1 136 ? -13.359 -5.367 11.375 1 96.56 136 PRO B N 1
ATOM 2450 C CA . PRO B 1 136 ? -12.906 -4.414 12.391 1 96.56 136 PRO B CA 1
ATOM 2451 C C . PRO B 1 136 ? -11.523 -3.836 12.078 1 96.56 136 PRO B C 1
ATOM 2453 O O . PRO B 1 136 ? -10.773 -4.414 11.289 1 96.56 136 PRO B O 1
ATOM 2456 N N . GLY B 1 137 ? -11.359 -2.695 12.695 1 95.81 137 GLY B N 1
ATOM 2457 C CA . GLY B 1 137 ? -10.055 -2.062 12.594 1 95.81 137 GLY B CA 1
ATOM 2458 C C . GLY B 1 137 ? -9.734 -1.164 13.773 1 95.81 137 GLY B C 1
ATOM 2459 O O . GLY B 1 137 ? -10.57 -0.957 14.648 1 95.81 137 GLY B O 1
ATOM 2460 N N . PHE B 1 138 ? -8.508 -0.865 13.789 1 92.62 138 PHE B N 1
ATOM 2461 C CA . PHE B 1 138 ? -8.008 0.046 14.812 1 92.62 138 PHE B CA 1
ATOM 2462 C C . PHE B 1 138 ? -7.176 1.159 14.18 1 92.62 138 PHE B C 1
ATOM 2464 O O . PHE B 1 138 ? -6.297 0.896 13.359 1 92.62 138 PHE B O 1
ATOM 2471 N N . ALA B 1 139 ? -7.512 2.367 14.594 1 90.5 139 ALA B N 1
ATOM 2472 C CA . ALA B 1 139 ? -6.773 3.527 14.102 1 90.5 139 ALA B CA 1
ATOM 2473 C C . ALA B 1 139 ? -6.031 4.23 15.234 1 90.5 139 ALA B C 1
ATOM 2475 O O . ALA B 1 139 ? -6.625 4.559 16.266 1 90.5 139 ALA B O 1
ATOM 2476 N N . TYR B 1 140 ? -4.797 4.41 15.031 1 87.12 140 TYR B N 1
ATOM 2477 C CA . TYR B 1 140 ? -3.965 5.246 15.891 1 87.12 140 TYR B CA 1
ATOM 2478 C C . TYR B 1 140 ? -3.586 6.543 15.195 1 87.12 140 TYR B C 1
ATOM 2480 O O . TYR B 1 140 ? -2.836 6.531 14.219 1 87.12 140 TYR B O 1
ATOM 2488 N N . PHE B 1 141 ? -4.059 7.594 15.695 1 84.06 141 PHE B N 1
ATOM 2489 C CA . PHE B 1 141 ? -3.84 8.875 15.039 1 84.06 141 PHE B CA 1
ATOM 2490 C C . PHE B 1 141 ? -2.5 9.477 15.453 1 84.06 141 PHE B C 1
ATOM 2492 O O . PHE B 1 141 ? -2.393 10.094 16.516 1 84.06 141 PHE B O 1
ATOM 2499 N N . VAL B 1 142 ? -1.54 9.359 14.531 1 76.69 142 VAL B N 1
ATOM 2500 C CA . VAL B 1 142 ? -0.197 9.883 14.75 1 76.69 142 VAL B CA 1
ATOM 2501 C C . VAL B 1 142 ? -0.233 11.414 14.742 1 76.69 142 VAL B C 1
ATOM 2503 O O . VAL B 1 142 ? 0.465 12.062 15.523 1 76.69 142 VAL B O 1
ATOM 2506 N N . THR B 1 143 ? -0.928 11.961 13.789 1 75.5 143 THR B N 1
ATOM 2507 C CA . THR B 1 143 ? -1.223 13.391 13.695 1 75.5 143 THR B CA 1
ATOM 2508 C C . THR B 1 143 ? -2.713 13.617 13.461 1 75.5 143 THR B C 1
ATOM 2510 O O . THR B 1 143 ? -3.455 12.672 13.172 1 75.5 143 THR B O 1
ATOM 2513 N N . PRO B 1 144 ? -3.107 14.781 13.547 1 74.06 144 PRO B N 1
ATOM 2514 C CA . PRO B 1 144 ? -4.531 15.039 13.32 1 74.06 144 PRO B CA 1
ATOM 2515 C C . PRO B 1 144 ? -4.98 14.648 11.914 1 74.06 144 PRO B C 1
ATOM 2517 O O . PRO B 1 144 ? -6.18 14.5 11.656 1 74.06 144 PRO B O 1
ATOM 2520 N N . SER B 1 145 ? -4 14.461 11.117 1 78.88 145 SER B N 1
ATOM 2521 C CA . SER B 1 145 ? -4.41 14.18 9.742 1 78.88 145 SER B CA 1
ATOM 2522 C C . SER B 1 145 ? -3.898 12.82 9.281 1 78.88 145 SER B C 1
ATOM 2524 O O . SER B 1 145 ? -4.117 12.422 8.141 1 78.88 145 SER B O 1
ATOM 2526 N N . ILE B 1 146 ? -3.256 12.227 10.211 1 81.62 146 ILE B N 1
ATOM 2527 C CA . ILE B 1 146 ? -2.648 10.969 9.789 1 81.62 146 ILE B CA 1
ATOM 2528 C C . ILE B 1 146 ? -2.969 9.875 10.812 1 81.62 146 ILE B C 1
ATOM 2530 O O . ILE B 1 146 ? -2.707 10.039 12.008 1 81.62 146 ILE B O 1
ATOM 2534 N N . GLY B 1 147 ? -3.469 8.828 10.336 1 84.19 147 GLY B N 1
ATOM 2535 C CA . GLY B 1 147 ? -3.723 7.664 11.164 1 84.19 147 GLY B CA 1
ATOM 2536 C C . GLY B 1 147 ? -2.996 6.422 10.688 1 84.19 147 GLY B C 1
ATOM 2537 O O . GLY B 1 147 ? -2.885 6.184 9.484 1 84.19 147 GLY B O 1
ATOM 2538 N N . LEU B 1 148 ? -2.457 5.719 11.672 1 85.94 148 LEU B N 1
ATOM 2539 C CA . LEU B 1 148 ? -2.002 4.352 11.453 1 85.94 148 LEU B CA 1
ATOM 2540 C C . LEU B 1 148 ? -3.119 3.354 11.742 1 85.94 148 LEU B C 1
ATOM 2542 O O . LEU B 1 148 ? -3.664 3.328 12.844 1 85.94 148 LEU B O 1
ATOM 2546 N N . GLU B 1 149 ? -3.348 2.559 10.727 1 90.56 149 GLU B N 1
ATOM 2547 C CA . GLU B 1 149 ? -4.523 1.705 10.883 1 90.56 149 GLU B CA 1
ATOM 2548 C C . GLU B 1 149 ? -4.176 0.238 10.648 1 90.56 149 GLU B C 1
ATOM 2550 O O . GLU B 1 149 ? -3.379 -0.083 9.766 1 90.56 149 GLU B O 1
ATOM 2555 N N . THR B 1 150 ? -4.75 -0.534 11.484 1 92.56 150 THR B N 1
ATOM 2556 C CA . THR B 1 150 ? -4.809 -1.975 11.266 1 92.56 150 THR B CA 1
ATOM 2557 C C . THR B 1 150 ? -6.242 -2.428 11.008 1 92.56 150 THR B C 1
ATOM 2559 O O . THR B 1 150 ? -7.164 -2.008 11.711 1 92.56 150 THR B O 1
ATOM 2562 N N . MET B 1 151 ? -6.41 -3.293 9.992 1 94.62 151 MET B N 1
ATOM 2563 C CA . MET B 1 151 ? -7.766 -3.699 9.641 1 94.62 151 MET B CA 1
ATOM 2564 C C . MET B 1 151 ? -7.812 -5.172 9.25 1 94.62 151 MET B C 1
ATOM 2566 O O . MET B 1 151 ? -7.008 -5.629 8.438 1 94.62 151 MET B O 1
ATOM 2570 N N . LEU B 1 152 ? -8.68 -5.902 9.93 1 95.88 152 LEU B N 1
ATOM 2571 C CA . LEU B 1 152 ? -9.047 -7.25 9.516 1 95.88 152 LEU B CA 1
ATOM 2572 C C . LEU B 1 152 ? -10.336 -7.23 8.688 1 95.88 152 LEU B C 1
ATOM 2574 O O . LEU B 1 152 ? -11.367 -6.742 9.148 1 95.88 152 LEU B O 1
ATOM 2578 N N . LYS B 1 153 ? -10.258 -7.824 7.488 1 95.38 153 LYS B N 1
ATOM 2579 C CA . LYS B 1 153 ? -11.391 -7.645 6.586 1 95.38 153 LYS B CA 1
ATOM 2580 C C . LYS B 1 153 ? -11.766 -8.961 5.902 1 95.38 153 LYS B C 1
ATOM 2582 O O . LYS B 1 153 ? -10.898 -9.648 5.363 1 95.38 153 LYS B O 1
ATOM 2587 N N . TYR B 1 154 ? -13.016 -9.297 6.004 1 96.06 154 TYR B N 1
ATOM 2588 C CA . TYR B 1 154 ? -13.586 -10.375 5.203 1 96.06 154 TYR B CA 1
ATOM 2589 C C . TYR B 1 154 ? -14.203 -9.836 3.918 1 96.06 154 TYR B C 1
ATOM 2591 O O . TYR B 1 154 ? -15.031 -8.922 3.955 1 96.06 154 TYR B O 1
ATOM 2599 N N . ASN B 1 155 ? -13.828 -10.367 2.852 1 93.81 155 ASN B N 1
ATOM 2600 C CA . ASN B 1 155 ? -14.375 -9.977 1.555 1 93.81 155 ASN B CA 1
ATOM 2601 C C . ASN B 1 155 ? -15.039 -11.156 0.851 1 93.81 155 ASN B C 1
ATOM 2603 O O . ASN B 1 155 ? -14.477 -12.25 0.789 1 93.81 155 ASN B O 1
ATOM 2607 N N . GLY B 1 156 ? -16.234 -10.875 0.299 1 93.31 156 GLY B N 1
ATOM 2608 C CA . GLY B 1 156 ? -16.953 -11.883 -0.464 1 93.31 156 GLY B CA 1
ATOM 2609 C C . GLY B 1 156 ? -17.516 -11.359 -1.773 1 93.31 156 GLY B C 1
ATOM 2610 O O . GLY B 1 156 ? -17.969 -10.219 -1.846 1 93.31 156 GLY B O 1
ATOM 2611 N N . VAL B 1 157 ? -17.406 -12.266 -2.725 1 92.12 157 VAL B N 1
ATOM 2612 C CA . VAL B 1 157 ? -18.016 -11.977 -4.02 1 92.12 157 VAL B CA 1
ATOM 2613 C C . VAL B 1 157 ? -18.969 -13.117 -4.406 1 92.12 157 VAL B C 1
ATOM 2615 O O . VAL B 1 157 ? -18.562 -14.281 -4.414 1 92.12 157 VAL B O 1
ATOM 2618 N N . GLY B 1 158 ? -20.156 -12.703 -4.668 1 93 158 GLY B N 1
ATOM 2619 C CA . GLY B 1 158 ? -21.141 -13.664 -5.121 1 93 158 GLY B CA 1
ATOM 2620 C C . GLY B 1 158 ? -21.812 -13.266 -6.426 1 93 158 GLY B C 1
ATOM 2621 O O . GLY B 1 158 ? -22.094 -12.086 -6.648 1 93 158 GLY B O 1
ATOM 2622 N N . GLY B 1 159 ? -21.984 -14.273 -7.199 1 90.56 159 GLY B N 1
ATOM 2623 C CA . GLY B 1 159 ? -22.688 -13.938 -8.422 1 90.56 159 GLY B CA 1
ATOM 2624 C C . GLY B 1 159 ? -22.516 -14.977 -9.516 1 90.56 159 GLY B C 1
ATOM 2625 O O . GLY B 1 159 ? -22.562 -16.188 -9.25 1 90.56 159 GLY B O 1
ATOM 2626 N N . PHE B 1 160 ? -22.328 -14.461 -10.703 1 86.5 160 PHE B N 1
ATOM 2627 C CA . PHE B 1 160 ? -22.328 -15.297 -11.906 1 86.5 160 PHE B CA 1
ATOM 2628 C C . PHE B 1 160 ? -20.922 -15.789 -12.211 1 86.5 160 PHE B C 1
ATOM 2630 O O . PHE B 1 160 ? -19.938 -15.125 -11.891 1 86.5 160 PHE B O 1
ATOM 2637 N N . GLY B 1 161 ? -20.828 -16.953 -12.703 1 81.62 161 GLY B N 1
ATOM 2638 C CA . GLY B 1 161 ? -19.609 -17.641 -13.102 1 81.62 161 GLY B CA 1
ATOM 2639 C C . GLY B 1 161 ? -19.609 -19.109 -12.766 1 81.62 161 GLY B C 1
ATOM 2640 O O . GLY B 1 161 ? -20.672 -19.719 -12.594 1 81.62 161 GLY B O 1
ATOM 2641 N N . ASN B 1 162 ? -18.438 -19.688 -12.93 1 81.94 162 ASN B N 1
ATOM 2642 C CA . ASN B 1 162 ? -18.344 -21.109 -12.641 1 81.94 162 ASN B CA 1
ATOM 2643 C C . ASN B 1 162 ? -18.219 -21.375 -11.148 1 81.94 162 ASN B C 1
ATOM 2645 O O . ASN B 1 162 ? -18.359 -22.531 -10.703 1 81.94 162 ASN B O 1
ATOM 2649 N N . ALA B 1 163 ? -17.859 -20.328 -10.438 1 74 163 ALA B N 1
ATOM 2650 C CA . ALA B 1 163 ? -17.875 -20.359 -8.977 1 74 163 ALA B CA 1
ATOM 2651 C C . ALA B 1 163 ? -18.906 -19.391 -8.414 1 74 163 ALA B C 1
ATOM 2653 O O . ALA B 1 163 ? -18.812 -18.188 -8.609 1 74 163 ALA B O 1
ATOM 2654 N N . GLY B 1 164 ? -19.812 -19.797 -7.789 1 83.25 164 GLY B N 1
ATOM 2655 C CA . GLY B 1 164 ? -20.922 -18.969 -7.309 1 83.25 164 GLY B CA 1
ATOM 2656 C C . GLY B 1 164 ? -20.5 -17.984 -6.234 1 83.25 164 GLY B C 1
ATOM 2657 O O . GLY B 1 164 ? -21.172 -16.984 -6.012 1 83.25 164 GLY B O 1
ATOM 2658 N N . TYR B 1 165 ? -19.469 -18.375 -5.422 1 88.19 165 TYR B N 1
ATOM 2659 C CA . TYR B 1 165 ? -19.047 -17.547 -4.301 1 88.19 165 TYR B CA 1
ATOM 2660 C C . TYR B 1 165 ? -17.547 -17.719 -4.035 1 88.19 165 TYR B C 1
ATOM 2662 O O . TYR B 1 165 ? -17.047 -18.844 -4.047 1 88.19 165 TYR B O 1
ATOM 2670 N N . GLN B 1 166 ? -16.922 -16.609 -3.881 1 86.69 166 GLN B N 1
ATOM 2671 C CA . GLN B 1 166 ? -15.523 -16.594 -3.461 1 86.69 166 GLN B CA 1
ATOM 2672 C C . GLN B 1 166 ? -15.297 -15.586 -2.34 1 86.69 166 GLN B C 1
ATOM 2674 O O . GLN B 1 166 ? -15.984 -14.57 -2.264 1 86.69 166 GLN B O 1
ATOM 2679 N N . SER B 1 167 ? -14.398 -15.969 -1.446 1 89.81 167 SER B N 1
ATOM 2680 C CA . SER B 1 167 ? -14.164 -15.055 -0.331 1 89.81 167 SER B CA 1
ATOM 2681 C C . SER B 1 167 ? -12.68 -14.984 0.019 1 89.81 167 SER B C 1
ATOM 2683 O O . SER B 1 167 ? -11.906 -15.875 -0.345 1 89.81 167 SER B O 1
ATOM 2685 N N . THR B 1 168 ? -12.32 -13.945 0.634 1 89.12 168 THR B N 1
ATOM 2686 C CA . THR B 1 168 ? -10.953 -13.711 1.074 1 89.12 168 THR B CA 1
ATOM 2687 C C . THR B 1 168 ? -10.93 -13.07 2.459 1 89.12 168 THR B C 1
ATOM 2689 O O . THR B 1 168 ? -11.852 -12.336 2.822 1 89.12 168 THR B O 1
ATOM 2692 N N . LEU B 1 169 ? -9.875 -13.453 3.197 1 92.31 169 LEU B N 1
ATOM 2693 C CA . LEU B 1 169 ? -9.57 -12.789 4.461 1 92.31 169 LEU B CA 1
ATOM 2694 C C . LEU B 1 169 ? -8.281 -11.969 4.344 1 92.31 169 LEU B C 1
ATOM 2696 O O . LEU B 1 169 ? -7.273 -12.461 3.842 1 92.31 169 LEU B O 1
ATOM 2700 N N . GLY B 1 170 ? -8.453 -10.742 4.828 1 92.69 170 GLY B N 1
ATOM 2701 C CA . GLY B 1 170 ? -7.301 -9.867 4.711 1 92.69 170 GLY B CA 1
ATOM 2702 C C . GLY B 1 170 ? -6.973 -9.133 5.996 1 92.69 170 GLY B C 1
ATOM 2703 O O . GLY B 1 170 ? -7.871 -8.766 6.754 1 92.69 170 GLY B O 1
ATOM 2704 N N . LEU B 1 171 ? -5.652 -8.938 6.168 1 92.06 171 LEU B N 1
ATOM 2705 C CA . LEU B 1 171 ? -5.117 -8.078 7.219 1 92.06 171 LEU B CA 1
ATOM 2706 C C . LEU B 1 171 ? -4.242 -6.977 6.633 1 92.06 171 LEU B C 1
ATOM 2708 O O . LEU B 1 171 ? -3.314 -7.258 5.871 1 92.06 171 LEU B O 1
ATOM 2712 N N . SER B 1 172 ? -4.617 -5.832 6.988 1 90.56 172 SER B N 1
ATOM 2713 C CA . SER B 1 172 ? -3.842 -4.723 6.445 1 90.56 172 SER B CA 1
ATOM 2714 C C . SER B 1 172 ? -3.389 -3.773 7.551 1 90.56 172 SER B C 1
ATOM 2716 O O . SER B 1 172 ? -4.09 -3.596 8.547 1 90.56 172 SER B O 1
ATOM 2718 N N . PHE B 1 173 ? -2.201 -3.275 7.367 1 88.56 173 PHE B N 1
ATOM 2719 C CA . PHE B 1 173 ? -1.589 -2.254 8.211 1 88.56 173 PHE B CA 1
ATOM 2720 C C . PHE B 1 173 ? -0.992 -1.139 7.359 1 88.56 173 PHE B C 1
ATOM 2722 O O . PHE B 1 173 ? -0.15 -1.394 6.496 1 88.56 173 PHE B O 1
ATOM 2729 N N . GLY B 1 174 ? -1.536 0.175 7.711 1 84.94 174 GLY B N 1
ATOM 2730 C CA . GLY B 1 174 ? -1.022 1.252 6.879 1 84.94 174 GLY B CA 1
ATOM 2731 C C . GLY B 1 174 ? -1.48 2.625 7.332 1 84.94 174 GLY B C 1
ATOM 2732 O O . GLY B 1 174 ? -2.152 2.754 8.359 1 84.94 174 GLY B O 1
ATOM 2733 N N . LEU B 1 175 ? -1.076 3.574 6.492 1 84.31 175 LEU B N 1
ATOM 2734 C CA . LEU B 1 175 ? -1.385 4.965 6.809 1 84.31 175 LEU B CA 1
ATOM 2735 C C . LEU B 1 175 ? -2.678 5.402 6.129 1 84.31 175 LEU B C 1
ATOM 2737 O O . LEU B 1 175 ? -2.941 5.023 4.988 1 84.31 175 LEU B O 1
ATOM 2741 N N . GLN B 1 176 ? -3.432 6.113 6.832 1 87.44 176 GLN B N 1
ATOM 2742 C CA . GLN B 1 176 ? -4.609 6.781 6.289 1 87.44 176 GLN B CA 1
ATOM 2743 C C . GLN B 1 176 ? -4.574 8.281 6.586 1 87.44 176 GLN B C 1
ATOM 2745 O O . GLN B 1 176 ? -4.039 8.703 7.613 1 87.44 176 GLN B O 1
ATOM 2750 N N . VAL B 1 177 ? -5.262 8.984 5.684 1 86.94 177 VAL B N 1
ATOM 2751 C CA . VAL B 1 177 ? -5.242 10.438 5.832 1 86.94 177 VAL B CA 1
ATOM 2752 C C . VAL B 1 177 ? -6.648 10.938 6.156 1 86.94 177 VAL B C 1
ATOM 2754 O O . VAL B 1 177 ? -7.629 10.492 5.559 1 86.94 177 VAL B O 1
ATOM 2757 N N . TYR B 1 178 ? -6.688 11.789 7.082 1 88.19 178 TYR B N 1
ATOM 2758 C CA . TYR B 1 178 ? -7.91 12.461 7.504 1 88.19 178 TYR B CA 1
ATOM 2759 C C . TYR B 1 178 ? -7.812 13.961 7.266 1 88.19 178 TYR B C 1
ATOM 2761 O O . TYR B 1 178 ? -7.012 14.648 7.906 1 88.19 178 TYR B O 1
ATOM 2769 N N . LEU B 1 179 ? -8.648 14.445 6.383 1 83.12 179 LEU B N 1
ATOM 2770 C CA . LEU B 1 179 ? -8.562 15.844 5.992 1 83.12 179 LEU B CA 1
ATOM 2771 C C . LEU B 1 179 ? -9.812 16.609 6.434 1 83.12 179 LEU B C 1
ATOM 2773 O O . LEU B 1 179 ? -10.914 16.062 6.41 1 83.12 179 LEU B O 1
ATOM 2777 N N . PRO B 1 180 ? -9.578 17.984 6.816 1 78.5 180 PRO B N 1
ATOM 2778 C CA . PRO B 1 180 ? -10.75 18.797 7.141 1 78.5 180 PRO B CA 1
ATOM 2779 C C . PRO B 1 180 ? -11.609 19.109 5.918 1 78.5 180 PRO B C 1
ATOM 2781 O O . PRO B 1 180 ? -11.078 19.297 4.82 1 78.5 180 PRO B O 1
ATOM 2784 N N . GLY B 1 181 ? -12.945 18.938 5.836 1 65.69 181 GLY B N 1
ATOM 2785 C CA . GLY B 1 181 ? -13.875 19.156 4.742 1 65.69 181 GLY B CA 1
ATOM 2786 C C . GLY B 1 181 ? -13.844 20.578 4.211 1 65.69 181 GLY B C 1
ATOM 2787 O O . GLY B 1 181 ? -13.867 20.797 3 1 65.69 181 GLY B O 1
ATOM 2788 N N . LYS B 1 182 ? -14.289 21.75 5.07 1 53.31 182 LYS B N 1
ATOM 2789 C CA . LYS B 1 182 ? -14.5 23.125 4.602 1 53.31 182 LYS B CA 1
ATOM 2790 C C . LYS B 1 182 ? -13.211 23.703 4.023 1 53.31 182 LYS B C 1
ATOM 2792 O O . LYS B 1 182 ? -13.25 24.469 3.059 1 53.31 182 LYS B O 1
ATOM 2797 N N . GLY B 1 183 ? -12.156 23.719 4.688 1 45.66 183 GLY B N 1
ATOM 2798 C CA . GLY B 1 183 ? -10.992 24.516 4.352 1 45.66 183 GLY B CA 1
ATOM 2799 C C . GLY B 1 183 ? -10.188 23.938 3.199 1 45.66 183 GLY B C 1
ATOM 2800 O O . GLY B 1 183 ? -9.57 24.688 2.438 1 45.66 183 GLY B O 1
ATOM 2801 N N . THR B 1 184 ? -10.07 22.734 3.145 1 46.88 184 THR B N 1
ATOM 2802 C CA . THR B 1 184 ? -9.148 22.141 2.18 1 46.88 184 THR B CA 1
ATOM 2803 C C . THR B 1 184 ? -9.695 22.281 0.759 1 46.88 184 THR B C 1
ATOM 2805 O O . THR B 1 184 ? -8.922 22.453 -0.19 1 46.88 184 THR B O 1
ATOM 2808 N N . ALA B 1 185 ? -11.117 22.328 0.533 1 41.81 185 ALA B N 1
ATOM 2809 C CA . ALA B 1 185 ? -11.758 22.547 -0.764 1 41.81 185 ALA B CA 1
ATOM 2810 C C . ALA B 1 185 ? -11.539 23.984 -1.249 1 41.81 185 ALA B C 1
ATOM 2812 O O . ALA B 1 185 ? -11.305 24.219 -2.438 1 41.81 185 ALA B O 1
ATOM 2813 N N . ARG B 1 186 ? -11.578 24.891 -0.482 1 42.16 186 ARG B N 1
ATOM 2814 C CA . ARG B 1 186 ? -11.422 26.297 -0.843 1 42.16 186 ARG B CA 1
ATOM 2815 C C . ARG B 1 186 ? -9.992 26.594 -1.294 1 42.16 186 ARG B C 1
ATOM 2817 O O . ARG B 1 186 ? -9.781 27.391 -2.213 1 42.16 186 ARG B O 1
ATOM 2824 N N . LYS B 1 187 ? -9.094 25.938 -0.798 1 42.75 187 LYS B N 1
ATOM 2825 C CA . LYS B 1 187 ? -7.699 26.281 -1.075 1 42.75 187 LYS B CA 1
ATOM 2826 C C . LYS B 1 187 ? -7.242 25.688 -2.404 1 42.75 187 LYS B C 1
ATOM 2828 O O . LYS B 1 187 ? -6.566 26.359 -3.189 1 42.75 187 LYS B O 1
ATOM 2833 N N . ILE B 1 188 ? -7.586 24.469 -2.779 1 43 188 ILE B N 1
ATOM 2834 C CA . ILE B 1 188 ? -7.254 23.875 -4.066 1 43 188 ILE B CA 1
ATOM 2835 C C . ILE B 1 188 ? -7.855 24.719 -5.195 1 43 188 ILE B C 1
ATOM 2837 O O . ILE B 1 188 ? -7.199 24.969 -6.207 1 43 188 ILE B O 1
ATOM 2841 N N . LYS B 1 189 ? -9.055 25.281 -5.094 1 41.53 189 LYS B N 1
ATOM 2842 C CA . LYS B 1 189 ? -9.711 26.156 -6.059 1 41.53 189 LYS B CA 1
ATOM 2843 C C . LYS B 1 189 ? -8.906 27.438 -6.289 1 41.53 189 LYS B C 1
ATOM 2845 O O . LYS B 1 189 ? -8.789 27.906 -7.422 1 41.53 189 LYS B O 1
ATOM 2850 N N . ASN B 1 190 ? -8.297 27.922 -5.375 1 45.44 190 ASN B N 1
ATOM 2851 C CA . ASN B 1 190 ? -7.617 29.203 -5.547 1 45.44 190 ASN B CA 1
ATOM 2852 C C . ASN B 1 190 ? -6.25 29.031 -6.203 1 45.44 190 ASN B C 1
ATOM 2854 O O . ASN B 1 190 ? -5.742 29.953 -6.844 1 45.44 190 ASN B O 1
ATOM 2858 N N . ASP B 1 191 ? -5.668 27.906 -6.051 1 42.22 191 ASP B N 1
ATOM 2859 C CA . ASP B 1 191 ? -4.332 27.781 -6.625 1 42.22 191 ASP B CA 1
ATOM 2860 C C . ASP B 1 191 ? -4.406 27.438 -8.109 1 42.22 191 ASP B C 1
ATOM 2862 O O . ASP B 1 191 ? -3.439 27.641 -8.852 1 42.22 191 ASP B O 1
ATOM 2866 N N . ILE B 1 192 ? -5.449 26.875 -8.609 1 38 192 ILE B N 1
ATOM 2867 C CA . ILE B 1 192 ? -5.629 26.656 -10.039 1 38 192 ILE B CA 1
ATOM 2868 C C . ILE B 1 192 ? -6.02 27.969 -10.719 1 38 192 ILE B C 1
ATOM 2870 O O . ILE B 1 192 ? -5.938 28.078 -11.945 1 38 192 ILE B O 1
ATOM 2874 N N . ARG B 1 193 ? -6.426 28.953 -10.156 1 36.12 193 ARG B N 1
ATOM 2875 C CA . ARG B 1 193 ? -6.637 30.219 -10.859 1 36.12 193 ARG B CA 1
ATOM 2876 C C . ARG B 1 193 ? -5.332 31 -10.992 1 36.12 193 ARG B C 1
ATOM 2878 O O . ARG B 1 193 ? -4.547 31.078 -10.039 1 36.12 193 ARG B O 1
#

Solvent-accessible surface area (backbone atoms only — not comparable to full-atom values): 17768 Å² total; per-residue (Å²): 138,79,78,77,65,77,80,58,75,78,39,42,20,49,65,84,52,60,56,63,68,42,43,24,55,48,14,32,40,40,36,48,64,35,32,39,35,39,35,34,70,42,88,51,41,36,33,36,37,39,32,34,40,35,40,27,35,19,81,34,67,36,30,29,44,32,39,38,39,38,36,34,37,38,35,34,58,98,48,61,37,39,38,36,40,31,41,37,39,34,38,37,40,43,57,64,78,88,66,40,84,40,86,38,33,36,45,32,40,39,40,35,45,34,43,22,32,44,37,32,40,92,86,43,52,26,23,39,32,46,22,35,34,40,34,48,31,39,34,35,45,48,42,70,40,34,27,43,31,39,35,44,36,41,35,41,32,35,40,50,61,86,28,53,64,46,40,32,40,32,39,36,32,35,63,33,36,30,41,67,40,77,64,24,46,59,30,27,60,55,69,76,102,139,79,77,78,64,77,79,59,74,80,40,42,21,49,66,84,54,60,54,62,69,41,44,25,56,48,14,31,39,40,37,46,65,35,30,40,35,38,35,34,69,44,89,51,42,37,34,36,37,40,32,36,40,34,42,28,36,19,80,34,67,36,29,30,45,33,38,39,39,38,36,35,36,39,36,34,59,97,47,61,38,39,38,36,39,33,42,36,38,33,38,36,40,42,57,63,77,88,68,40,82,40,86,38,33,38,46,32,40,39,39,34,44,35,45,23,32,44,36,30,39,92,86,42,52,26,21,40,31,46,22,36,34,39,33,47,32,38,36,36,44,50,43,71,40,34,27,44,31,39,36,44,35,42,36,38,32,35,40,49,59,85,26,52,66,47,39,33,41,32,39,37,33,34,64,33,37,29,40,68,42,76,62,22,43,59,28,28,60,54,69,76,100

Organism: NCBI:txid1302689

Sequence (386 aa):
MKKYLIFSIMGLIVLSFSAKAQIQQGNVLVGGNFANLSLGLDNSKVFSVDLTPKAAWFIQDNVALGGYVNFGLQSAHNSSTTTNYGVGALGRYYTGKDVEVLRHGRFFGEATVGVGGINVSDGGGHTNGLDFSFGPGFAYFVTPSIGLETMLKYNGVGGFGNAGYQSTLGLSFGLQVYLPGKGTARKIKNDIRMKKYLIFSIMGLIVLSFSAKAQIQQGNVLVGGNFANLSLGLDNSKVFSVDLTPKAAWFIQDNVALGGYVNFGLQSAHNSSTTTNYGVGALGRYYTGKDVEVLRHGRFFGEATVGVGGINVSDGGGHTNGLDFSFGPGFAYFVTPSIGLETMLKYNGVGGFGNAGYQSTLGLSFGLQVYLPGKGTARKIKNDIR

pLDDT: mean 77.68, std 20.46, range [23.12, 98.0]

Nearest PDB structures (foldseek):
  3qra-assembly1_A  TM=5.480E-01  e=4.178E-03  Yersinia pestis
  2vdf-assembly1_A  TM=4.514E-01  e=1.852E-02  Neisseria meningitidis
  2x9k-assembly1_A  TM=4.495E-01  e=3.283E-01  Escherichia coli K-12
  2iwv-assembly2_B  TM=4.750E-01  e=7.859E-01  Escherichia coli K-12
  2f1c-assembly1_X  TM=2.754E-01  e=7.859E-01  Escherichia coli K-12

Radius of gyration: 21.45 Å; Cα contacts (8 Å, |Δi|>4): 1120; chains: 2; bounding box: 49×56×49 Å

Foldseek 3Di:
DPPPPPPCPVPLPPPVPQLQVQQAAQKKKWDDPAKDWDFDPDQFRWTKIWGKTWMWGRNHRQKIKTKIWIWIWIDTDVAKIKIKIWIWMKMKGWDDPPVCPDSFKIKMKMKTWTWMWIDIPPPDWTATGIKMKIWMKMWGDSDSFKTWMKIWMKIKTADDTPDGIDIDIDIDIDMMTMGRRPPVVVVVVVVVD/DPPPPPPCPVPLPPPLPQLQVQQAAQKKKWDDPAKDWDFDPDQFRKTKIWGKTWMWGNNHRQKIKTKIWIWIWIDTDPAKIKIKIWIWMKMKGWDDPPVCPDSFKIKMKMKTWTWMWIDIPPPDWTATGIKMKIWMKMWGDSDSFKTWMKIWMKIKTADDTPDGIDIDIDIDIDMMTMGRRPPVVVVVVVVVD

Secondary structure (DSSP, 8-state):
--GGGTTTT---------TTTTTSTT-EEEES--EEEEEE-STT--EEEEE--EEEEEEETTEEEEEEEEEEEEE-TTS--EEEEEEEEEEEEE--GGG-SSTTEEEEEEEEEEEEEEEESTT--EEEEEEEEEEEEEEEEEETTEEEEEEEEEEEEEEEESSSEEEEEEEEEEEEEEE-HHHHHHHHHHHH-/--GGGTTTT---------TTGGGSTT-EEEES--EEEEEE-STT--EEEEE--EEEEEEETTEEEEEEEEEEEEE-TTS--EEEEEEEEEEEEE--GGG-SSTTEEEEEEEEEEEEEEEESTT--EEEEEEEEEEEEEEEEEETTEEEEEEEEEEEEEEEESSSEEEEEEEEEEEEEEE-HHHHHHHHHHHH-